Protein AF-A0A973GYT8-F1 (afdb_monomer)

Radius of gyration: 45.82 Å; Cα contacts (8 Å, |Δi|>4): 1167; chains: 1; bounding box: 141×42×119 Å

Structure (mmCIF, N/CA/C/O backbone):
data_AF-A0A973GYT8-F1
#
_entry.id   AF-A0A973GYT8-F1
#
loop_
_atom_site.group_PDB
_atom_site.id
_atom_site.type_symbol
_atom_site.label_atom_id
_atom_site.label_alt_id
_atom_site.label_comp_id
_atom_site.label_asym_id
_atom_site.label_entity_id
_atom_site.label_seq_id
_atom_site.pdbx_PDB_ins_code
_atom_site.Cartn_x
_atom_site.Cartn_y
_atom_site.Cartn_z
_atom_site.occupancy
_atom_site.B_iso_or_equiv
_atom_site.auth_seq_id
_atom_site.auth_comp_id
_atom_site.auth_asym_id
_atom_site.auth_atom_id
_atom_site.pdbx_PDB_model_num
ATOM 1 N N . MET A 1 1 ? -109.212 -1.388 44.748 1.00 45.41 1 MET A N 1
ATOM 2 C CA . MET A 1 1 ? -108.686 -0.292 43.903 1.00 45.41 1 MET A CA 1
ATOM 3 C C . MET A 1 1 ? -109.000 1.016 44.634 1.00 45.41 1 MET A C 1
ATOM 5 O O . MET A 1 1 ? -110.163 1.348 44.727 1.00 45.41 1 MET A O 1
ATOM 9 N N . ARG A 1 2 ? -108.081 1.725 45.298 1.00 40.34 2 ARG A N 1
ATOM 10 C CA . ARG A 1 2 ? -106.611 1.678 45.308 1.00 40.34 2 ARG A CA 1
ATOM 11 C C . ARG A 1 2 ? -106.083 1.929 46.736 1.00 40.34 2 ARG A C 1
ATOM 13 O O . ARG A 1 2 ? -106.397 2.940 47.352 1.00 40.34 2 ARG A O 1
ATOM 20 N N . LEU A 1 3 ? -105.313 0.951 47.218 1.00 37.22 3 LEU A N 1
ATOM 21 C CA . LEU A 1 3 ? -104.392 0.993 48.357 1.00 37.22 3 LEU A CA 1
ATOM 22 C C . LEU A 1 3 ? -103.229 1.972 48.059 1.00 37.22 3 LEU A C 1
ATOM 24 O O . LEU A 1 3 ? -103.038 2.343 46.905 1.00 37.22 3 LEU A O 1
ATOM 28 N N . PHE A 1 4 ? -102.404 2.261 49.074 1.00 39.38 4 PHE A N 1
ATOM 29 C CA . PHE A 1 4 ? -101.058 2.872 48.981 1.00 39.38 4 PHE A CA 1
ATOM 30 C C . PHE A 1 4 ? -100.911 4.406 48.948 1.00 39.38 4 PHE A C 1
ATOM 32 O O . PHE A 1 4 ? -100.115 4.929 48.177 1.00 39.38 4 PHE A O 1
ATOM 39 N N . ALA A 1 5 ? -101.563 5.152 49.851 1.00 40.09 5 ALA A N 1
ATOM 40 C CA . ALA A 1 5 ? -101.160 6.559 50.064 1.00 40.09 5 ALA A CA 1
ATOM 41 C C . ALA A 1 5 ? -101.343 7.145 51.482 1.00 40.09 5 ALA A C 1
ATOM 43 O O . ALA A 1 5 ? -101.298 8.362 51.632 1.00 40.09 5 ALA A O 1
ATOM 44 N N . ARG A 1 6 ? -101.557 6.338 52.539 1.00 43.09 6 ARG A N 1
ATOM 45 C CA . ARG A 1 6 ? -101.794 6.879 53.904 1.00 43.09 6 ARG A CA 1
ATOM 46 C C . ARG A 1 6 ? -101.071 6.195 55.078 1.00 43.09 6 ARG A C 1
ATOM 48 O O . ARG A 1 6 ? -101.375 6.524 56.215 1.00 43.09 6 ARG A O 1
ATOM 55 N N . TYR A 1 7 ? -100.094 5.310 54.850 1.00 39.75 7 TYR A N 1
ATOM 56 C CA . TYR A 1 7 ? -99.495 4.515 55.945 1.00 39.75 7 TYR A CA 1
ATOM 57 C C . TYR A 1 7 ? -98.005 4.728 56.259 1.00 39.75 7 TYR A C 1
ATOM 59 O O . TYR A 1 7 ? -97.511 4.078 57.173 1.00 39.75 7 TYR A O 1
ATOM 67 N N . PHE A 1 8 ? -97.281 5.645 55.606 1.00 40.41 8 PHE A N 1
ATOM 68 C CA . PHE A 1 8 ? -95.837 5.794 55.881 1.00 40.41 8 PHE A CA 1
ATOM 69 C C . PHE A 1 8 ? -95.429 6.990 56.752 1.00 40.41 8 PHE A C 1
ATOM 71 O O . PHE A 1 8 ? -94.311 7.021 57.255 1.00 40.41 8 PHE A O 1
ATOM 78 N N . THR A 1 9 ? -96.334 7.927 57.042 1.00 45.84 9 THR A N 1
ATOM 79 C CA . THR A 1 9 ? -96.045 9.068 57.934 1.00 45.84 9 THR A CA 1
ATOM 80 C C . THR A 1 9 ? -96.264 8.771 59.422 1.00 45.84 9 THR A C 1
ATOM 82 O O . THR A 1 9 ? -95.910 9.592 60.259 1.00 45.84 9 THR A O 1
ATOM 85 N N . ALA A 1 10 ? -96.782 7.588 59.774 1.00 42.25 10 ALA A N 1
ATOM 86 C CA . ALA A 1 10 ? -96.976 7.159 61.166 1.00 42.25 10 ALA A CA 1
ATOM 87 C C . ALA A 1 10 ? -95.855 6.238 61.699 1.00 42.25 10 ALA A C 1
ATOM 89 O O . ALA A 1 10 ? -95.728 6.065 62.908 1.00 42.25 10 ALA A O 1
ATOM 90 N N . ALA A 1 11 ? -95.001 5.685 60.827 1.00 42.72 11 ALA A N 1
ATOM 91 C CA . ALA A 1 11 ? -93.917 4.779 61.227 1.00 42.72 11 ALA A CA 1
ATOM 92 C C . ALA A 1 11 ? -92.628 5.505 61.663 1.00 42.72 11 ALA A C 1
ATOM 94 O O . ALA A 1 11 ? -91.794 4.913 62.342 1.00 42.72 11 ALA A O 1
ATOM 95 N N . LEU A 1 12 ? -92.465 6.790 61.322 1.00 41.81 12 LEU A N 1
ATOM 96 C CA . LEU A 1 12 ? -91.234 7.538 61.609 1.00 41.81 12 LEU A CA 1
ATOM 97 C C . LEU A 1 12 ? -91.261 8.302 62.948 1.00 41.81 12 LEU A C 1
ATOM 99 O O . LEU A 1 12 ? -90.208 8.678 63.450 1.00 41.81 12 LEU A O 1
ATOM 103 N N . LEU A 1 13 ? -92.438 8.488 63.562 1.00 41.47 13 LEU A N 1
ATOM 104 C CA . LEU A 1 13 ? -92.574 9.194 64.847 1.00 41.47 13 LEU A CA 1
ATOM 105 C C . LEU A 1 13 ? -92.692 8.250 66.061 1.00 41.47 13 LEU A C 1
ATOM 107 O O . LEU A 1 13 ? -92.345 8.640 67.171 1.00 41.47 13 LEU A O 1
ATOM 111 N N . ALA A 1 14 ? -93.096 6.990 65.860 1.00 43.12 14 ALA A N 1
ATOM 112 C CA . ALA A 1 14 ? -93.186 5.991 66.933 1.00 43.12 14 ALA A CA 1
ATOM 113 C C . ALA A 1 14 ? -91.834 5.327 67.275 1.00 43.12 14 ALA A C 1
ATOM 115 O O . ALA A 1 14 ? -91.641 4.871 68.398 1.00 43.12 14 ALA A O 1
ATOM 116 N N . VAL A 1 15 ? -90.866 5.328 66.350 1.00 43.72 15 VAL A N 1
ATOM 117 C CA . VAL A 1 15 ? -89.502 4.817 66.608 1.00 43.72 15 VAL A CA 1
ATOM 118 C C . VAL A 1 15 ? -88.635 5.857 67.335 1.00 43.72 15 VAL A C 1
ATOM 120 O O . VAL A 1 15 ? -87.706 5.495 68.051 1.00 43.72 15 VAL A O 1
ATOM 123 N N . ALA A 1 16 ? -88.976 7.147 67.239 1.00 41.22 16 ALA A N 1
ATOM 124 C CA . ALA A 1 16 ? -88.242 8.223 67.908 1.00 41.22 16 ALA A CA 1
ATOM 125 C C . ALA A 1 16 ? -88.652 8.444 69.382 1.00 41.22 16 ALA A C 1
ATOM 127 O O . ALA A 1 16 ? -87.879 9.026 70.138 1.00 41.22 16 ALA A O 1
ATOM 128 N N . MET A 1 17 ? -89.828 7.967 69.819 1.00 43.91 17 MET A N 1
ATOM 129 C CA . MET A 1 17 ? -90.352 8.208 71.179 1.00 43.91 17 MET A CA 1
ATOM 130 C C . MET A 1 17 ? -90.323 6.992 72.125 1.00 43.91 17 MET A C 1
ATOM 132 O O . MET A 1 17 ? -90.521 7.169 73.323 1.00 43.91 17 MET A O 1
ATOM 136 N N . LEU A 1 18 ? -89.992 5.784 71.644 1.00 38.25 18 LEU A N 1
ATOM 137 C CA . LEU A 1 18 ? -89.769 4.590 72.488 1.00 38.25 18 LEU A CA 1
ATOM 138 C C . LEU A 1 18 ? -88.279 4.341 72.814 1.00 38.25 18 LEU A C 1
ATOM 140 O O . LEU A 1 18 ? -87.918 3.294 73.341 1.00 38.25 18 LEU A O 1
ATOM 144 N N . ALA A 1 19 ? -87.399 5.296 72.503 1.00 38.59 19 ALA A N 1
ATOM 145 C CA . ALA A 1 19 ? -85.981 5.253 72.875 1.00 38.59 19 ALA A CA 1
ATOM 146 C C . ALA A 1 19 ? -85.658 6.097 74.126 1.00 38.59 19 ALA A C 1
ATOM 148 O O . ALA A 1 19 ? -84.515 6.107 74.573 1.00 38.59 19 ALA A O 1
ATOM 149 N N . LEU A 1 20 ? -86.646 6.795 74.708 1.00 39.22 20 LEU A N 1
ATOM 150 C CA . LEU A 1 20 ? -86.431 7.738 75.815 1.00 39.22 20 LEU A CA 1
ATOM 151 C C . LEU A 1 20 ? -86.913 7.245 77.195 1.00 39.22 20 LEU A C 1
ATOM 153 O O . LEU A 1 20 ? -86.884 8.019 78.146 1.00 39.22 20 LEU A O 1
ATOM 157 N N . SER A 1 21 ? -87.339 5.980 77.346 1.00 44.69 21 SER A N 1
ATOM 158 C CA . SER A 1 21 ? -87.848 5.469 78.638 1.00 44.69 21 SER A CA 1
ATOM 159 C C . SER A 1 21 ? -87.366 4.074 79.059 1.00 44.69 21 SER A C 1
ATOM 161 O O . SER A 1 21 ? -87.948 3.487 79.969 1.00 44.69 21 SER A O 1
ATOM 163 N N . LEU A 1 22 ? -86.304 3.533 78.457 1.00 38.09 22 LEU A N 1
ATOM 164 C CA . LEU A 1 22 ? -85.609 2.370 79.014 1.00 38.09 22 LEU A CA 1
ATOM 165 C C . LEU A 1 22 ? -84.179 2.772 79.354 1.00 38.09 22 LEU A C 1
ATOM 167 O O . LEU A 1 22 ? -83.416 3.154 78.472 1.00 38.09 22 LEU A O 1
ATOM 171 N N . GLY A 1 23 ? -83.840 2.698 80.643 1.00 48.09 23 GLY A N 1
ATOM 172 C CA . GLY A 1 23 ? -82.514 2.959 81.199 1.00 48.09 23 GLY A CA 1
ATOM 173 C C . GLY A 1 23 ? -81.463 1.974 80.694 1.00 48.09 23 GLY A C 1
ATOM 174 O O . GLY A 1 23 ? -80.995 1.109 81.428 1.00 48.09 23 GLY A O 1
ATOM 175 N N . ILE A 1 24 ? -81.082 2.117 79.431 1.00 43.38 24 ILE A N 1
ATOM 176 C CA . ILE A 1 24 ? -79.908 1.491 78.851 1.00 43.38 24 ILE A CA 1
ATOM 177 C C . ILE A 1 24 ? -78.776 2.453 79.177 1.00 43.38 24 ILE A C 1
ATOM 179 O O . ILE A 1 24 ? -78.674 3.526 78.583 1.00 43.38 24 ILE A O 1
ATOM 183 N N . GLY A 1 25 ? -77.960 2.098 80.173 1.00 37.78 25 GLY A N 1
ATOM 184 C CA . GLY A 1 25 ? -76.717 2.811 80.432 1.00 37.78 25 GLY A CA 1
ATOM 185 C C . GLY A 1 25 ? -75.995 3.020 79.105 1.00 37.78 25 GLY A C 1
ATOM 186 O O . GLY A 1 25 ? -75.894 2.088 78.303 1.00 37.78 25 GLY A O 1
ATOM 187 N N . THR A 1 26 ? -75.563 4.252 78.846 1.00 37.25 26 THR A N 1
ATOM 188 C CA . THR A 1 26 ? -74.740 4.596 77.693 1.00 37.25 26 THR A CA 1
ATOM 189 C C . THR A 1 26 ? -73.487 3.738 77.757 1.00 37.25 26 THR A C 1
ATOM 191 O O . THR A 1 26 ? -72.498 4.077 78.401 1.00 37.25 26 THR A O 1
ATOM 194 N N . ARG A 1 27 ? -73.533 2.569 77.114 1.00 38.91 27 ARG A N 1
ATOM 195 C CA . ARG A 1 27 ? -72.342 1.783 76.847 1.00 38.91 27 ARG A CA 1
ATOM 196 C C . ARG A 1 27 ? -71.446 2.750 76.080 1.00 38.91 27 ARG A C 1
ATOM 198 O O . ARG A 1 27 ? -71.885 3.210 75.021 1.00 38.91 27 ARG A O 1
ATOM 205 N N . PRO A 1 28 ? -70.286 3.154 76.631 1.00 37.62 28 PRO A N 1
ATOM 206 C CA . PRO A 1 28 ? -69.452 4.141 75.973 1.00 37.62 28 PRO A CA 1
ATOM 207 C C . PRO A 1 28 ? -69.244 3.633 74.556 1.00 37.62 28 PRO A C 1
ATOM 209 O O . PRO A 1 28 ? -68.967 2.440 74.376 1.00 37.62 28 PRO A O 1
ATOM 212 N N . ALA A 1 29 ? -69.492 4.497 73.567 1.00 38.62 29 ALA A N 1
ATOM 213 C CA . ALA A 1 29 ? -69.173 4.195 72.184 1.00 38.62 29 ALA A CA 1
ATOM 214 C C . ALA A 1 29 ? -67.779 3.578 72.211 1.00 38.62 29 ALA A C 1
ATOM 216 O O . ALA A 1 29 ? -66.849 4.218 72.707 1.00 38.62 29 ALA A O 1
ATOM 217 N N . ALA A 1 30 ? -67.662 2.303 71.822 1.00 39.44 30 ALA A N 1
ATOM 218 C CA . ALA A 1 30 ? -66.359 1.675 71.730 1.00 39.44 30 ALA A CA 1
ATOM 219 C C . ALA A 1 30 ? -65.560 2.609 70.830 1.00 39.44 30 ALA A C 1
ATOM 221 O O . ALA A 1 30 ? -65.951 2.813 69.678 1.00 39.44 30 ALA A O 1
ATOM 222 N N . ALA A 1 31 ? -64.559 3.280 71.408 1.00 37.56 31 ALA A N 1
ATOM 223 C CA . ALA A 1 31 ? -63.730 4.214 70.677 1.00 37.56 31 ALA A CA 1
ATOM 224 C C . ALA A 1 31 ? -63.334 3.501 69.387 1.00 37.56 31 ALA A C 1
ATOM 226 O O . ALA A 1 31 ? -62.890 2.349 69.454 1.00 37.56 31 ALA A O 1
ATOM 227 N N . ALA A 1 32 ? -63.577 4.136 68.232 1.00 39.81 32 ALA A N 1
ATOM 228 C CA . ALA A 1 32 ? -63.085 3.626 66.958 1.00 39.81 32 ALA A CA 1
ATOM 229 C C . ALA A 1 32 ? -61.650 3.145 67.207 1.00 39.81 32 ALA A C 1
ATOM 231 O O . ALA A 1 32 ? -60.895 3.918 67.811 1.00 39.81 32 ALA A O 1
ATOM 232 N N . PRO A 1 33 ? -61.305 1.878 66.894 1.00 46.94 33 PRO A N 1
ATOM 233 C CA . PRO A 1 33 ? -60.039 1.310 67.328 1.00 46.94 33 PRO A CA 1
ATOM 234 C C . PRO A 1 33 ? -58.946 2.287 66.922 1.00 46.94 33 PRO A C 1
ATOM 236 O O . PRO A 1 33 ? -58.841 2.629 65.741 1.00 46.94 33 PRO A O 1
ATOM 239 N N . ALA A 1 34 ? -58.223 2.822 67.911 1.00 52.16 34 ALA A N 1
ATOM 240 C CA . ALA A 1 34 ? -57.168 3.787 67.659 1.00 52.16 34 ALA A CA 1
ATOM 241 C C . ALA A 1 34 ? -56.262 3.164 66.598 1.00 52.16 34 ALA A C 1
ATOM 243 O O . ALA A 1 34 ? -55.730 2.074 66.819 1.00 52.16 34 ALA A O 1
ATOM 244 N N . LEU A 1 35 ? -56.182 3.792 65.417 1.00 56.59 35 LEU A N 1
ATOM 245 C CA . LEU A 1 35 ? -55.405 3.258 64.301 1.00 56.59 35 LEU A CA 1
ATOM 246 C C . LEU A 1 35 ? -54.011 2.954 64.835 1.00 56.59 35 LEU A C 1
ATOM 248 O O . LEU A 1 35 ? -53.316 3.868 65.248 1.00 56.59 35 LEU A O 1
ATOM 252 N N . LEU A 1 36 ? -53.611 1.690 64.913 1.00 63.31 36 LEU A N 1
ATOM 253 C CA . LEU A 1 36 ? -52.321 1.366 65.513 1.00 63.31 36 LEU A CA 1
ATOM 254 C C . LEU A 1 36 ? -51.209 2.067 64.708 1.00 63.31 36 LEU A C 1
ATOM 256 O O . LEU A 1 36 ? -51.304 2.113 63.478 1.00 63.31 36 LEU A O 1
ATOM 260 N N . PRO A 1 37 ? -50.159 2.613 65.352 1.00 69.69 37 PRO A N 1
ATOM 261 C CA . PRO A 1 37 ? -49.058 3.235 64.625 1.00 69.69 37 PRO A CA 1
ATOM 262 C C . PRO A 1 37 ? -48.453 2.205 63.670 1.00 69.69 37 PRO A C 1
ATOM 264 O O . PRO A 1 37 ? -48.113 1.105 64.100 1.00 69.69 37 PRO A O 1
ATOM 267 N N . ARG A 1 38 ? -48.357 2.521 62.375 1.00 75.69 38 ARG A N 1
ATOM 268 C CA . ARG A 1 38 ? -47.911 1.586 61.325 1.00 75.69 38 ARG A CA 1
ATOM 269 C C . ARG A 1 38 ? -46.862 2.228 60.423 1.00 75.69 38 ARG A C 1
ATOM 271 O O . ARG A 1 38 ? -46.902 3.432 60.160 1.00 75.69 38 ARG A O 1
ATOM 278 N N . VAL A 1 39 ? -45.948 1.406 59.911 1.00 76.62 39 VAL A N 1
ATOM 279 C CA . VAL A 1 39 ? -45.044 1.810 58.828 1.00 76.62 39 VAL A CA 1
ATOM 280 C C . VAL A 1 39 ? -45.869 1.957 57.544 1.00 76.62 39 VAL A C 1
ATOM 282 O O . VAL A 1 39 ? -46.648 1.068 57.200 1.00 76.62 39 VAL A O 1
ATOM 285 N N . GLY A 1 40 ? -45.747 3.099 56.868 1.00 80.62 40 GLY A N 1
ATOM 286 C CA . GLY A 1 40 ? -46.479 3.424 55.642 1.00 80.62 40 GLY A CA 1
ATOM 287 C C . GLY A 1 40 ? -45.785 2.866 54.408 1.00 80.62 40 GLY A C 1
ATOM 288 O O . GLY A 1 40 ? -46.315 1.960 53.765 1.00 80.62 40 GLY A O 1
ATOM 289 N N . SER A 1 41 ? -44.584 3.366 54.125 1.00 82.19 41 SER A N 1
ATOM 290 C CA . SER A 1 41 ? -43.763 2.963 52.982 1.00 82.19 41 SER A CA 1
ATOM 291 C C . SER A 1 41 ? -42.277 2.949 53.337 1.00 82.19 41 SER A C 1
ATOM 293 O O . SER A 1 41 ? -41.834 3.631 54.265 1.00 82.19 41 SER A O 1
ATOM 295 N N . VAL A 1 42 ? -41.519 2.158 52.580 1.00 83.12 42 VAL A N 1
ATOM 296 C CA . VAL A 1 42 ? -40.055 2.149 52.577 1.00 83.12 42 VAL A CA 1
ATOM 297 C C . VAL A 1 42 ? -39.619 2.359 51.137 1.00 83.12 42 VAL A C 1
ATOM 299 O O . VAL A 1 42 ? -39.996 1.590 50.257 1.00 83.12 42 VAL A O 1
ATOM 302 N N . SER A 1 43 ? -38.829 3.395 50.894 1.00 82.81 43 SER A N 1
ATOM 303 C CA . SER A 1 43 ? -38.197 3.641 49.601 1.00 82.81 43 SER A CA 1
ATOM 304 C C . SER A 1 43 ? -36.697 3.771 49.797 1.00 82.81 43 SER A C 1
ATOM 306 O O . SER A 1 43 ? -36.250 4.477 50.701 1.00 82.81 43 SER A O 1
ATOM 308 N N . VAL A 1 44 ? -35.926 3.113 48.943 1.00 78.44 44 VAL A N 1
ATOM 309 C CA . VAL A 1 44 ? -34.467 3.201 48.937 1.00 78.44 44 VAL A CA 1
ATOM 310 C C . VAL A 1 44 ? -34.070 4.066 47.748 1.00 78.44 44 VAL A C 1
ATOM 312 O O . VAL A 1 44 ? -34.508 3.811 46.628 1.00 78.44 44 VAL A O 1
ATOM 315 N N . ALA A 1 45 ? -33.302 5.124 47.998 1.00 77.56 45 ALA A N 1
ATOM 316 C CA . ALA A 1 45 ? -32.786 5.985 46.944 1.00 77.56 45 ALA A CA 1
ATOM 317 C C . ALA A 1 45 ? -31.787 5.226 46.057 1.00 77.56 45 ALA A C 1
ATOM 319 O O . ALA A 1 45 ? -31.204 4.220 46.470 1.00 77.56 45 ALA A O 1
ATOM 320 N N . ALA A 1 46 ? -31.588 5.732 44.837 1.00 64.06 46 ALA A N 1
ATOM 321 C CA . ALA A 1 46 ? -30.595 5.193 43.920 1.00 64.06 46 ALA A CA 1
ATOM 322 C C . ALA A 1 46 ? -29.194 5.191 44.552 1.00 64.06 46 ALA A C 1
ATOM 324 O O . ALA A 1 46 ? -28.867 6.014 45.409 1.00 64.06 46 ALA A O 1
ATOM 325 N N . GLN A 1 47 ? -28.380 4.242 44.108 1.00 67.19 47 GLN A N 1
ATOM 326 C CA . GLN A 1 47 ? -27.004 4.078 44.545 1.00 67.19 47 GLN A CA 1
ATOM 327 C C . GLN A 1 47 ? -26.171 5.351 44.351 1.00 67.19 47 GLN A C 1
ATOM 329 O O . GLN A 1 47 ? -26.207 5.955 43.279 1.00 67.19 47 GLN A O 1
ATOM 334 N N . VAL A 1 48 ? -25.345 5.695 45.344 1.00 57.19 48 VAL A N 1
ATOM 335 C CA . VAL A 1 48 ? -24.278 6.696 45.203 1.00 57.19 48 VAL A CA 1
ATOM 336 C C . VAL A 1 48 ? -22.927 5.978 45.283 1.00 57.19 48 VAL A C 1
ATOM 338 O O . VAL A 1 48 ? -22.498 5.566 46.357 1.00 57.19 48 VAL A O 1
ATOM 341 N N . GLY A 1 49 ? -22.268 5.791 44.135 1.00 55.91 49 GLY A N 1
ATOM 342 C CA . GLY A 1 49 ? -21.000 5.053 44.006 1.00 55.91 49 GLY A CA 1
ATOM 343 C C . GLY A 1 49 ? -21.148 3.720 43.264 1.00 55.91 49 GLY A C 1
ATOM 344 O O . GLY A 1 49 ? -22.214 3.414 42.745 1.00 55.91 49 GLY A O 1
ATOM 345 N N . SER A 1 50 ? -20.087 2.912 43.200 1.00 55.31 50 SER A N 1
ATOM 346 C CA . SER A 1 50 ? -20.106 1.569 42.588 1.00 55.31 50 SER A CA 1
ATOM 347 C C . SER A 1 50 ? -19.691 0.520 43.619 1.00 55.31 50 SER A C 1
ATOM 349 O O . SER A 1 50 ? -18.846 0.800 44.468 1.00 55.31 50 SER A O 1
ATOM 351 N N . LEU A 1 51 ? -20.319 -0.659 43.589 1.00 57.22 51 LEU A N 1
ATOM 352 C CA . LEU A 1 51 ? -19.963 -1.767 44.475 1.00 57.22 51 LEU A CA 1
ATOM 353 C C . LEU A 1 51 ? -19.207 -2.810 43.653 1.00 57.22 51 LEU A C 1
ATOM 355 O O . LEU A 1 51 ? -19.798 -3.489 42.814 1.00 57.22 51 LEU A O 1
ATOM 359 N N . THR A 1 52 ? -17.907 -2.936 43.898 1.00 57.12 52 THR A N 1
ATOM 360 C CA . THR A 1 52 ? -17.065 -3.948 43.254 1.00 57.12 52 THR A CA 1
ATOM 361 C C . THR A 1 52 ? -16.840 -5.095 44.232 1.00 57.12 52 THR A C 1
ATOM 363 O O . THR A 1 52 ? -16.111 -4.966 45.214 1.00 57.12 52 THR A O 1
ATOM 366 N N . PHE A 1 53 ? -17.491 -6.231 43.981 1.00 56.47 53 PHE A N 1
ATOM 367 C CA . PHE A 1 53 ? -17.262 -7.450 44.755 1.00 56.47 53 PHE A CA 1
ATOM 368 C C . PHE A 1 53 ? -15.841 -7.975 44.503 1.00 56.47 53 PHE A C 1
ATOM 370 O O . PHE A 1 53 ? -15.412 -8.060 43.354 1.00 56.47 53 PHE A O 1
ATOM 377 N N . GLY A 1 54 ? -15.121 -8.329 45.571 1.00 55.03 54 GLY A N 1
ATOM 378 C CA . GLY A 1 54 ? -13.717 -8.761 45.507 1.00 55.03 54 GLY A CA 1
ATOM 379 C C . GLY A 1 54 ? -12.691 -7.671 45.842 1.00 55.03 54 GLY A C 1
ATOM 380 O O . GLY A 1 54 ? -11.504 -7.966 45.932 1.00 55.03 54 GLY A O 1
ATOM 381 N N . THR A 1 55 ? -13.125 -6.432 46.095 1.00 57.28 55 THR A N 1
ATOM 382 C CA . THR A 1 55 ? -12.280 -5.359 46.643 1.00 57.28 55 THR A CA 1
ATOM 383 C C . THR A 1 55 ? -12.916 -4.753 47.892 1.00 57.28 55 THR A C 1
ATOM 385 O O . THR A 1 55 ? -14.142 -4.735 48.029 1.00 57.28 55 THR A O 1
ATOM 388 N N . SER A 1 56 ? -12.094 -4.234 48.809 1.00 65.38 56 SER A N 1
ATOM 389 C CA . SER A 1 56 ? -12.586 -3.466 49.958 1.00 65.38 56 SER A CA 1
ATOM 390 C C . SER A 1 56 ? -13.239 -2.181 49.458 1.00 65.38 56 SER A C 1
ATOM 392 O O . SER A 1 56 ? -12.567 -1.273 48.972 1.00 65.38 56 SER A O 1
ATOM 394 N N . SER A 1 57 ? -14.564 -2.121 49.505 1.00 70.12 57 SER A N 1
ATOM 395 C CA . SER A 1 57 ? -15.346 -0.998 48.987 1.00 70.12 57 SER A CA 1
ATOM 396 C C . SER A 1 57 ? -16.587 -0.792 49.845 1.00 70.12 57 SER A C 1
ATOM 398 O O . SER A 1 57 ? -17.096 -1.731 50.459 1.00 70.12 57 SER A O 1
ATOM 400 N N . SER A 1 58 ? -17.052 0.453 49.911 1.00 76.38 58 SER A N 1
ATOM 401 C CA . SER A 1 58 ? -18.222 0.840 50.693 1.00 76.38 58 SER A CA 1
ATOM 402 C C . SER A 1 58 ? -19.123 1.739 49.858 1.00 76.38 58 SER A C 1
ATOM 404 O O . SER A 1 58 ? -18.639 2.642 49.176 1.00 76.38 58 SER A O 1
ATOM 406 N N . VAL A 1 59 ? -20.426 1.471 49.889 1.00 77.31 59 VAL A N 1
ATOM 407 C CA . VAL A 1 59 ? -21.442 2.229 49.152 1.00 77.31 59 VAL A CA 1
ATOM 408 C C . VAL A 1 59 ? -22.567 2.602 50.101 1.00 77.31 59 VAL A C 1
ATOM 410 O O . VAL A 1 59 ? -22.974 1.792 50.939 1.00 77.31 59 VAL A O 1
ATOM 413 N N . THR A 1 60 ? -23.078 3.822 49.956 1.00 83.94 60 THR A N 1
ATOM 414 C CA . THR A 1 60 ? -24.153 4.353 50.791 1.00 83.94 60 THR A CA 1
ATOM 415 C C . THR A 1 60 ? -25.450 4.533 50.006 1.00 83.94 60 THR A C 1
ATOM 417 O O . THR A 1 60 ? -25.459 4.852 48.816 1.00 83.94 60 THR A O 1
ATOM 420 N N . TYR A 1 61 ? -26.563 4.319 50.702 1.00 85.38 61 TYR A N 1
ATOM 421 C CA . TYR A 1 61 ? -27.922 4.474 50.196 1.00 85.38 61 TYR A CA 1
ATOM 422 C C . TYR A 1 61 ? -28.748 5.254 51.211 1.00 85.38 61 TYR A C 1
ATOM 424 O O . TYR A 1 61 ? -28.658 5.014 52.417 1.00 85.38 61 TYR A O 1
ATOM 432 N N . THR A 1 62 ? -29.601 6.157 50.736 1.00 88.88 62 THR A N 1
ATOM 433 C CA . THR A 1 62 ? -30.588 6.814 51.596 1.00 88.88 62 THR A CA 1
ATOM 434 C C . THR A 1 62 ? -31.850 5.965 51.653 1.00 88.88 62 THR A C 1
ATOM 436 O O . THR A 1 62 ? -32.535 5.777 50.650 1.00 88.88 62 THR A O 1
ATOM 439 N N . VAL A 1 63 ? -32.173 5.454 52.835 1.00 90.25 63 VAL A N 1
ATOM 440 C CA . VAL A 1 63 ? -33.415 4.732 53.108 1.00 90.25 63 VAL A CA 1
ATOM 441 C C . VAL A 1 63 ? -34.411 5.706 53.704 1.00 90.25 63 VAL A C 1
ATOM 443 O O . VAL A 1 63 ? -34.207 6.220 54.800 1.00 90.25 63 VAL A O 1
ATOM 446 N N . THR A 1 64 ? -35.502 5.937 52.991 1.00 90.19 64 THR A N 1
ATOM 447 C CA . THR A 1 64 ? -36.579 6.837 53.391 1.00 90.19 64 THR A CA 1
ATOM 448 C C . THR A 1 64 ? -37.772 6.010 53.845 1.00 90.19 64 THR A C 1
ATOM 450 O O . THR A 1 64 ? -38.287 5.179 53.097 1.00 90.19 64 THR A O 1
ATOM 453 N N . VAL A 1 65 ? -38.217 6.233 55.079 1.00 89.38 65 VAL A N 1
ATOM 454 C CA . VAL A 1 65 ? -39.375 5.553 55.665 1.00 89.38 65 VAL A CA 1
ATOM 455 C C . VAL A 1 65 ? -40.443 6.582 55.987 1.00 89.38 65 VAL A C 1
ATOM 457 O O . VAL A 1 65 ? -40.172 7.598 56.634 1.00 89.38 65 VAL A O 1
ATOM 460 N N . THR A 1 66 ? -41.670 6.308 55.559 1.00 88.06 66 THR A N 1
ATOM 461 C CA . THR A 1 66 ? -42.834 7.149 55.844 1.00 88.06 66 THR A CA 1
ATOM 462 C C . THR A 1 66 ? -43.750 6.417 56.814 1.00 88.06 66 THR A C 1
ATOM 464 O O . THR A 1 66 ? -44.017 5.227 56.644 1.00 88.06 66 THR A O 1
ATOM 467 N N . ARG A 1 67 ? -44.251 7.102 57.846 1.00 83.44 67 ARG A N 1
ATOM 468 C CA . ARG A 1 67 ? -45.265 6.536 58.753 1.00 83.44 67 ARG A CA 1
ATOM 469 C C . ARG A 1 67 ? -46.664 6.658 58.147 1.00 83.44 67 ARG A C 1
ATOM 471 O O . ARG A 1 67 ? -46.973 7.662 57.515 1.00 83.44 67 ARG A O 1
ATOM 478 N N . ALA A 1 68 ? -47.511 5.651 58.358 1.00 80.25 68 ALA A N 1
ATOM 479 C CA . ALA A 1 68 ? -48.872 5.610 57.808 1.00 80.25 68 ALA A CA 1
ATOM 480 C C . ALA A 1 68 ? -49.849 6.538 58.550 1.00 80.25 68 ALA A C 1
ATOM 482 O O . ALA A 1 68 ? -50.846 6.983 57.994 1.00 80.25 68 ALA A O 1
ATOM 483 N N . THR A 1 69 ? -49.572 6.806 59.825 1.00 74.44 69 THR A N 1
ATOM 484 C CA . THR A 1 69 ? -50.441 7.557 60.735 1.00 74.44 69 THR A CA 1
ATOM 485 C C . THR A 1 69 ? -49.606 8.546 61.540 1.00 74.44 69 THR A C 1
ATOM 487 O O . THR A 1 69 ? -48.456 8.259 61.876 1.00 74.44 69 THR A O 1
ATOM 490 N N . ASN A 1 70 ? -50.171 9.701 61.900 1.00 74.00 70 ASN A N 1
ATOM 491 C CA . ASN A 1 70 ? -49.492 10.729 62.700 1.00 74.00 70 ASN A CA 1
ATOM 492 C C . ASN A 1 70 ? -49.449 10.358 64.199 1.00 74.00 70 ASN A C 1
ATOM 494 O O . ASN A 1 70 ? -49.984 11.070 65.041 1.00 74.00 70 ASN A O 1
ATOM 498 N N . GLN A 1 71 ? -48.846 9.213 64.521 1.00 75.00 71 GLN A N 1
ATOM 499 C CA . GLN A 1 71 ? -48.665 8.703 65.883 1.00 75.00 71 GLN A CA 1
ATOM 500 C C . GLN A 1 71 ? -47.193 8.426 66.178 1.00 75.00 71 GLN A C 1
ATOM 502 O O . GLN A 1 71 ? -46.374 8.350 65.252 1.00 75.00 71 GLN A O 1
ATOM 507 N N . THR A 1 72 ? -46.867 8.293 67.464 1.00 79.75 72 THR A N 1
ATOM 508 C CA . THR A 1 72 ? -45.531 7.905 67.915 1.00 79.75 72 THR A CA 1
ATOM 509 C C . THR A 1 72 ? -45.189 6.523 67.368 1.00 79.75 72 THR A C 1
ATOM 511 O O . THR A 1 72 ? -45.974 5.583 67.494 1.00 79.75 72 THR A O 1
ATOM 514 N N . LEU A 1 73 ? -44.036 6.406 66.717 1.00 82.19 73 LEU A N 1
ATOM 515 C CA . LEU A 1 73 ? -43.584 5.177 66.070 1.00 82.19 73 LEU A CA 1
ATOM 516 C C . LEU A 1 73 ? -42.072 5.060 66.239 1.00 82.19 73 LEU A C 1
ATOM 518 O O . LEU A 1 73 ? -41.357 6.044 66.065 1.00 82.19 73 LEU A O 1
ATOM 522 N N . THR A 1 74 ? -41.596 3.850 66.501 1.00 85.81 74 THR A N 1
ATOM 523 C CA . THR A 1 74 ? -40.194 3.477 66.310 1.00 85.81 74 THR A CA 1
ATOM 524 C C . THR A 1 74 ? -40.148 2.372 65.264 1.00 85.81 74 THR A C 1
ATOM 526 O O . THR A 1 74 ? -40.920 1.418 65.351 1.00 85.81 74 THR A O 1
ATOM 529 N N . ALA A 1 75 ? -39.279 2.492 64.264 1.00 86.81 75 ALA A N 1
ATOM 530 C CA . ALA A 1 75 ? -39.061 1.464 63.251 1.00 86.81 75 ALA A CA 1
ATOM 531 C C . ALA A 1 75 ? -37.593 1.030 63.251 1.00 86.81 75 ALA A C 1
ATOM 533 O O . ALA A 1 75 ? -36.704 1.865 63.086 1.00 86.81 75 ALA A O 1
ATOM 534 N N . ASN A 1 76 ? -37.354 -0.269 63.413 1.00 89.88 76 ASN A N 1
ATOM 535 C CA . ASN A 1 76 ? -36.033 -0.874 63.270 1.00 89.88 76 ASN A CA 1
ATOM 536 C C . ASN A 1 76 ? -35.820 -1.271 61.809 1.00 89.88 76 ASN A C 1
ATOM 538 O O . ASN A 1 76 ? -36.735 -1.801 61.169 1.00 89.88 76 ASN A O 1
ATOM 542 N N . LEU A 1 77 ? -34.620 -1.009 61.296 1.00 90.69 77 LEU A N 1
ATOM 543 C CA . LEU A 1 77 ? -34.252 -1.308 59.917 1.00 90.69 77 LEU A CA 1
ATOM 544 C C . LEU A 1 77 ? -33.432 -2.593 59.849 1.00 90.69 77 LEU A C 1
ATOM 546 O O . LEU A 1 77 ? -32.515 -2.806 60.640 1.00 90.69 77 LEU A O 1
ATOM 550 N N . SER A 1 78 ? -33.746 -3.438 58.878 1.00 89.19 78 SER A N 1
ATOM 551 C CA . SER A 1 78 ? -32.944 -4.603 58.524 1.00 89.19 78 SER A CA 1
ATOM 552 C C . SER A 1 78 ? -32.862 -4.750 57.008 1.00 89.19 78 SER A C 1
ATOM 554 O O . SER A 1 78 ? -33.647 -4.163 56.261 1.00 89.19 78 SER A O 1
ATOM 556 N N . ILE A 1 79 ? -31.889 -5.524 56.541 1.00 88.19 79 ILE A N 1
ATOM 557 C CA . ILE A 1 79 ? -31.743 -5.888 55.133 1.00 88.19 79 ILE A CA 1
ATOM 558 C C . ILE A 1 79 ? -31.468 -7.384 55.032 1.00 88.19 79 ILE A C 1
ATOM 560 O O . ILE A 1 79 ? -30.752 -7.943 55.863 1.00 88.19 79 ILE A O 1
ATOM 564 N N . SER A 1 80 ? -32.051 -8.030 54.028 1.00 85.00 80 SER A N 1
ATOM 565 C CA . SER A 1 80 ? -31.862 -9.452 53.748 1.00 85.00 80 SER A CA 1
ATOM 566 C C . SER A 1 80 ? -31.493 -9.695 52.283 1.00 85.00 80 SER A C 1
ATOM 568 O 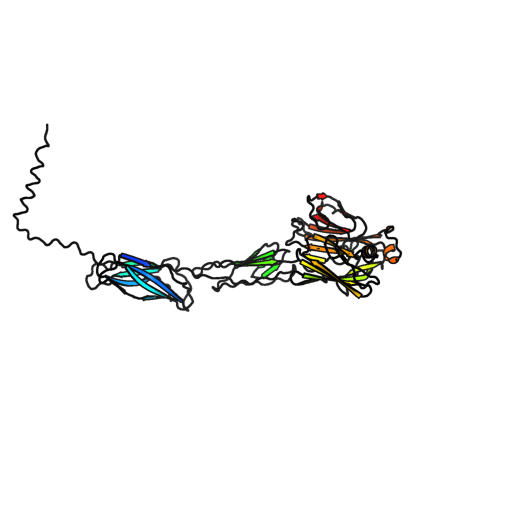O . SER A 1 80 ? -31.702 -8.845 51.413 1.00 85.00 80 SER A O 1
ATOM 570 N N . GLY A 1 81 ? -30.913 -10.871 52.025 1.00 76.44 81 GLY A N 1
ATOM 571 C CA . GLY A 1 81 ? -30.501 -11.305 50.688 1.00 76.44 81 GLY A CA 1
ATOM 572 C C . GLY A 1 81 ? -29.123 -10.811 50.246 1.00 76.44 81 GLY A C 1
ATOM 573 O O . GLY A 1 81 ? -28.752 -11.049 49.103 1.00 76.44 81 GLY A O 1
ATOM 574 N N . LEU A 1 82 ? -28.367 -10.128 51.117 1.00 76.06 82 LEU A N 1
ATOM 575 C CA . LEU A 1 82 ? -26.996 -9.716 50.807 1.00 76.06 82 LEU A CA 1
ATOM 576 C C . LEU A 1 82 ? -26.091 -10.942 50.580 1.00 76.06 82 LEU A C 1
ATOM 578 O O . LEU A 1 82 ? -26.249 -11.948 51.277 1.00 76.06 82 LEU A O 1
ATOM 582 N N . PRO A 1 83 ? -25.141 -10.870 49.630 1.00 67.94 83 PRO A N 1
ATOM 583 C CA . PRO A 1 83 ? -24.198 -11.954 49.388 1.00 67.94 83 PRO A CA 1
ATOM 584 C C . PRO A 1 83 ? -23.260 -12.159 50.586 1.00 67.94 83 PRO A C 1
ATOM 586 O O . PRO A 1 83 ? -23.017 -11.243 51.378 1.00 67.94 83 PRO A O 1
ATOM 589 N N . ALA A 1 84 ? -22.705 -13.368 50.699 1.00 64.94 84 ALA A N 1
ATOM 590 C CA . ALA A 1 84 ? -21.718 -13.693 51.725 1.00 64.94 84 ALA A CA 1
ATOM 591 C C . ALA A 1 84 ? -20.516 -12.730 51.650 1.00 64.94 84 ALA A C 1
ATOM 593 O O . ALA A 1 84 ? -19.990 -12.474 50.569 1.00 64.94 84 ALA A O 1
ATOM 594 N N . GLY A 1 85 ? -20.101 -12.182 52.797 1.00 67.69 85 GLY A N 1
ATOM 595 C CA . GLY A 1 85 ? -18.987 -11.227 52.886 1.00 67.69 85 GLY A CA 1
ATOM 596 C C . GLY A 1 85 ? -19.369 -9.743 52.762 1.00 67.69 85 GLY A C 1
ATOM 597 O O . GLY A 1 85 ? -18.494 -8.889 52.913 1.00 67.69 85 GLY A O 1
ATOM 598 N N . ALA A 1 86 ? -20.648 -9.415 52.539 1.00 76.94 86 ALA A N 1
ATOM 599 C CA . ALA A 1 86 ? -21.159 -8.046 52.636 1.00 76.94 86 ALA A CA 1
ATOM 600 C C . ALA A 1 86 ? -21.726 -7.762 54.038 1.00 76.94 86 ALA A C 1
ATOM 602 O O . ALA A 1 86 ? -22.559 -8.514 54.544 1.00 76.94 86 ALA A O 1
ATOM 603 N N . THR A 1 87 ? -21.314 -6.653 54.656 1.00 84.00 87 THR A N 1
ATOM 604 C CA . THR A 1 87 ? -21.817 -6.209 55.962 1.00 84.00 87 THR A CA 1
ATOM 605 C C . THR A 1 87 ? -22.635 -4.920 55.819 1.00 84.00 87 THR A C 1
ATOM 607 O O . THR A 1 87 ? -22.126 -3.914 55.314 1.00 84.00 87 THR A O 1
ATOM 610 N N . PRO A 1 88 ? -23.917 -4.920 56.230 1.00 89.12 88 PRO A N 1
ATOM 611 C CA . PRO A 1 88 ? -24.729 -3.712 56.261 1.00 89.12 88 PRO A CA 1
ATOM 612 C C . PRO A 1 88 ? -24.590 -2.977 57.599 1.00 89.12 88 PRO A C 1
ATOM 614 O O . PRO A 1 88 ? -24.541 -3.593 58.662 1.00 89.12 88 PRO A O 1
ATOM 617 N N . SER A 1 89 ? -24.624 -1.649 57.564 1.00 91.88 89 SER A N 1
ATOM 618 C CA . SER A 1 89 ? -24.860 -0.814 58.743 1.00 91.88 89 SER A CA 1
ATOM 619 C C . SER A 1 89 ? -25.866 0.287 58.422 1.00 91.88 89 SER A C 1
ATOM 621 O O . SER A 1 89 ? -25.875 0.832 57.323 1.00 91.88 89 SER A O 1
ATOM 623 N N . PHE A 1 90 ? -26.738 0.592 59.379 1.00 91.69 90 PHE A N 1
ATOM 624 C CA . PHE A 1 90 ? -27.722 1.666 59.271 1.00 91.69 90 PHE A CA 1
ATOM 625 C C . PHE A 1 90 ? -27.374 2.766 60.271 1.00 91.69 90 PHE A C 1
ATOM 627 O O . PHE A 1 90 ? -27.164 2.481 61.451 1.00 91.69 90 PHE A O 1
ATOM 634 N N . SER A 1 91 ? -27.357 4.016 59.816 1.00 92.38 91 SER A N 1
ATOM 635 C CA . SER A 1 91 ? -27.121 5.187 60.659 1.00 92.38 91 SER A CA 1
ATOM 636 C C . SER A 1 91 ? -28.179 6.264 60.386 1.00 92.38 91 SER A C 1
ATOM 638 O O . SER A 1 91 ? -28.148 6.893 59.325 1.00 92.38 91 SER A O 1
ATOM 640 N N . PRO A 1 92 ? -29.140 6.485 61.305 1.00 91.44 92 PRO A N 1
ATOM 641 C CA . PRO A 1 92 ? -29.407 5.703 62.522 1.00 91.44 92 PRO A CA 1
ATOM 642 C C . PRO A 1 92 ? -30.023 4.319 62.223 1.00 91.44 92 PRO A C 1
ATOM 644 O O . PRO A 1 92 ? -30.713 4.142 61.217 1.00 91.44 92 PRO A O 1
ATOM 647 N N . SER A 1 93 ? -29.813 3.338 63.110 1.00 84.75 93 SER A N 1
ATOM 648 C CA . SER A 1 93 ? -30.345 1.964 62.980 1.00 84.75 93 SER A CA 1
ATOM 649 C C . SER A 1 93 ? -31.825 1.818 63.355 1.00 8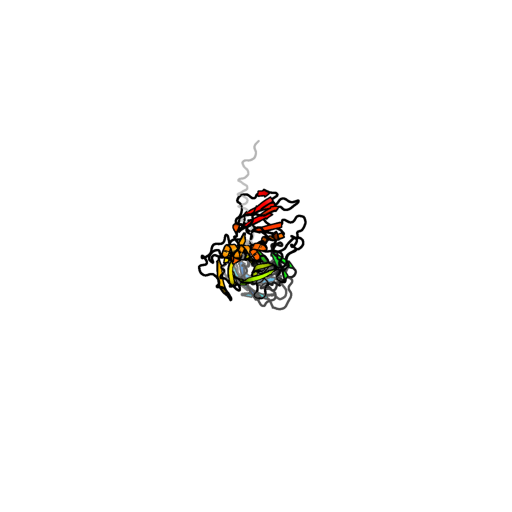4.75 93 SER A C 1
ATOM 651 O O . SER A 1 93 ? -32.489 0.867 62.935 1.00 84.75 93 SER A O 1
ATOM 653 N N . SER A 1 94 ? -32.358 2.786 64.103 1.00 88.12 94 SER A N 1
ATOM 654 C CA . SER A 1 94 ? -33.781 2.926 64.402 1.00 88.12 94 SER A CA 1
ATOM 655 C C . SER A 1 94 ? -34.265 4.336 64.067 1.00 88.12 94 SER A C 1
ATOM 657 O O . SER A 1 94 ? -33.575 5.333 64.287 1.00 88.12 94 SER A O 1
ATOM 659 N N . LEU A 1 95 ? -35.467 4.419 63.502 1.00 88.94 95 LEU A N 1
ATOM 660 C CA . LEU A 1 95 ? -36.126 5.673 63.152 1.00 88.94 95 LEU A CA 1
ATOM 661 C C . LEU A 1 95 ? -37.246 5.948 64.150 1.00 88.94 95 LEU A C 1
ATOM 663 O O . LEU A 1 95 ? -38.102 5.093 64.362 1.00 88.94 95 LEU A O 1
ATOM 667 N N . ASN A 1 96 ? -37.243 7.142 64.746 1.00 87.81 96 ASN A N 1
ATOM 668 C CA . ASN A 1 96 ? -38.179 7.537 65.797 1.00 87.81 96 ASN A CA 1
ATOM 669 C C . ASN A 1 96 ? -39.051 8.723 65.357 1.00 87.81 96 ASN A C 1
ATOM 671 O O . ASN A 1 96 ? -38.569 9.712 64.796 1.00 87.81 96 ASN A O 1
ATOM 675 N N . TRP A 1 97 ? -40.345 8.643 65.657 1.00 86.56 97 TRP A N 1
ATOM 676 C CA . TRP A 1 97 ? -41.327 9.706 65.467 1.00 86.56 97 TRP A CA 1
ATOM 677 C C . TRP A 1 97 ? -41.998 9.987 66.810 1.00 86.56 97 TRP A C 1
ATOM 679 O O . TRP A 1 97 ? -42.637 9.090 67.345 1.00 86.56 97 TRP A O 1
ATOM 689 N N . SER A 1 98 ? -41.859 11.203 67.346 1.00 73.56 98 SER A N 1
ATOM 690 C CA . SER A 1 98 ? -42.439 11.626 68.635 1.00 73.56 98 SER A CA 1
ATOM 691 C C . SER A 1 98 ? -43.665 12.537 68.468 1.00 73.56 98 SER A C 1
ATOM 693 O O . SER A 1 98 ? -44.685 12.283 69.094 1.00 73.56 98 SER A O 1
ATOM 695 N N . ALA A 1 99 ? -43.608 13.541 67.582 1.00 64.19 99 ALA A N 1
ATOM 696 C CA . ALA A 1 99 ? -44.743 14.313 67.052 1.00 64.19 99 ALA A CA 1
ATOM 697 C C . ALA A 1 99 ? -44.266 15.182 65.866 1.00 64.19 99 ALA A C 1
ATOM 699 O O . ALA A 1 99 ? -43.157 15.709 65.906 1.00 64.19 99 ALA A O 1
ATOM 700 N N . GLY A 1 100 ? -45.084 15.332 64.813 1.00 66.56 100 GLY A N 1
ATOM 701 C CA 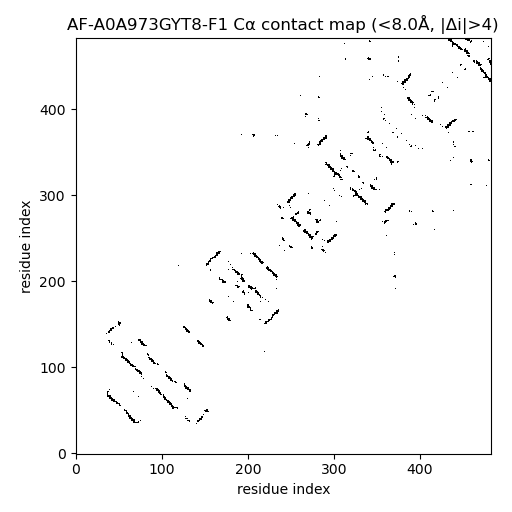. GLY A 1 100 ? -44.726 16.094 63.600 1.00 66.56 100 GLY A CA 1
ATOM 702 C C . GLY A 1 100 ? -43.791 15.362 62.612 1.00 66.56 100 GLY A C 1
ATOM 703 O O . GLY A 1 100 ? -42.973 14.530 62.997 1.00 66.56 100 GLY A O 1
ATOM 704 N N . GLY A 1 101 ? -43.956 15.635 61.308 1.00 72.88 101 GLY A N 1
ATOM 705 C CA . GLY A 1 101 ? -43.178 15.046 60.200 1.00 72.88 101 GLY A CA 1
ATOM 706 C C . GLY A 1 101 ? -43.623 13.635 59.777 1.00 72.88 101 GLY A C 1
ATOM 707 O O . GLY A 1 101 ? -43.831 12.756 60.609 1.00 72.88 101 GLY A O 1
ATOM 708 N N . THR A 1 102 ? -43.805 13.383 58.482 1.00 82.38 102 THR A N 1
ATOM 709 C CA . THR A 1 102 ? -44.267 12.082 57.946 1.00 82.38 102 THR A CA 1
ATOM 710 C C . THR A 1 102 ? -43.129 11.146 57.553 1.00 82.38 102 THR A C 1
ATOM 712 O O . THR A 1 102 ? -43.314 9.931 57.571 1.00 82.38 102 THR A O 1
ATOM 715 N N . THR A 1 103 ? -41.942 11.689 57.294 1.00 87.38 103 THR A N 1
ATOM 716 C CA . THR A 1 103 ? -40.816 10.971 56.690 1.00 87.38 103 THR A CA 1
ATOM 717 C C . THR A 1 103 ? -39.561 11.075 57.553 1.00 87.38 103 THR A C 1
ATOM 719 O O . THR A 1 103 ? -39.282 12.126 58.129 1.00 87.38 103 THR A O 1
ATOM 722 N N . ARG A 1 104 ? -38.795 9.985 57.642 1.00 90.25 104 ARG A N 1
ATOM 723 C CA . ARG A 1 104 ? -37.445 9.954 58.223 1.00 90.25 104 ARG A CA 1
ATOM 724 C C . ARG A 1 104 ? -36.504 9.203 57.293 1.00 90.25 104 ARG A C 1
ATOM 726 O O . ARG A 1 104 ? -36.948 8.355 56.522 1.00 90.25 104 ARG A O 1
ATOM 733 N N . THR A 1 105 ? -35.218 9.504 57.395 1.00 91.50 105 THR A N 1
ATOM 734 C CA . THR A 1 105 ? -34.171 8.900 56.570 1.00 91.50 105 THR A CA 1
ATOM 735 C C . THR A 1 105 ? -33.122 8.207 57.432 1.00 91.50 105 THR A C 1
ATOM 737 O O . THR A 1 105 ? -32.796 8.686 58.517 1.00 91.50 105 THR A O 1
ATOM 740 N N . SER A 1 106 ? -32.576 7.102 56.934 1.00 91.56 106 SER A N 1
ATOM 741 C CA . SER A 1 106 ? -31.383 6.433 57.456 1.00 91.56 106 SER A CA 1
ATOM 742 C C . SER A 1 106 ? -30.379 6.246 56.328 1.00 91.56 106 SER A C 1
ATOM 744 O O . SER A 1 106 ? -30.770 6.005 55.185 1.00 91.56 106 SER A O 1
ATOM 746 N N . THR A 1 107 ? -29.094 6.350 56.638 1.00 91.06 107 THR A N 1
ATOM 747 C CA . THR A 1 107 ? -28.029 5.979 55.710 1.00 91.06 107 THR A CA 1
ATOM 748 C C . THR A 1 107 ? -27.726 4.498 55.887 1.00 91.06 107 THR A C 1
ATOM 750 O O . THR A 1 107 ? -27.254 4.085 56.945 1.00 91.06 107 THR A O 1
ATOM 753 N N . LEU A 1 108 ? -27.994 3.704 54.853 1.00 89.31 108 LEU A N 1
ATOM 754 C CA . LEU A 1 108 ? -27.540 2.322 54.742 1.00 89.31 108 LEU A CA 1
ATOM 755 C C . LEU A 1 108 ? -26.158 2.313 54.090 1.00 89.31 108 LEU A C 1
ATOM 757 O O . LEU A 1 108 ? -26.026 2.699 52.933 1.00 89.31 108 LEU A O 1
ATOM 761 N N . THR A 1 109 ? -25.153 1.832 54.809 1.00 87.44 109 THR A N 1
ATOM 762 C CA . THR A 1 109 ? -23.800 1.604 54.300 1.00 87.44 109 THR A CA 1
ATOM 763 C C . THR A 1 109 ? -23.581 0.108 54.128 1.00 87.44 109 THR A C 1
ATOM 765 O O . THR A 1 109 ? -23.709 -0.647 55.092 1.00 87.44 109 THR A O 1
ATOM 768 N N . ILE A 1 110 ? -23.234 -0.327 52.919 1.00 83.19 110 ILE A N 1
ATOM 769 C CA . ILE A 1 110 ? -22.855 -1.714 52.627 1.00 83.19 110 ILE A CA 1
ATOM 770 C C . ILE A 1 110 ? -21.352 -1.744 52.379 1.00 83.19 110 ILE A C 1
ATOM 772 O O . ILE A 1 110 ? -20.866 -1.028 51.505 1.00 83.19 110 ILE A O 1
ATOM 776 N N . THR A 1 111 ? -20.635 -2.580 53.127 1.00 80.69 111 THR A N 1
ATOM 777 C CA . THR A 1 111 ? -19.187 -2.770 52.977 1.00 80.69 111 THR A CA 1
ATOM 778 C C . THR A 1 111 ? -18.887 -4.204 52.552 1.00 80.69 111 THR A C 1
ATOM 780 O O . THR A 1 111 ? -19.461 -5.141 53.103 1.00 80.69 111 THR A O 1
ATOM 783 N N . THR A 1 112 ? -17.994 -4.387 51.581 1.00 72.25 112 THR A N 1
ATOM 784 C CA . THR A 1 112 ? -17.532 -5.707 51.117 1.00 72.25 112 THR A CA 1
ATOM 785 C C . THR A 1 112 ? -16.085 -5.957 51.531 1.00 72.25 112 THR A C 1
ATOM 787 O O . THR A 1 112 ? -15.261 -5.044 51.487 1.00 72.25 112 THR A O 1
ATOM 790 N N . ALA A 1 113 ? -15.762 -7.193 51.924 1.00 64.81 113 ALA A N 1
ATOM 791 C CA . ALA A 1 113 ? -14.387 -7.622 52.195 1.00 64.81 113 ALA A CA 1
ATOM 792 C C . ALA A 1 113 ? -13.678 -8.144 50.927 1.00 64.81 113 ALA A C 1
ATOM 794 O O . ALA A 1 113 ? -14.321 -8.615 49.991 1.00 64.81 113 ALA A O 1
ATOM 795 N N . ALA A 1 114 ? -12.341 -8.099 50.918 1.00 56.41 114 ALA A N 1
ATOM 796 C CA . ALA A 1 114 ? -11.500 -8.506 49.784 1.00 56.41 114 ALA A CA 1
ATOM 797 C C . ALA A 1 114 ? -11.476 -10.025 49.501 1.00 56.41 114 ALA A C 1
ATOM 799 O O . ALA A 1 114 ? -11.064 -10.437 48.421 1.00 56.41 114 ALA A O 1
ATOM 800 N N . ALA A 1 115 ? -11.896 -10.871 50.447 1.00 51.41 115 ALA A N 1
ATOM 801 C CA . ALA A 1 115 ? -11.744 -12.323 50.352 1.00 51.41 115 ALA A CA 1
ATOM 802 C C . ALA A 1 115 ? -13.051 -13.056 50.694 1.00 51.41 115 ALA A C 1
ATOM 804 O O . ALA A 1 115 ? -13.284 -13.334 51.866 1.00 51.41 115 ALA A O 1
ATOM 805 N N . THR A 1 116 ? -13.917 -13.325 49.703 1.00 46.41 116 THR A N 1
ATOM 806 C CA . THR A 1 116 ? -14.891 -14.456 49.594 1.00 46.41 116 THR A CA 1
ATOM 807 C C . THR A 1 116 ? -15.798 -14.290 48.337 1.00 46.41 116 THR A C 1
ATOM 809 O O . THR A 1 116 ? -15.808 -13.205 47.763 1.00 46.41 116 THR A O 1
ATOM 812 N N . PRO A 1 117 ? -16.449 -15.361 47.810 1.00 47.81 117 PRO A N 1
ATOM 813 C CA . PRO A 1 117 ? -16.452 -15.709 46.376 1.00 47.81 117 PRO A CA 1
ATOM 814 C C . PRO A 1 117 ? -17.493 -15.041 45.452 1.00 47.81 117 PRO A C 1
ATOM 816 O O . PRO A 1 117 ? -18.478 -14.437 45.862 1.00 47.81 117 PRO A O 1
ATOM 819 N N . SER A 1 118 ? -17.221 -15.220 44.154 1.00 48.00 118 SER A N 1
ATOM 820 C CA . SER A 1 118 ? -17.638 -14.491 42.949 1.00 48.00 118 SER A CA 1
ATOM 821 C C . SER A 1 118 ? -18.941 -14.937 42.264 1.00 48.00 118 SER A C 1
ATOM 823 O O . SER A 1 118 ? -19.168 -14.584 41.106 1.00 48.00 118 SER A O 1
ATOM 825 N N . THR A 1 119 ? -19.831 -15.678 42.921 1.00 45.59 119 THR A N 1
ATOM 826 C CA . THR A 1 119 ? -21.141 -16.006 42.332 1.00 45.59 119 THR A CA 1
ATOM 827 C C . THR A 1 119 ? -22.173 -14.981 42.775 1.00 45.59 119 THR A C 1
ATOM 829 O O . THR A 1 119 ? -22.649 -15.013 43.910 1.00 45.59 119 THR A O 1
ATOM 832 N N . ALA A 1 120 ? -22.484 -14.047 41.876 1.00 46.16 120 ALA A N 1
ATOM 833 C CA . ALA A 1 120 ? -23.514 -13.035 42.078 1.00 46.16 120 ALA A CA 1
ATOM 834 C C . ALA A 1 120 ? -24.866 -13.676 42.453 1.00 46.16 120 ALA A C 1
ATOM 836 O O . ALA A 1 120 ? -25.186 -14.750 41.933 1.00 46.16 120 ALA A O 1
ATOM 837 N N . PRO A 1 121 ? -25.702 -13.015 43.276 1.00 49.19 121 PRO A N 1
ATOM 838 C CA . PRO A 1 121 ? -27.105 -13.381 43.355 1.00 49.19 121 PRO A CA 1
ATOM 839 C C . PRO A 1 121 ? -27.708 -13.179 41.964 1.00 49.19 121 PRO A C 1
ATOM 841 O O . PRO A 1 121 ? -27.701 -12.072 41.419 1.00 49.19 121 PRO A O 1
ATOM 844 N N . THR A 1 122 ? -28.210 -14.253 41.368 1.00 42.56 122 THR A N 1
ATOM 845 C CA . THR A 1 122 ? -28.965 -14.204 40.121 1.00 42.56 122 THR A CA 1
ATOM 846 C C . THR A 1 122 ? -30.267 -13.440 40.378 1.00 42.56 122 THR A C 1
ATOM 848 O O . THR A 1 122 ? -31.231 -13.984 40.901 1.00 42.56 122 THR A O 1
ATOM 851 N N . GLY A 1 123 ? -30.280 -12.148 40.045 1.00 48.22 123 GLY A N 1
ATOM 852 C CA . GLY A 1 123 ? -31.489 -11.383 39.732 1.00 48.22 123 GLY A CA 1
ATOM 853 C C . GLY A 1 123 ? -32.576 -11.285 40.808 1.00 48.22 123 GLY A C 1
ATOM 854 O O . GLY A 1 123 ? -33.721 -11.631 40.537 1.00 48.22 123 GLY A O 1
ATOM 855 N N . SER A 1 124 ? -32.298 -10.749 41.997 1.00 52.84 124 SER A N 1
ATOM 856 C CA . SER A 1 124 ? -33.372 -10.364 42.931 1.00 52.84 124 SER A CA 1
ATOM 857 C C . SER A 1 124 ? -33.000 -9.095 43.697 1.00 52.84 124 SER A C 1
ATOM 859 O O . SER A 1 124 ? -31.889 -9.031 44.224 1.00 52.84 124 SER A O 1
ATOM 861 N N . PRO A 1 125 ? -33.869 -8.068 43.756 1.00 70.69 125 PRO A N 1
ATOM 862 C CA . PRO A 1 125 ? -33.578 -6.882 44.550 1.00 70.69 125 PRO A CA 1
ATOM 863 C C . PRO A 1 125 ? -33.389 -7.271 46.021 1.00 70.69 125 PRO A C 1
ATOM 865 O O . PRO A 1 125 ? -34.158 -8.062 46.572 1.00 70.69 125 PRO A O 1
ATOM 868 N N . PHE A 1 126 ? -32.376 -6.698 46.672 1.00 78.75 126 PHE A N 1
ATOM 869 C CA . PHE A 1 126 ? -32.176 -6.868 48.109 1.00 78.75 126 PHE A CA 1
ATOM 870 C C . PHE A 1 126 ? -33.349 -6.226 48.849 1.00 78.75 126 PHE A C 1
ATOM 872 O O . PHE A 1 126 ? -33.840 -5.168 48.449 1.00 78.75 126 PHE A O 1
ATOM 879 N N . THR A 1 127 ? -33.826 -6.853 49.920 1.00 85.00 127 THR A N 1
ATOM 880 C CA . THR A 1 127 ? -35.043 -6.388 50.595 1.00 85.00 127 THR A CA 1
ATOM 881 C C . THR A 1 127 ? -34.681 -5.609 51.851 1.00 85.00 127 THR A C 1
ATOM 883 O O . THR A 1 127 ? -34.182 -6.179 52.820 1.00 85.00 127 THR A O 1
ATOM 886 N N . VAL A 1 128 ? -34.949 -4.302 51.848 1.00 88.88 128 VAL A N 1
ATOM 887 C CA . VAL A 1 128 ? -34.841 -3.444 53.034 1.00 88.88 128 VAL A CA 1
ATOM 888 C C . VAL A 1 128 ? -36.172 -3.473 53.766 1.00 88.88 128 VAL A C 1
ATOM 890 O O . VAL A 1 128 ? -37.208 -3.163 53.188 1.00 88.88 128 VAL A O 1
ATOM 893 N N . THR A 1 129 ? -36.153 -3.839 55.040 1.00 88.50 129 THR A N 1
ATOM 894 C CA . THR A 1 129 ? -37.351 -4.023 55.856 1.00 88.50 129 THR A CA 1
ATOM 895 C C . THR A 1 129 ? -37.360 -3.009 56.993 1.00 88.50 129 THR A C 1
ATOM 897 O O . THR A 1 129 ? -36.425 -2.957 57.789 1.00 88.50 129 THR A O 1
ATOM 900 N N . ALA A 1 130 ? -38.427 -2.218 57.095 1.00 88.06 130 ALA A N 1
ATOM 901 C CA . ALA A 1 130 ? -38.700 -1.392 58.264 1.00 88.06 130 ALA A CA 1
ATOM 902 C C . ALA A 1 130 ? -39.791 -2.068 59.090 1.00 88.06 130 ALA A C 1
ATOM 904 O O . ALA A 1 130 ? -40.945 -2.170 58.666 1.00 88.06 130 ALA A O 1
ATOM 905 N N . THR A 1 131 ? -39.417 -2.530 60.278 1.00 87.81 131 THR A N 1
ATOM 906 C CA . THR A 1 131 ? -40.331 -3.217 61.189 1.00 87.81 131 THR A CA 1
ATOM 907 C C . THR A 1 131 ? -40.629 -2.308 62.362 1.00 87.81 131 THR A C 1
ATOM 909 O O . THR A 1 131 ? -39.714 -1.809 63.017 1.00 87.81 131 THR A O 1
ATOM 912 N N . ARG A 1 132 ? -41.915 -2.089 62.644 1.00 84.25 132 ARG A N 1
ATOM 913 C CA . ARG A 1 132 ? -42.331 -1.391 63.859 1.00 84.25 132 ARG A CA 1
ATOM 914 C C . ARG A 1 132 ? -41.739 -2.079 65.094 1.00 84.25 132 ARG A C 1
ATOM 916 O O . ARG A 1 132 ? -41.965 -3.266 65.297 1.00 84.25 132 ARG A O 1
ATOM 923 N N . SER A 1 133 ? -41.039 -1.316 65.925 1.00 75.38 133 SER A N 1
ATOM 924 C CA . SER A 1 133 ? -40.654 -1.723 67.274 1.00 75.38 133 SER A CA 1
ATOM 925 C C . SER A 1 133 ? -41.847 -1.505 68.205 1.00 75.38 133 SER A C 1
ATOM 927 O O . SER A 1 133 ? -42.476 -0.445 68.162 1.00 75.38 133 SER A O 1
ATOM 929 N N . GLY A 1 134 ? -42.208 -2.510 69.001 1.00 64.44 134 GLY A N 1
ATOM 930 C CA . GLY A 1 134 ? -43.375 -2.465 69.876 1.00 64.44 134 GLY A CA 1
ATOM 931 C C . GLY A 1 134 ? -43.030 -2.828 71.312 1.00 64.44 134 GLY A C 1
ATOM 932 O O . GLY A 1 134 ? -42.446 -3.877 71.567 1.00 64.44 134 GLY A O 1
ATOM 933 N N . ASN A 1 135 ? -43.480 -1.990 72.244 1.00 56.81 135 ASN A N 1
ATOM 934 C CA . ASN A 1 135 ? -43.586 -2.333 73.654 1.00 56.81 135 ASN A CA 1
ATOM 935 C C . ASN A 1 135 ? -44.967 -2.989 73.872 1.00 56.81 135 ASN A C 1
ATOM 937 O O . ASN A 1 135 ? -45.995 -2.323 73.787 1.00 56.81 135 ASN A O 1
ATOM 941 N N . GLY A 1 136 ? -45.002 -4.299 74.117 1.00 49.66 136 GLY A N 1
ATOM 942 C CA . GLY A 1 136 ? -45.973 -4.921 75.028 1.00 49.66 136 GLY A CA 1
ATOM 943 C C . GLY A 1 136 ? -47.447 -5.150 74.645 1.00 49.66 136 GLY A C 1
ATOM 944 O O . GLY A 1 136 ? -48.102 -5.814 75.433 1.00 49.66 136 GLY A O 1
ATOM 945 N N . ASN A 1 137 ? -47.999 -4.718 73.501 1.00 49.88 137 ASN A N 1
ATOM 946 C CA . ASN A 1 137 ? -49.376 -5.110 73.115 1.00 49.88 137 ASN A CA 1
ATOM 947 C C . ASN A 1 137 ? -49.397 -5.890 71.788 1.00 49.88 137 ASN A C 1
ATOM 949 O O . ASN A 1 137 ? -49.241 -5.321 70.704 1.00 49.88 137 ASN A O 1
ATOM 953 N N . GLY A 1 138 ? -49.559 -7.214 71.900 1.00 49.12 138 GLY A N 1
ATOM 954 C CA . GLY A 1 138 ? -49.381 -8.236 70.859 1.00 49.12 138 GLY A CA 1
ATOM 955 C C . GLY A 1 138 ? -50.412 -8.254 69.726 1.00 49.12 138 GLY A C 1
ATOM 956 O O . GLY A 1 138 ? -51.070 -9.266 69.525 1.00 49.12 138 GLY A O 1
ATOM 957 N N . GLY A 1 139 ? -50.540 -7.160 68.974 1.00 52.06 139 GLY A N 1
ATOM 958 C CA . GLY A 1 139 ? -51.529 -7.057 67.894 1.00 52.06 139 GLY A CA 1
ATOM 959 C C . GLY A 1 139 ? -50.995 -6.979 66.465 1.00 52.06 139 GLY A C 1
ATOM 960 O O . GLY A 1 139 ? -51.566 -7.609 65.595 1.00 52.06 139 GLY A O 1
ATOM 961 N N . ASP A 1 140 ? -49.927 -6.228 66.178 1.00 55.03 140 ASP A N 1
ATOM 962 C CA . ASP A 1 140 ? -49.530 -5.971 64.779 1.00 55.03 140 ASP A CA 1
ATOM 963 C C . ASP A 1 140 ? -48.030 -5.641 64.655 1.00 55.03 140 ASP A C 1
ATOM 965 O O . ASP A 1 140 ? -47.627 -4.484 64.796 1.00 55.03 140 ASP A O 1
ATOM 969 N N . ASN A 1 141 ? -47.164 -6.606 64.339 1.00 58.88 141 ASN A N 1
ATOM 970 C CA . ASN A 1 141 ? -45.830 -6.287 63.805 1.00 58.88 141 ASN A CA 1
ATOM 971 C C . ASN A 1 141 ? -45.982 -5.821 62.346 1.00 58.88 141 ASN A C 1
ATOM 973 O O . ASN A 1 141 ? -45.705 -6.556 61.403 1.00 58.88 141 ASN A O 1
ATOM 977 N N . ALA A 1 142 ? -46.482 -4.599 62.146 1.00 75.50 142 ALA A N 1
ATOM 978 C CA . ALA A 1 142 ? -46.643 -4.027 60.816 1.00 75.50 142 ALA A CA 1
ATOM 979 C C . ALA A 1 142 ? -45.264 -3.702 60.222 1.00 75.50 142 ALA A C 1
ATOM 981 O O . ALA A 1 142 ? -44.633 -2.707 60.586 1.00 75.50 142 ALA A O 1
ATOM 982 N N . SER A 1 143 ? -44.805 -4.572 59.325 1.00 82.25 143 SER A N 1
ATOM 983 C CA . SER A 1 143 ? -43.566 -4.424 58.569 1.00 82.25 143 SER A CA 1
ATOM 984 C C . SER A 1 143 ? -43.847 -3.946 57.141 1.00 82.25 143 SER A C 1
ATOM 986 O O . SER A 1 143 ? -44.895 -4.247 56.555 1.00 82.25 143 SER A O 1
ATOM 988 N N . ARG A 1 144 ? -42.920 -3.166 56.581 1.00 87.88 144 ARG A N 1
ATOM 989 C CA . ARG A 1 144 ? -42.921 -2.744 55.176 1.00 87.88 144 ARG A CA 1
ATOM 990 C C . ARG A 1 144 ? -41.556 -2.999 54.565 1.00 87.88 144 ARG A C 1
ATOM 992 O O . ARG A 1 144 ? -40.535 -2.814 55.224 1.00 87.88 144 ARG A O 1
ATOM 999 N N . THR A 1 145 ? -41.564 -3.385 53.299 1.00 87.50 145 THR A N 1
ATOM 1000 C CA . THR A 1 145 ? -40.361 -3.668 52.527 1.00 87.50 145 THR A CA 1
ATOM 1001 C C . THR A 1 145 ? -40.163 -2.626 51.432 1.00 87.50 145 THR A C 1
ATOM 1003 O O . THR A 1 145 ? -41.123 -2.067 50.902 1.00 87.50 145 THR A O 1
ATOM 1006 N N . GLY A 1 146 ? -38.901 -2.360 51.116 1.00 84.06 146 GLY A N 1
ATOM 1007 C CA . GLY A 1 146 ? -38.450 -1.628 49.942 1.00 84.06 146 GLY A CA 1
ATOM 1008 C C . GLY A 1 146 ? -37.390 -2.446 49.208 1.00 84.06 146 GLY A C 1
ATOM 1009 O O . GLY A 1 146 ? -36.677 -3.246 49.815 1.00 84.06 146 GLY A O 1
ATOM 1010 N N . THR A 1 147 ? -37.295 -2.259 47.896 1.00 80.69 147 THR A N 1
ATOM 1011 C CA . THR A 1 147 ? -36.314 -2.941 47.044 1.00 80.69 147 THR A CA 1
ATOM 1012 C C . THR A 1 147 ? -35.049 -2.105 46.897 1.00 80.69 147 THR A C 1
ATOM 1014 O O . THR A 1 147 ? -35.126 -0.923 46.567 1.00 80.69 147 THR A O 1
ATOM 1017 N N . LEU A 1 148 ? -33.892 -2.733 47.083 1.00 76.88 148 LEU A N 1
ATOM 1018 C CA . LEU A 1 148 ? -32.576 -2.181 46.787 1.00 76.88 148 LEU A CA 1
ATOM 1019 C C . LEU A 1 148 ? -32.002 -2.862 45.535 1.00 76.88 148 LEU A C 1
ATOM 1021 O O . LEU A 1 148 ? -31.847 -4.084 45.498 1.00 76.88 148 LEU A O 1
ATOM 1025 N N . THR A 1 149 ? -31.630 -2.053 44.544 1.00 70.19 149 THR A N 1
ATOM 1026 C CA . THR A 1 149 ? -30.929 -2.488 43.328 1.00 70.19 149 THR A CA 1
ATOM 1027 C C . THR A 1 149 ? -29.511 -1.932 43.341 1.00 70.19 149 THR A C 1
ATOM 1029 O O . THR A 1 149 ? -29.323 -0.738 43.567 1.00 70.19 149 THR A O 1
ATOM 1032 N N . ILE A 1 150 ? -28.523 -2.788 43.076 1.00 70.94 150 ILE A N 1
ATOM 1033 C CA . ILE A 1 150 ? -27.113 -2.401 42.959 1.00 70.94 150 ILE A CA 1
ATOM 1034 C C . ILE A 1 150 ? -26.742 -2.377 41.473 1.00 70.94 150 ILE A C 1
ATOM 1036 O O . ILE A 1 150 ? -26.970 -3.353 40.757 1.00 70.94 150 ILE A O 1
ATOM 1040 N N . ALA A 1 151 ? -26.199 -1.257 41.004 1.00 70.25 151 ALA A N 1
ATOM 1041 C CA . ALA A 1 151 ? -25.703 -1.088 39.646 1.00 70.25 151 ALA A CA 1
ATOM 1042 C C . ALA A 1 151 ? -24.353 -1.798 39.455 1.00 70.25 151 ALA A C 1
ATOM 1044 O O . ALA A 1 151 ? -23.536 -1.879 40.375 1.00 70.25 151 ALA A O 1
ATOM 1045 N N . LYS A 1 152 ? -24.105 -2.286 38.235 1.00 71.88 152 LYS A N 1
ATOM 1046 C CA . LYS A 1 152 ? -22.821 -2.895 37.859 1.00 71.88 152 LYS A CA 1
ATOM 1047 C C . LYS A 1 152 ? -21.693 -1.859 37.885 1.00 71.88 152 LYS A C 1
ATOM 1049 O O . LYS A 1 152 ? -21.911 -0.700 37.535 1.00 71.88 152 LYS A O 1
ATOM 1054 N N . ALA A 1 153 ? -20.484 -2.293 38.230 1.00 73.94 153 ALA A N 1
ATOM 1055 C CA . ALA A 1 153 ? -19.280 -1.477 38.116 1.00 73.94 153 ALA A CA 1
ATOM 1056 C C . ALA A 1 153 ? -18.983 -1.156 36.641 1.00 73.94 153 ALA A C 1
ATOM 1058 O O . ALA A 1 153 ? -19.119 -2.022 35.775 1.00 73.94 153 ALA A O 1
ATOM 1059 N N . SER A 1 154 ? -18.574 0.078 36.346 1.00 80.81 154 SER A N 1
ATOM 1060 C CA . SER A 1 154 ? -18.091 0.446 35.015 1.00 80.81 154 SER A CA 1
ATOM 1061 C C . SER A 1 154 ? -16.647 -0.014 34.813 1.00 80.81 154 SER A C 1
ATOM 1063 O O . SER A 1 154 ? -15.916 -0.284 35.766 1.00 80.81 154 SER A O 1
ATOM 1065 N N . GLN A 1 155 ? -16.226 -0.119 33.556 1.00 89.38 155 GLN A N 1
ATOM 1066 C CA . GLN A 1 155 ? -14.857 -0.477 33.200 1.00 89.38 155 GLN A CA 1
ATOM 1067 C C . GLN A 1 155 ? -14.442 0.159 31.876 1.00 89.38 155 GLN A C 1
ATOM 1069 O O . GLN A 1 155 ? -15.285 0.545 31.064 1.00 89.38 155 GLN A O 1
ATOM 1074 N N . THR A 1 156 ? -13.134 0.228 31.657 1.00 93.75 156 THR A N 1
ATOM 1075 C CA . THR A 1 156 ? -12.518 0.758 30.439 1.00 93.75 156 THR A CA 1
ATOM 1076 C C . THR A 1 156 ? -11.568 -0.266 29.821 1.00 93.75 156 THR A C 1
ATOM 1078 O O . THR A 1 156 ? -11.110 -1.191 30.495 1.00 93.75 156 THR A O 1
ATOM 1081 N N . ILE A 1 157 ? -11.282 -0.105 28.526 1.00 98.31 157 ILE A N 1
ATOM 1082 C CA . ILE A 1 157 ? -10.259 -0.868 27.803 1.00 98.31 157 ILE A CA 1
ATOM 1083 C C . ILE A 1 157 ? -9.071 0.056 27.527 1.00 98.31 157 ILE A C 1
ATOM 1085 O O . ILE A 1 157 ? -9.247 1.165 27.026 1.00 98.31 157 ILE A O 1
ATOM 1089 N N . SER A 1 158 ? -7.863 -0.422 27.815 1.00 97.31 158 SER A N 1
ATOM 1090 C CA . SER A 1 158 ? -6.612 0.170 27.350 1.00 97.31 158 SER A CA 1
ATOM 1091 C C . SER A 1 158 ? -6.094 -0.627 26.156 1.00 97.31 158 SER A C 1
ATOM 1093 O O . SER A 1 158 ? -5.870 -1.834 26.253 1.00 97.31 158 SER A O 1
ATOM 1095 N N . PHE A 1 159 ? -5.923 0.045 25.018 1.00 97.50 159 PHE A N 1
ATOM 1096 C CA . PHE A 1 159 ? -5.379 -0.545 23.797 1.00 97.50 159 PHE A CA 1
ATOM 1097 C C . PHE A 1 159 ? -4.483 0.484 23.104 1.00 97.50 159 PHE A C 1
ATOM 1099 O O . PHE A 1 159 ? -4.955 1.562 22.730 1.00 97.50 159 PHE A O 1
ATOM 1106 N N . ALA A 1 160 ? -3.186 0.194 22.992 1.00 90.06 160 ALA A N 1
ATOM 1107 C CA . ALA A 1 160 ? -2.198 1.118 22.436 1.00 90.06 160 ALA A CA 1
ATOM 1108 C C . ALA A 1 160 ? -2.400 1.342 20.927 1.00 90.06 160 ALA A C 1
ATOM 1110 O O . ALA A 1 160 ? -2.986 0.508 20.241 1.00 90.06 160 ALA A O 1
ATOM 1111 N N . ALA A 1 161 ? -1.926 2.480 20.412 1.00 86.06 161 ALA A N 1
ATOM 1112 C CA . ALA A 1 161 ? -1.903 2.716 18.972 1.00 86.06 161 ALA A CA 1
ATOM 1113 C C . ALA A 1 161 ? -0.974 1.710 18.277 1.00 86.06 161 ALA A C 1
ATOM 1115 O O . ALA A 1 161 ? 0.078 1.358 18.812 1.00 86.06 161 ALA A O 1
ATOM 1116 N N . LEU A 1 162 ? -1.375 1.254 17.092 1.00 87.38 162 LEU A N 1
ATOM 1117 C CA . LEU A 1 162 ? -0.606 0.312 16.286 1.00 87.38 162 LEU A CA 1
ATOM 1118 C C . LEU A 1 162 ? 0.133 1.092 15.191 1.00 87.38 162 LEU A C 1
ATOM 1120 O O . LEU A 1 162 ? -0.503 1.899 14.515 1.00 87.38 162 LEU A O 1
ATOM 1124 N N . PRO A 1 163 ? 1.451 0.898 15.014 1.00 82.38 163 PRO A N 1
ATOM 1125 C CA . PRO A 1 163 ? 2.172 1.522 13.914 1.00 82.38 163 PRO A CA 1
ATOM 1126 C C . PRO A 1 163 ? 1.865 0.807 12.595 1.00 82.38 163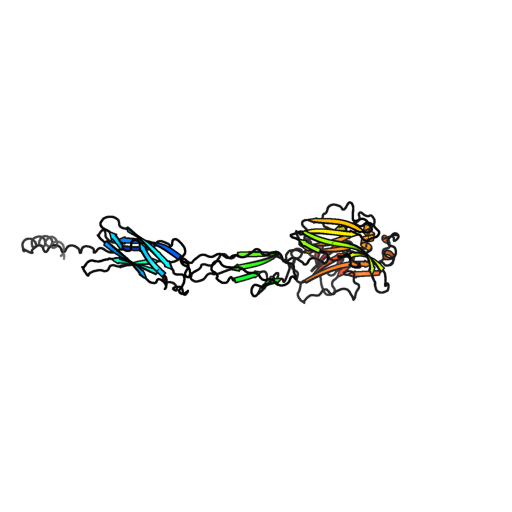 PRO A C 1
ATOM 1128 O O . PRO A 1 163 ? 1.628 -0.406 12.590 1.00 82.38 163 PRO A O 1
ATOM 1131 N N . ASN A 1 164 ? 1.957 1.547 11.489 1.00 83.00 164 ASN A N 1
ATOM 1132 C CA . ASN A 1 164 ? 1.872 0.995 10.137 1.00 83.00 164 ASN A CA 1
ATOM 1133 C C . ASN A 1 164 ? 2.887 -0.137 9.937 1.00 83.00 164 ASN A C 1
ATOM 1135 O O . ASN A 1 164 ? 3.952 -0.176 10.566 1.00 83.00 164 ASN A O 1
ATOM 1139 N N . LYS A 1 165 ? 2.529 -1.085 9.075 1.00 82.88 165 LYS A N 1
ATOM 1140 C CA . LYS A 1 165 ? 3.308 -2.287 8.787 1.00 82.88 165 LYS A CA 1
ATOM 1141 C C . LYS A 1 165 ? 3.538 -2.424 7.295 1.00 82.88 165 LYS A C 1
ATOM 1143 O O . LYS A 1 165 ? 2.847 -1.818 6.490 1.00 82.88 165 LYS A O 1
ATOM 1148 N N . THR A 1 166 ? 4.504 -3.252 6.941 1.00 77.88 166 THR A N 1
ATOM 1149 C CA . THR A 1 166 ? 4.838 -3.560 5.554 1.00 77.88 166 THR A CA 1
ATOM 1150 C C . THR A 1 166 ? 4.330 -4.953 5.206 1.00 77.88 166 THR A C 1
ATOM 1152 O O . THR A 1 166 ? 4.495 -5.877 6.004 1.00 77.88 166 THR A O 1
ATOM 1155 N N . LEU A 1 167 ? 3.713 -5.117 4.036 1.00 79.69 167 LEU A N 1
ATOM 1156 C CA . LEU A 1 167 ? 3.273 -6.424 3.555 1.00 79.69 167 LEU A CA 1
ATOM 1157 C C . LEU A 1 167 ? 4.473 -7.377 3.439 1.00 79.69 167 LEU A C 1
ATOM 1159 O O . LEU A 1 167 ? 5.544 -6.985 2.980 1.00 79.69 167 LEU A O 1
ATOM 1163 N N . GLY A 1 168 ? 4.307 -8.614 3.913 1.00 78.19 168 GLY A N 1
ATOM 1164 C CA . GLY A 1 168 ? 5.394 -9.594 4.031 1.00 78.19 168 GLY A CA 1
ATOM 1165 C C . GLY A 1 168 ? 6.197 -9.514 5.338 1.00 78.19 168 GLY A C 1
ATOM 1166 O O . GLY A 1 168 ? 7.019 -10.391 5.595 1.00 78.19 168 GLY A O 1
ATOM 1167 N N . ALA A 1 169 ? 5.950 -8.518 6.202 1.00 75.94 169 ALA A N 1
ATOM 1168 C CA . ALA A 1 169 ? 6.510 -8.518 7.552 1.00 75.94 169 ALA A CA 1
ATOM 1169 C C . ALA A 1 169 ? 6.023 -9.737 8.356 1.00 75.94 169 ALA A C 1
ATOM 1171 O O . ALA A 1 169 ? 4.883 -10.185 8.210 1.00 75.94 169 ALA A O 1
ATOM 1172 N N . ALA A 1 170 ? 6.882 -10.245 9.244 1.00 83.00 170 ALA A N 1
ATOM 1173 C CA . ALA A 1 170 ? 6.540 -11.369 10.111 1.00 83.00 170 ALA A CA 1
ATOM 1174 C C . ALA A 1 170 ? 5.291 -11.065 10.975 1.00 83.00 170 ALA A C 1
ATOM 1176 O O . ALA A 1 170 ? 5.108 -9.913 11.393 1.00 83.00 170 ALA A O 1
ATOM 1177 N N . PRO A 1 171 ? 4.451 -12.077 11.285 1.00 91.81 171 PRO A N 1
ATOM 1178 C CA . PRO A 1 171 ? 3.301 -11.906 12.170 1.00 91.81 171 PRO A CA 1
ATOM 1179 C C . PRO A 1 171 ? 3.693 -11.295 13.520 1.00 91.81 171 PRO A C 1
ATOM 1181 O O . PRO A 1 171 ? 4.755 -11.597 14.065 1.00 91.81 171 PRO A O 1
ATOM 1184 N N . PHE A 1 172 ? 2.827 -10.451 14.082 1.00 92.88 172 PHE A N 1
ATOM 1185 C CA . PHE A 1 172 ? 3.103 -9.733 15.330 1.00 92.88 172 PHE A CA 1
ATOM 1186 C C . PHE A 1 172 ? 1.922 -9.799 16.297 1.00 92.88 172 PHE A C 1
ATOM 1188 O O . PHE A 1 172 ? 0.765 -9.892 15.886 1.00 92.88 172 PHE A O 1
ATOM 1195 N N . SER A 1 173 ? 2.209 -9.751 17.596 1.00 94.62 173 SER A N 1
ATOM 1196 C CA . SER A 1 173 ? 1.184 -9.808 18.635 1.00 94.62 173 SER A CA 1
ATOM 1197 C C . SER A 1 173 ? 0.601 -8.431 18.945 1.00 94.62 173 SER A C 1
ATOM 1199 O O . SER A 1 173 ? 1.283 -7.404 18.911 1.00 94.62 173 SER A O 1
ATOM 1201 N N . VAL A 1 174 ? -0.684 -8.422 19.281 1.00 96.44 174 VAL A N 1
ATOM 1202 C CA . VAL A 1 174 ? -1.403 -7.269 19.819 1.00 96.44 174 VAL A CA 1
ATOM 1203 C C . VAL A 1 174 ? -2.071 -7.659 21.130 1.00 96.44 174 VAL A C 1
ATOM 1205 O O . VAL A 1 174 ? -2.502 -8.795 21.318 1.00 96.44 174 VAL A O 1
ATOM 1208 N N . SER A 1 175 ? -2.161 -6.711 22.057 1.00 94.44 175 SER A N 1
ATOM 1209 C CA . SER A 1 175 ? -2.800 -6.931 23.351 1.00 94.44 175 SER A CA 1
ATOM 1210 C C . SER A 1 175 ? -3.582 -5.699 23.792 1.00 94.44 175 SER A C 1
ATOM 1212 O O . SER A 1 175 ? -3.227 -4.557 23.495 1.00 94.44 175 SER A O 1
ATOM 1214 N N . ALA A 1 176 ? -4.678 -5.952 24.498 1.00 96.75 176 ALA A N 1
ATOM 1215 C CA . ALA A 1 176 ? -5.516 -4.947 25.130 1.00 96.75 176 ALA A CA 1
ATOM 1216 C C . ALA A 1 176 ? -5.892 -5.440 26.529 1.00 96.75 176 ALA A C 1
ATOM 1218 O O . ALA A 1 176 ? -6.021 -6.646 26.752 1.00 96.75 176 ALA A O 1
ATOM 1219 N N . THR A 1 177 ? -6.067 -4.521 27.474 1.00 96.94 177 THR A N 1
ATOM 1220 C CA . THR A 1 177 ? -6.386 -4.848 28.869 1.00 96.94 177 THR A CA 1
ATOM 1221 C C . THR A 1 177 ? -7.658 -4.140 29.313 1.00 96.94 177 THR A C 1
ATOM 1223 O O . THR A 1 177 ? -7.880 -2.975 28.986 1.00 96.94 177 THR A O 1
ATOM 1226 N N . ALA A 1 178 ? -8.514 -4.840 30.057 1.00 96.44 178 ALA A N 1
ATOM 1227 C CA . ALA A 1 178 ? -9.683 -4.246 30.698 1.00 96.44 178 ALA A CA 1
ATOM 1228 C C . ALA A 1 178 ? -9.354 -3.871 32.147 1.00 96.44 178 ALA A C 1
ATOM 1230 O O . ALA A 1 178 ? -8.714 -4.647 32.857 1.00 96.44 178 ALA A O 1
ATOM 1231 N N . SER A 1 179 ? -9.845 -2.724 32.625 1.00 90.38 179 SER A N 1
ATOM 1232 C CA . SER A 1 179 ? -9.641 -2.283 34.016 1.00 90.38 179 SER A CA 1
ATOM 1233 C C . SER A 1 179 ? -10.247 -3.238 35.057 1.00 90.38 179 SER A C 1
ATOM 1235 O O . SER A 1 179 ? -9.890 -3.178 36.228 1.00 90.38 179 SER A O 1
ATOM 1237 N N . SER A 1 180 ? -11.161 -4.118 34.636 1.00 85.38 180 SER A N 1
ATOM 1238 C CA . SER A 1 180 ? -11.770 -5.173 35.456 1.00 85.38 180 SER A CA 1
ATOM 1239 C C . SER A 1 180 ? -10.917 -6.442 35.586 1.00 85.38 180 SER A C 1
ATOM 1241 O O . SER A 1 180 ? -11.263 -7.319 36.373 1.00 85.38 180 SER A O 1
ATOM 1243 N N . GLY A 1 181 ? -9.855 -6.585 34.782 1.00 88.62 181 GLY A N 1
ATOM 1244 C CA . GLY A 1 181 ? -9.083 -7.825 34.653 1.00 88.62 181 GLY A CA 1
ATOM 1245 C C . GLY A 1 181 ? -9.767 -8.926 33.828 1.00 88.62 181 GLY A C 1
ATOM 1246 O O . GLY A 1 181 ? -9.196 -10.002 33.666 1.00 88.62 181 GLY A O 1
ATOM 1247 N N . LEU A 1 182 ? -10.971 -8.683 33.294 1.00 89.62 182 LEU A N 1
ATOM 1248 C CA . LEU A 1 182 ? -11.654 -9.626 32.405 1.00 89.62 182 LEU A CA 1
ATOM 1249 C C . LEU A 1 182 ? -10.937 -9.729 31.052 1.00 89.62 182 LEU A C 1
ATOM 1251 O O . LEU A 1 182 ? -10.358 -8.758 30.559 1.00 89.62 182 LEU A O 1
ATOM 1255 N N . ALA A 1 183 ? -10.998 -10.916 30.443 1.00 94.06 183 ALA A N 1
ATOM 1256 C CA . ALA A 1 183 ? -10.395 -11.166 29.140 1.00 94.06 183 ALA A CA 1
ATOM 1257 C C . ALA A 1 183 ? -11.021 -10.268 28.059 1.00 94.06 183 ALA A C 1
ATOM 1259 O O . ALA A 1 183 ? -12.245 -10.150 27.959 1.00 94.06 183 ALA A O 1
ATOM 1260 N N . VAL A 1 184 ? -10.169 -9.647 27.243 1.00 97.38 184 VAL A N 1
ATOM 1261 C CA . VAL A 1 184 ? -10.581 -8.797 26.121 1.00 97.38 184 VAL A CA 1
ATOM 1262 C C . VAL A 1 184 ? -10.661 -9.642 24.854 1.00 97.38 184 VAL A C 1
ATOM 1264 O O . VAL A 1 184 ? -9.726 -10.371 24.529 1.00 97.38 184 VAL A O 1
ATOM 1267 N N . SER A 1 185 ? -11.769 -9.522 24.127 1.00 97.19 185 SER A N 1
ATOM 1268 C CA . SER A 1 185 ? -11.931 -10.119 22.805 1.00 97.19 185 SER A CA 1
ATOM 1269 C C . SER A 1 185 ? -11.414 -9.157 21.742 1.00 97.19 185 SER A C 1
ATOM 1271 O O . SER A 1 185 ? -11.812 -7.989 21.706 1.00 97.19 185 SER A O 1
ATOM 1273 N N . LEU A 1 186 ? -10.551 -9.657 20.864 1.00 97.75 186 LEU A N 1
ATOM 1274 C CA . LEU A 1 186 ? -9.973 -8.909 19.753 1.00 97.75 186 LEU A CA 1
ATOM 1275 C C . LEU A 1 186 ? -10.542 -9.431 18.431 1.00 97.75 186 LEU A C 1
ATOM 1277 O O . LEU A 1 186 ? -10.673 -10.638 18.243 1.00 97.75 186 LEU A O 1
ATOM 1281 N N . GLY A 1 187 ? -10.855 -8.520 17.514 1.00 97.19 187 GLY A N 1
ATOM 1282 C CA . GLY A 1 187 ? -11.196 -8.831 16.125 1.00 97.19 187 GLY A CA 1
ATOM 1283 C C . GLY A 1 187 ? -10.408 -7.938 15.174 1.00 97.19 187 GLY A C 1
ATOM 1284 O O . GLY A 1 187 ? -10.102 -6.803 15.533 1.00 97.19 187 GLY A O 1
ATOM 1285 N N . ALA A 1 188 ? -10.083 -8.438 13.982 1.00 97.31 188 ALA A N 1
ATOM 1286 C CA . ALA A 1 188 ? -9.411 -7.673 12.933 1.00 97.31 188 ALA A CA 1
ATOM 1287 C C . ALA A 1 188 ? -10.188 -7.758 11.616 1.00 97.31 188 ALA A C 1
ATOM 1289 O O . ALA A 1 188 ? -10.763 -8.802 11.301 1.00 97.31 188 ALA A O 1
ATOM 1290 N N . ALA A 1 189 ? -10.218 -6.656 10.873 1.00 93.38 189 ALA A N 1
ATOM 1291 C CA . ALA A 1 189 ? -10.883 -6.560 9.582 1.00 93.38 189 ALA A CA 1
ATOM 1292 C C . ALA A 1 189 ? -10.232 -5.478 8.696 1.00 93.38 189 ALA A C 1
ATOM 1294 O O . ALA A 1 189 ? -9.648 -4.536 9.235 1.00 93.38 189 ALA A O 1
ATOM 1295 N N . PRO A 1 190 ? -10.391 -5.563 7.363 1.00 92.88 190 PRO A N 1
ATOM 1296 C CA . PRO A 1 190 ? -10.969 -6.691 6.625 1.00 92.88 190 PRO A CA 1
ATOM 1297 C C . PRO A 1 190 ? -9.973 -7.858 6.480 1.00 92.88 190 PRO A C 1
ATOM 1299 O O . PRO A 1 190 ? -8.760 -7.657 6.473 1.00 92.88 190 PRO A O 1
ATOM 1302 N N . ALA A 1 191 ? -10.488 -9.083 6.319 1.00 89.19 191 ALA A N 1
ATOM 1303 C CA . ALA A 1 191 ? -9.666 -10.294 6.178 1.00 89.19 191 ALA A CA 1
ATOM 1304 C C . ALA A 1 191 ? -8.781 -10.302 4.916 1.00 89.19 191 ALA A C 1
ATOM 1306 O O . ALA A 1 191 ? -7.774 -11.003 4.883 1.00 89.19 191 ALA A O 1
ATOM 1307 N N . SER A 1 192 ? -9.136 -9.500 3.905 1.00 80.69 192 SER A N 1
ATOM 1308 C CA . SER A 1 192 ? -8.318 -9.260 2.710 1.00 80.69 192 SER A CA 1
ATOM 1309 C C . SER A 1 192 ? -7.037 -8.468 2.997 1.00 80.69 192 SER A C 1
ATOM 1311 O O . SER A 1 192 ? -6.116 -8.506 2.193 1.00 80.69 192 SER A O 1
ATOM 1313 N N . VAL A 1 193 ? -6.960 -7.765 4.133 1.00 80.94 193 VAL A N 1
ATOM 1314 C CA . VAL A 1 193 ? -5.800 -6.951 4.535 1.00 80.94 193 VAL A CA 1
ATOM 1315 C C . VAL A 1 193 ? -5.048 -7.616 5.683 1.00 80.94 193 VAL A C 1
ATOM 1317 O O . VAL A 1 193 ? -3.823 -7.722 5.655 1.00 80.94 193 VAL A O 1
ATOM 1320 N N . CYS A 1 194 ? -5.766 -8.091 6.701 1.00 91.69 194 CYS A N 1
ATOM 1321 C CA . CYS A 1 194 ? -5.165 -8.705 7.876 1.00 91.69 194 CYS A CA 1
ATOM 1322 C C . CYS A 1 194 ? -6.083 -9.751 8.514 1.00 91.69 194 CYS A C 1
ATOM 1324 O O . CYS A 1 194 ? -7.304 -9.609 8.551 1.00 91.69 194 CYS A O 1
ATOM 1326 N N . THR A 1 195 ? -5.484 -10.790 9.085 1.00 95.81 195 THR A N 1
ATOM 1327 C CA . THR A 1 195 ? -6.181 -11.807 9.881 1.00 95.81 195 THR A CA 1
ATOM 1328 C C . THR A 1 195 ? -5.648 -11.814 11.306 1.00 95.81 195 THR A C 1
ATOM 1330 O O . THR A 1 195 ? -4.511 -11.416 11.558 1.00 95.81 195 THR A O 1
ATOM 1333 N N . LEU A 1 196 ? -6.478 -12.247 12.255 1.00 97.00 196 LEU A N 1
ATOM 1334 C CA . LEU A 1 196 ? -6.134 -12.313 13.672 1.00 97.00 196 LEU A CA 1
ATOM 1335 C C . LEU A 1 196 ? -6.439 -13.709 14.215 1.00 97.00 196 LEU A C 1
ATOM 1337 O O . LEU A 1 196 ? -7.570 -14.178 14.116 1.00 97.00 196 LEU A O 1
ATOM 1341 N N . SER A 1 197 ? -5.447 -14.341 14.843 1.00 95.50 197 SER A N 1
ATOM 1342 C CA . SER A 1 197 ? -5.604 -15.618 15.548 1.00 95.50 197 SER A CA 1
ATOM 1343 C C . SER A 1 197 ? -4.782 -15.616 16.834 1.00 95.50 197 SER A C 1
ATOM 1345 O O . SER A 1 197 ? -3.601 -15.280 16.818 1.00 95.50 197 SER A O 1
ATOM 1347 N N . GLY A 1 198 ? -5.406 -15.933 17.973 1.00 88.50 198 GLY A N 1
ATOM 1348 C CA . GLY A 1 198 ? -4.719 -16.001 19.273 1.00 88.50 198 GLY A CA 1
ATOM 1349 C C . GLY A 1 198 ? -4.053 -14.694 19.736 1.00 88.50 198 GLY A C 1
ATOM 1350 O O . GLY A 1 198 ? -3.115 -14.744 20.523 1.00 88.50 198 GLY A O 1
ATOM 1351 N N . GLY A 1 199 ? -4.501 -13.533 19.239 1.00 91.56 199 GLY A N 1
ATOM 1352 C CA . GLY A 1 199 ? -3.861 -12.234 19.496 1.00 91.56 199 GLY A CA 1
ATOM 1353 C C . GLY A 1 199 ? -2.708 -11.894 18.543 1.00 91.56 199 GLY A C 1
ATOM 1354 O O . GLY A 1 199 ? -2.109 -10.830 18.671 1.00 91.56 199 GLY A O 1
ATOM 1355 N N . THR A 1 200 ? -2.413 -12.760 17.572 1.00 95.69 200 THR A N 1
ATOM 1356 C CA . THR A 1 200 ? -1.392 -12.542 16.542 1.00 95.69 200 THR A CA 1
ATOM 1357 C C . THR A 1 200 ? -2.036 -12.092 15.240 1.00 95.69 200 THR A C 1
ATOM 1359 O O . THR A 1 200 ? -2.930 -12.764 14.721 1.00 95.69 200 THR A O 1
ATOM 1362 N N . ILE A 1 201 ? -1.569 -10.963 14.711 1.00 96.81 201 ILE A N 1
ATOM 1363 C CA . ILE A 1 201 ? -1.968 -10.432 13.410 1.00 96.81 201 ILE A CA 1
ATOM 1364 C C . ILE A 1 201 ? -1.044 -10.986 12.326 1.00 96.81 201 ILE A C 1
ATOM 1366 O O . ILE A 1 201 ? 0.179 -10.918 12.456 1.00 96.81 201 ILE A O 1
ATOM 1370 N N . THR A 1 202 ? -1.641 -11.481 11.242 1.00 93.12 202 THR A N 1
ATOM 1371 C CA . THR A 1 202 ? -0.955 -11.833 9.990 1.00 93.12 202 THR A CA 1
ATOM 1372 C C . THR A 1 202 ? -1.443 -10.909 8.880 1.00 93.12 202 THR A C 1
ATOM 1374 O O . THR A 1 202 ? -2.648 -10.708 8.726 1.00 93.12 202 THR A O 1
ATOM 1377 N N . LEU A 1 203 ? -0.512 -10.326 8.130 1.00 87.75 203 LEU A N 1
ATOM 1378 C CA . LEU A 1 203 ? -0.807 -9.405 7.032 1.00 87.75 203 LEU A CA 1
ATOM 1379 C C . LEU A 1 203 ? -1.035 -10.200 5.746 1.00 87.75 203 LEU A C 1
ATOM 1381 O O . LEU A 1 203 ? -0.266 -11.112 5.455 1.00 87.75 203 LEU A O 1
ATOM 1385 N N . VAL A 1 204 ? -2.092 -9.864 5.011 1.00 85.12 204 VAL A N 1
ATOM 1386 C CA . VAL A 1 204 ? -2.556 -10.610 3.829 1.00 85.12 204 VAL A CA 1
ATOM 1387 C C . VAL A 1 204 ? -2.543 -9.739 2.575 1.00 85.12 204 VAL A C 1
ATOM 1389 O O . VAL A 1 204 ? -2.205 -10.231 1.506 1.00 85.12 204 VAL A O 1
ATOM 1392 N N . GLY A 1 205 ? -2.842 -8.447 2.706 1.00 72.25 205 GLY A N 1
ATOM 1393 C CA . GLY A 1 205 ? -2.891 -7.512 1.584 1.00 72.25 205 GLY A CA 1
ATOM 1394 C C . GLY A 1 205 ? -2.615 -6.078 2.018 1.00 72.25 205 GLY A C 1
ATOM 1395 O O . GLY A 1 205 ? -2.515 -5.788 3.212 1.00 72.25 205 GLY A O 1
ATOM 1396 N N . LEU A 1 206 ? -2.466 -5.187 1.040 1.00 75.88 206 LEU A N 1
ATOM 1397 C CA . LEU A 1 206 ? -2.271 -3.754 1.269 1.00 75.88 206 LEU A CA 1
ATOM 1398 C C . LEU A 1 206 ? -3.554 -3.092 1.778 1.00 75.88 206 LEU A C 1
ATOM 1400 O O . LEU A 1 206 ? -4.646 -3.585 1.519 1.00 75.88 206 LEU A O 1
ATOM 1404 N N . GLY A 1 207 ? -3.430 -1.949 2.454 1.00 77.81 207 GLY A N 1
ATOM 1405 C CA . GLY A 1 207 ? -4.561 -1.136 2.920 1.00 77.81 207 GLY A CA 1
ATOM 1406 C C . GLY A 1 207 ? -4.702 -1.066 4.439 1.00 77.81 207 GLY A C 1
ATOM 1407 O O . GLY A 1 207 ? -3.814 -1.472 5.184 1.00 77.81 207 GLY A O 1
ATOM 1408 N N . THR A 1 208 ? -5.813 -0.514 4.925 1.00 85.00 208 THR A N 1
ATOM 1409 C CA . THR A 1 208 ? -6.005 -0.27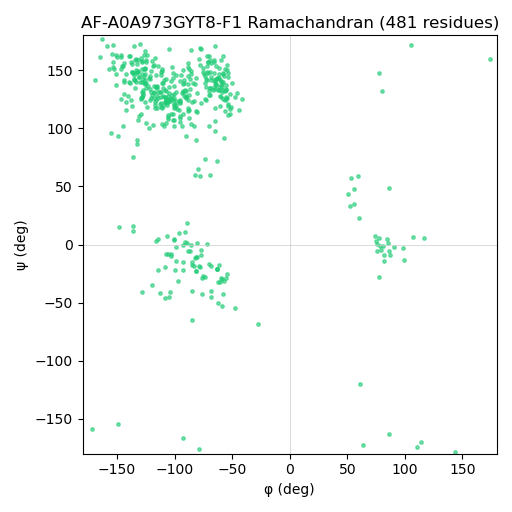1 6.362 1.00 85.00 208 THR A CA 1
ATOM 1410 C C . THR A 1 208 ? -6.532 -1.513 7.082 1.00 85.00 208 THR A C 1
ATOM 1412 O O . THR A 1 208 ? -7.610 -2.019 6.773 1.00 85.00 208 THR A O 1
ATOM 1415 N N . CYS A 1 209 ? -5.793 -1.972 8.092 1.00 91.50 209 CYS A N 1
ATOM 1416 C CA . CYS A 1 209 ? -6.228 -3.000 9.030 1.00 91.50 209 CYS A CA 1
ATOM 1417 C C . CYS A 1 209 ? -6.815 -2.341 10.283 1.00 91.50 209 CYS A C 1
ATOM 1419 O O . CYS A 1 209 ? -6.143 -1.564 10.965 1.00 91.50 209 CYS A O 1
ATOM 1421 N N . THR A 1 210 ? -8.056 -2.681 10.621 1.00 96.50 210 THR A N 1
ATOM 1422 C CA . THR A 1 210 ? -8.748 -2.208 11.820 1.00 96.50 210 THR A CA 1
ATOM 1423 C C . THR A 1 210 ? -8.881 -3.329 12.839 1.00 96.50 210 THR A C 1
ATOM 1425 O O . THR A 1 210 ? -9.495 -4.362 12.579 1.00 96.50 210 THR A O 1
ATOM 1428 N N . VAL A 1 211 ? -8.353 -3.096 14.038 1.00 97.81 211 VAL A N 1
ATOM 1429 C CA . VAL A 1 211 ? -8.416 -4.006 15.181 1.00 97.81 211 VAL A CA 1
ATOM 1430 C C . VAL A 1 211 ? -9.366 -3.434 16.227 1.00 97.81 211 VAL A C 1
ATOM 1432 O O . VAL A 1 211 ? -9.180 -2.318 16.716 1.00 97.81 211 VAL A O 1
ATOM 1435 N N . THR A 1 212 ? -10.388 -4.206 16.586 1.00 97.94 212 THR A N 1
ATOM 1436 C CA . THR A 1 212 ? -11.388 -3.835 17.593 1.00 97.94 212 THR A CA 1
ATOM 1437 C C . THR A 1 212 ? -11.179 -4.651 18.859 1.00 97.94 212 THR A C 1
ATOM 1439 O O . THR A 1 212 ? -11.240 -5.879 18.830 1.00 97.94 212 THR A O 1
ATOM 1442 N N . ALA A 1 213 ? -10.967 -3.962 19.978 1.00 97.81 213 ALA A N 1
ATOM 1443 C CA . ALA A 1 213 ? -10.926 -4.544 21.310 1.00 97.81 213 ALA A CA 1
ATOM 1444 C C . ALA A 1 213 ? -12.275 -4.349 22.007 1.00 97.81 213 ALA A C 1
ATOM 1446 O O . ALA A 1 213 ? -12.742 -3.219 22.167 1.00 97.81 213 ALA A O 1
ATOM 1447 N N . SER A 1 214 ? -12.890 -5.449 22.435 1.00 97.69 214 SER A N 1
ATOM 1448 C CA . SER A 1 214 ? -14.217 -5.465 23.050 1.00 97.69 214 SER A CA 1
ATOM 1449 C C . SER A 1 214 ? -14.236 -6.313 24.315 1.00 97.69 214 SER A C 1
ATOM 1451 O O . SER A 1 214 ? -13.523 -7.307 24.453 1.00 97.69 214 SER A O 1
ATOM 1453 N N . GLN A 1 215 ? -15.069 -5.909 25.266 1.00 97.69 215 GLN A N 1
ATOM 1454 C CA . GLN A 1 215 ? -15.273 -6.642 26.502 1.00 97.69 215 GLN A CA 1
ATOM 1455 C C . GLN A 1 215 ? -16.740 -6.436 26.907 1.00 97.69 215 GLN A C 1
ATOM 1457 O O . GLN A 1 215 ? -17.190 -5.295 27.053 1.00 97.69 215 GLN A O 1
ATOM 1462 N N . ALA A 1 216 ? -17.475 -7.532 27.112 1.00 92.25 216 ALA A N 1
ATOM 1463 C CA . ALA A 1 216 ? -18.923 -7.517 27.351 1.00 92.25 216 ALA A CA 1
ATOM 1464 C C . ALA A 1 216 ? -19.338 -7.293 28.820 1.00 92.25 216 ALA A C 1
ATOM 1466 O O . ALA A 1 216 ? -20.488 -6.957 29.099 1.00 92.25 216 ALA A O 1
ATOM 1467 N N . GLY A 1 217 ? -18.413 -7.443 29.764 1.00 88.25 217 GLY A N 1
ATOM 1468 C CA . GLY A 1 217 ? -18.683 -7.406 31.194 1.00 88.25 217 GLY A CA 1
ATOM 1469 C C . GLY A 1 217 ? -19.101 -8.772 31.715 1.00 88.25 217 GLY A C 1
ATOM 1470 O O . GLY A 1 217 ? -18.896 -9.803 31.079 1.00 88.25 217 GLY A O 1
ATOM 1471 N N . ASN A 1 218 ? -19.693 -8.777 32.903 1.00 80.75 218 ASN A N 1
ATOM 1472 C CA . ASN A 1 218 ? -20.256 -9.972 33.518 1.00 80.75 218 ASN A CA 1
ATOM 1473 C C . ASN A 1 218 ? -21.456 -9.596 34.413 1.00 80.75 218 ASN A C 1
ATOM 1475 O O . ASN A 1 218 ? -22.136 -8.586 34.189 1.00 80.75 218 ASN A O 1
ATOM 1479 N N . ALA A 1 219 ? -21.763 -10.419 35.419 1.00 76.12 219 ALA A N 1
ATOM 1480 C CA . ALA A 1 219 ? -22.837 -10.139 36.371 1.00 76.12 219 ALA A CA 1
ATOM 1481 C C . ALA A 1 219 ? -22.604 -8.851 37.187 1.00 76.12 219 ALA A C 1
ATOM 1483 O O . ALA A 1 219 ? -23.566 -8.155 37.494 1.00 76.12 219 ALA A O 1
ATOM 1484 N N . ASN A 1 220 ? -21.345 -8.507 37.474 1.00 71.62 220 ASN A N 1
ATOM 1485 C CA . ASN A 1 220 ? -20.966 -7.421 38.382 1.00 71.62 220 ASN A CA 1
ATOM 1486 C C . ASN A 1 220 ? -20.375 -6.203 37.665 1.00 71.62 220 ASN A C 1
ATOM 1488 O O . ASN A 1 220 ? -20.362 -5.118 38.235 1.00 71.62 220 ASN A O 1
ATOM 1492 N N . VAL A 1 221 ? -19.898 -6.364 36.429 1.00 74.75 221 VAL A N 1
ATOM 1493 C CA . VAL A 1 221 ? -19.260 -5.297 35.649 1.00 74.75 221 VAL A CA 1
ATOM 1494 C C . VAL A 1 221 ? -20.023 -5.084 34.344 1.00 74.75 221 VAL A C 1
ATOM 1496 O O . VAL A 1 221 ? -20.381 -6.052 33.672 1.00 74.75 221 VAL A O 1
ATOM 1499 N N . SER A 1 222 ? -20.307 -3.836 33.978 1.00 82.44 222 SER A N 1
ATOM 1500 C CA . SER A 1 222 ? -20.932 -3.507 32.694 1.00 82.44 222 SER A CA 1
ATOM 1501 C C . SER A 1 222 ? -19.959 -3.735 31.537 1.00 82.44 222 SER A C 1
ATOM 1503 O O . SER A 1 222 ? -18.750 -3.800 31.746 1.00 82.44 222 SER A O 1
ATOM 1505 N N . GLY A 1 223 ? -20.457 -3.839 30.304 1.00 88.44 223 GLY A N 1
ATOM 1506 C CA . GLY A 1 223 ? -19.591 -3.840 29.123 1.00 88.44 223 GLY A CA 1
ATOM 1507 C C . GLY A 1 223 ? -18.746 -2.567 29.044 1.00 88.44 223 GLY A C 1
ATOM 1508 O O . GLY A 1 223 ? -19.173 -1.504 29.502 1.00 88.44 223 GLY A O 1
ATOM 1509 N N . ALA A 1 224 ? -17.541 -2.695 28.494 1.00 94.75 224 ALA A N 1
ATOM 1510 C CA . ALA A 1 224 ? -16.686 -1.552 28.203 1.00 94.75 224 ALA A CA 1
ATOM 1511 C C . ALA A 1 224 ? -17.044 -0.982 26.827 1.00 94.75 224 ALA A C 1
ATOM 1513 O O . ALA A 1 224 ? -17.395 -1.736 25.915 1.00 94.75 224 ALA A O 1
ATOM 1514 N N . THR A 1 225 ? -16.878 0.326 26.637 1.00 96.62 225 THR A N 1
ATOM 1515 C CA . THR A 1 225 ? -16.852 0.899 25.286 1.00 96.62 225 THR A CA 1
ATOM 1516 C C . THR A 1 225 ? -15.702 0.262 24.506 1.00 96.62 225 THR A C 1
ATOM 1518 O O . THR A 1 225 ? -14.568 0.241 24.988 1.00 96.62 225 THR A O 1
ATOM 1521 N N . SER A 1 226 ? -15.995 -0.281 23.322 1.00 97.38 226 SER A N 1
ATOM 1522 C CA . SER A 1 226 ? -14.969 -0.914 22.488 1.00 97.38 226 SER A CA 1
ATOM 1523 C C . SER A 1 226 ? -13.953 0.122 22.011 1.00 97.38 226 SER A C 1
ATOM 1525 O O . SER A 1 226 ? -14.319 1.250 21.683 1.00 97.38 226 SER A O 1
ATOM 1527 N N . VAL A 1 227 ? -12.679 -0.264 21.969 1.00 98.44 227 VAL A N 1
ATOM 1528 C CA . VAL A 1 227 ? -11.588 0.596 21.493 1.00 98.44 227 VAL A CA 1
ATOM 1529 C C . VAL A 1 227 ? -11.110 0.075 20.148 1.00 98.44 227 VAL A C 1
ATOM 1531 O O . VAL A 1 227 ? -10.773 -1.101 20.017 1.00 98.44 227 VAL A O 1
ATOM 1534 N N . VAL A 1 228 ? -11.077 0.960 19.155 1.00 97.12 228 VAL A N 1
ATOM 1535 C CA . VAL A 1 228 ? -10.690 0.642 17.778 1.00 97.12 228 VAL A CA 1
ATOM 1536 C C . VAL A 1 228 ? -9.325 1.251 17.480 1.00 97.12 228 VAL A C 1
ATOM 1538 O O . VAL A 1 228 ? -9.080 2.420 17.788 1.00 97.12 228 VAL A O 1
ATOM 1541 N N . ARG A 1 229 ? -8.432 0.461 16.882 1.00 96.25 229 ARG A N 1
ATOM 1542 C CA . ARG A 1 229 ? -7.117 0.897 16.402 1.00 96.25 229 ARG A CA 1
ATOM 1543 C C . ARG A 1 229 ? -6.952 0.501 14.947 1.00 96.25 229 ARG A C 1
ATOM 1545 O O . ARG A 1 229 ? -7.171 -0.656 14.609 1.00 96.25 229 ARG A O 1
ATOM 1552 N N . SER A 1 230 ? -6.538 1.452 14.123 1.00 91.25 230 SER A N 1
ATOM 1553 C CA . SER A 1 230 ? -6.241 1.219 12.713 1.00 91.25 230 SER A CA 1
ATOM 1554 C C . SER A 1 230 ? -4.769 1.482 12.438 1.00 91.25 230 SER A C 1
ATOM 1556 O O . SER A 1 230 ? -4.178 2.359 13.069 1.00 91.25 230 SER A O 1
ATOM 1558 N N . PHE A 1 231 ? -4.203 0.718 11.512 1.00 85.31 231 PHE A N 1
ATOM 1559 C CA . PHE A 1 231 ? -2.877 0.937 10.945 1.00 85.31 231 PHE A CA 1
ATOM 1560 C C . PHE A 1 231 ? -2.889 0.515 9.475 1.00 85.31 231 PHE A C 1
ATOM 1562 O O . PHE A 1 231 ? -3.671 -0.355 9.086 1.00 85.31 231 PHE A O 1
ATOM 1569 N N . ASP A 1 232 ? -2.014 1.105 8.673 1.00 79.88 232 ASP A N 1
ATOM 1570 C CA . ASP A 1 232 ? -1.909 0.775 7.255 1.00 79.88 232 ASP A CA 1
ATOM 1571 C C . ASP A 1 232 ? -0.876 -0.323 7.016 1.00 79.88 232 ASP A C 1
ATOM 1573 O O . ASP A 1 232 ? 0.202 -0.343 7.620 1.00 79.88 232 ASP A O 1
ATOM 1577 N N . VAL A 1 233 ? -1.226 -1.238 6.118 1.00 83.12 233 VAL A N 1
ATOM 1578 C CA . VAL A 1 233 ? -0.341 -2.224 5.513 1.00 83.12 233 VAL A CA 1
ATOM 1579 C C . VAL A 1 233 ? 0.130 -1.657 4.184 1.00 83.12 233 VAL A C 1
ATOM 1581 O O . VAL A 1 233 ? -0.643 -1.496 3.242 1.00 83.12 233 VAL A O 1
ATOM 1584 N N . LEU A 1 234 ? 1.409 -1.322 4.143 1.00 78.25 234 LEU A N 1
ATOM 1585 C CA . LEU A 1 234 ? 2.066 -0.633 3.046 1.00 78.25 234 LEU A CA 1
ATOM 1586 C C . LEU A 1 234 ? 2.866 -1.617 2.199 1.00 78.25 234 LEU A C 1
ATOM 1588 O O . LEU A 1 234 ? 3.359 -2.628 2.710 1.00 78.25 234 LEU A O 1
ATOM 1592 N N . ALA A 1 235 ? 3.049 -1.300 0.919 1.00 70.25 235 ALA A N 1
ATOM 1593 C CA . ALA A 1 235 ? 3.889 -2.111 0.050 1.00 70.25 235 ALA A CA 1
ATOM 1594 C C . ALA A 1 235 ? 5.337 -2.139 0.559 1.00 70.25 235 ALA A C 1
ATOM 1596 O O . ALA A 1 235 ? 5.857 -1.140 1.084 1.00 70.25 235 ALA A O 1
ATOM 1597 N N . ALA A 1 236 ? 5.982 -3.299 0.406 1.00 66.06 236 ALA A N 1
ATOM 1598 C CA . ALA A 1 236 ? 7.406 -3.430 0.667 1.00 66.06 236 ALA A CA 1
ATOM 1599 C C . ALA A 1 236 ? 8.179 -2.416 -0.168 1.00 66.06 236 ALA A C 1
ATOM 1601 O O . ALA A 1 236 ? 7.903 -2.209 -1.348 1.00 66.06 236 ALA A O 1
ATOM 1602 N N . ALA A 1 237 ? 9.119 -1.732 0.480 1.00 62.00 237 ALA A N 1
ATOM 1603 C CA . ALA A 1 237 ? 10.045 -0.885 -0.240 1.00 62.00 237 ALA A CA 1
ATOM 1604 C C . ALA A 1 237 ? 10.856 -1.765 -1.196 1.00 62.00 237 ALA A C 1
ATOM 1606 O O . ALA A 1 237 ? 11.302 -2.846 -0.804 1.00 62.00 237 ALA A O 1
ATOM 1607 N N . ALA A 1 238 ? 11.028 -1.302 -2.435 1.00 67.25 238 ALA A N 1
ATOM 1608 C CA . ALA A 1 238 ? 11.969 -1.920 -3.356 1.00 67.25 238 ALA A CA 1
ATOM 1609 C C . ALA A 1 238 ? 13.362 -1.989 -2.705 1.00 67.25 238 ALA A C 1
ATOM 1611 O O . ALA A 1 238 ? 13.687 -1.192 -1.814 1.00 67.25 238 ALA A O 1
ATOM 1612 N N . SER A 1 239 ? 14.192 -2.935 -3.137 1.00 68.38 239 SER A N 1
ATOM 1613 C CA . SER A 1 239 ? 15.600 -2.966 -2.746 1.00 68.38 239 SER A CA 1
ATOM 1614 C C . SER A 1 239 ? 16.236 -1.587 -2.986 1.00 68.38 239 SER A C 1
ATOM 1616 O O . SER A 1 239 ? 15.889 -0.880 -3.930 1.00 68.38 239 SER A O 1
ATOM 1618 N N . GLY A 1 240 ? 17.075 -1.133 -2.049 1.00 79.19 240 GLY A N 1
ATOM 1619 C CA . GLY A 1 240 ? 17.646 0.222 -2.073 1.00 79.19 240 GLY A CA 1
ATOM 1620 C C . GLY A 1 240 ? 16.737 1.347 -1.550 1.00 79.19 240 GLY A C 1
ATOM 1621 O O . GLY A 1 240 ? 17.189 2.491 -1.476 1.00 79.19 240 GLY A O 1
ATOM 1622 N N . CYS A 1 241 ? 15.496 1.054 -1.139 1.00 89.44 241 CYS A N 1
ATOM 1623 C CA . CYS A 1 241 ? 14.568 2.025 -0.553 1.00 89.44 241 CYS A CA 1
ATOM 1624 C C . CYS A 1 241 ? 14.302 1.783 0.944 1.00 89.44 241 CYS A C 1
ATOM 1626 O O . CYS A 1 241 ? 14.311 0.659 1.439 1.00 89.44 241 CYS A O 1
ATOM 1628 N N . SER A 1 242 ? 14.004 2.857 1.677 1.00 89.88 242 SER A N 1
ATOM 1629 C CA . SER A 1 242 ? 13.600 2.831 3.089 1.00 89.88 242 SER A CA 1
ATOM 1630 C C . SER A 1 242 ? 12.432 3.784 3.338 1.00 89.88 242 SER A C 1
ATOM 1632 O O . SER A 1 242 ? 12.324 4.812 2.673 1.00 89.88 242 SER A O 1
ATOM 1634 N N . LEU A 1 243 ? 11.554 3.449 4.286 1.00 87.06 243 LEU A N 1
ATOM 1635 C CA . LEU A 1 243 ? 10.408 4.277 4.672 1.00 87.06 243 LEU A CA 1
ATOM 1636 C C . LEU A 1 243 ? 10.576 4.766 6.115 1.00 87.06 243 LEU A C 1
ATOM 1638 O O . LEU A 1 243 ? 10.751 3.959 7.028 1.00 87.06 243 LEU A O 1
ATOM 1642 N N . SER A 1 244 ? 10.484 6.080 6.323 1.00 87.88 244 SER A N 1
ATOM 1643 C CA . SER A 1 244 ? 10.466 6.714 7.643 1.00 87.88 244 SER A CA 1
ATOM 1644 C C . SER A 1 244 ? 9.307 7.706 7.723 1.00 87.88 244 SER A C 1
ATOM 1646 O O . SER A 1 244 ? 9.302 8.739 7.051 1.00 87.88 244 SER A O 1
ATOM 1648 N N . GLY A 1 245 ? 8.288 7.380 8.523 1.00 87.44 245 GLY A N 1
ATOM 1649 C CA . GLY A 1 245 ? 7.029 8.127 8.523 1.00 87.44 245 GLY A CA 1
ATOM 1650 C C . GLY A 1 245 ? 6.358 8.057 7.149 1.00 87.44 245 GLY A C 1
ATOM 1651 O O . GLY A 1 245 ? 6.054 6.968 6.674 1.00 87.44 245 GLY A O 1
ATOM 1652 N N . THR A 1 246 ? 6.154 9.212 6.513 1.00 88.81 246 THR A N 1
ATOM 1653 C CA . THR A 1 246 ? 5.621 9.333 5.143 1.00 88.81 246 THR A CA 1
ATOM 1654 C C . THR A 1 246 ? 6.705 9.584 4.093 1.00 88.81 246 THR A C 1
ATOM 1656 O O . THR A 1 246 ? 6.383 9.795 2.927 1.00 88.81 246 THR A O 1
ATOM 1659 N N . VAL A 1 247 ? 7.987 9.596 4.479 1.00 93.31 247 VAL A N 1
ATOM 1660 C CA . VAL A 1 247 ? 9.100 9.859 3.561 1.00 93.31 247 VAL A CA 1
ATOM 1661 C C . VAL A 1 247 ? 9.750 8.544 3.160 1.00 93.31 247 VAL A C 1
ATOM 1663 O O . VAL A 1 247 ? 10.313 7.832 3.996 1.00 93.31 247 VAL A O 1
ATOM 1666 N N . ARG A 1 248 ? 9.688 8.240 1.866 1.00 92.56 248 ARG A N 1
ATOM 1667 C CA . ARG A 1 248 ? 10.373 7.111 1.252 1.00 92.56 248 ARG A CA 1
ATOM 1668 C C . ARG A 1 248 ? 11.654 7.588 0.596 1.00 92.56 248 ARG A C 1
ATOM 1670 O O . ARG A 1 248 ? 11.603 8.404 -0.314 1.00 92.56 248 ARG A O 1
ATOM 1677 N N . THR A 1 249 ? 12.788 7.057 1.026 1.00 94.69 249 THR A N 1
ATOM 1678 C CA . THR A 1 249 ? 14.097 7.401 0.470 1.00 94.69 249 THR A CA 1
ATOM 1679 C C . THR A 1 249 ? 14.667 6.205 -0.268 1.00 94.69 249 THR A C 1
ATOM 1681 O O . THR A 1 249 ? 14.917 5.172 0.352 1.00 94.69 249 THR A O 1
ATOM 1684 N N . CYS A 1 250 ? 14.887 6.358 -1.569 1.00 95.25 250 CYS A N 1
ATOM 1685 C CA . CYS A 1 250 ? 15.490 5.373 -2.456 1.00 95.25 250 CYS A CA 1
ATOM 1686 C C . CYS A 1 250 ? 16.865 5.848 -2.916 1.00 95.25 250 CYS A C 1
ATOM 1688 O O . CYS A 1 250 ? 17.035 7.020 -3.251 1.00 95.25 250 CYS A O 1
ATOM 1690 N N . SER A 1 251 ? 17.834 4.944 -2.968 1.00 94.56 251 SER A N 1
ATOM 1691 C CA . SER A 1 251 ? 19.141 5.220 -3.557 1.00 94.56 251 SER A CA 1
ATOM 1692 C C . SER A 1 251 ? 19.243 4.546 -4.919 1.00 94.56 251 SER A C 1
ATOM 1694 O O . SER A 1 251 ? 18.944 3.361 -5.046 1.00 94.56 251 SER A O 1
ATOM 1696 N N . LEU A 1 252 ? 19.668 5.306 -5.925 1.00 95.94 252 LEU A N 1
ATOM 1697 C CA . LEU A 1 252 ? 19.938 4.807 -7.267 1.00 95.94 252 LEU A CA 1
ATOM 1698 C C . LEU A 1 252 ? 21.381 5.108 -7.661 1.00 95.94 252 LEU A C 1
ATOM 1700 O O . LEU A 1 252 ? 21.904 6.184 -7.372 1.00 95.94 252 LEU A O 1
ATOM 1704 N N . TRP A 1 253 ? 21.999 4.181 -8.382 1.00 96.06 253 TRP A N 1
ATOM 1705 C CA . TRP A 1 253 ? 23.315 4.359 -8.983 1.00 96.06 253 TRP A CA 1
ATOM 1706 C C . TRP A 1 253 ? 23.192 4.272 -10.500 1.00 96.06 253 TRP A C 1
ATOM 1708 O O . TRP A 1 253 ? 22.754 3.251 -11.016 1.00 96.06 253 TRP A O 1
ATOM 1718 N N . ALA A 1 254 ? 23.568 5.324 -11.227 1.00 96.44 254 ALA A N 1
ATOM 1719 C CA . ALA A 1 254 ? 23.704 5.260 -12.680 1.00 96.44 254 ALA A CA 1
ATOM 1720 C C . ALA A 1 254 ? 25.061 4.639 -13.018 1.00 96.44 254 ALA A C 1
ATOM 1722 O O . ALA A 1 254 ? 26.101 5.212 -12.688 1.00 96.44 254 ALA A O 1
ATOM 1723 N N . LYS A 1 255 ? 25.053 3.460 -13.644 1.00 96.12 255 LYS A N 1
ATOM 1724 C CA . LYS A 1 255 ? 26.259 2.662 -13.893 1.00 96.12 255 LYS A CA 1
ATOM 1725 C C . LYS A 1 255 ? 26.323 2.211 -15.342 1.00 96.12 255 LYS A C 1
ATOM 1727 O O . LYS A 1 255 ? 25.308 1.872 -15.951 1.00 96.12 255 LYS A O 1
ATOM 1732 N N . GLY A 1 256 ? 27.542 2.166 -15.867 1.00 95.75 256 GLY A N 1
ATOM 1733 C CA . GLY A 1 256 ? 27.844 1.508 -17.130 1.00 95.75 256 GLY A CA 1
ATOM 1734 C C . GLY A 1 256 ? 28.312 0.079 -16.893 1.00 95.75 256 GLY A C 1
ATOM 1735 O O . GLY A 1 256 ? 28.972 -0.210 -15.895 1.00 95.75 256 GLY A O 1
ATOM 1736 N N . GLY A 1 257 ? 27.977 -0.821 -17.807 1.00 94.56 257 GLY A N 1
ATOM 1737 C CA . GLY A 1 257 ? 28.428 -2.205 -17.762 1.00 94.56 257 GLY A CA 1
ATOM 1738 C C . GLY A 1 257 ? 28.050 -2.951 -19.027 1.00 94.56 257 GLY A C 1
ATOM 1739 O O . GLY A 1 257 ? 27.828 -2.341 -20.071 1.00 94.56 257 GLY A O 1
ATOM 1740 N N . THR A 1 258 ? 28.006 -4.274 -18.941 1.00 95.69 258 THR A N 1
ATOM 1741 C CA . THR A 1 258 ? 27.723 -5.139 -20.086 1.00 95.69 258 THR A CA 1
ATOM 1742 C C . THR A 1 258 ? 26.737 -6.225 -19.709 1.00 95.69 258 THR A C 1
ATOM 1744 O O . THR A 1 258 ? 26.852 -6.811 -18.633 1.00 95.69 258 THR A O 1
ATOM 1747 N N . ILE A 1 259 ? 25.842 -6.554 -20.632 1.00 92.12 259 ILE A N 1
ATOM 1748 C CA . ILE A 1 259 ? 24.967 -7.724 -20.538 1.00 92.12 259 ILE A CA 1
ATOM 1749 C C . ILE A 1 259 ? 25.258 -8.705 -21.675 1.00 92.12 259 ILE A C 1
ATOM 1751 O O . ILE A 1 259 ? 25.835 -8.338 -22.699 1.00 92.12 259 ILE A O 1
ATOM 1755 N N . SER A 1 260 ? 24.838 -9.953 -21.493 1.00 90.31 260 SER A N 1
ATOM 1756 C CA . SER A 1 260 ? 24.981 -11.019 -22.484 1.00 90.31 260 SER A CA 1
ATOM 1757 C C . SER A 1 260 ? 23.609 -11.412 -23.016 1.00 90.31 260 SER A C 1
ATOM 1759 O O . SER A 1 260 ? 22.713 -11.722 -22.231 1.00 90.31 260 SER A O 1
ATOM 1761 N N . LEU A 1 261 ? 23.450 -11.405 -24.340 1.00 90.75 261 LEU A N 1
ATOM 1762 C CA . LEU A 1 261 ? 22.237 -11.846 -25.030 1.00 90.75 261 LEU A CA 1
ATOM 1763 C C . LEU A 1 261 ? 22.596 -12.874 -26.123 1.00 90.75 261 LEU A C 1
ATOM 1765 O O . LEU A 1 261 ? 23.742 -12.927 -26.580 1.00 90.75 261 LEU A O 1
ATOM 1769 N N . PRO A 1 262 ? 21.650 -13.726 -26.559 1.00 90.62 262 PRO A N 1
ATOM 1770 C CA . PRO A 1 262 ? 21.903 -14.741 -27.578 1.00 90.62 262 PRO A CA 1
ATOM 1771 C C . PRO A 1 262 ? 22.507 -14.147 -28.854 1.00 90.62 262 PRO A C 1
ATOM 1773 O O . PRO A 1 262 ? 21.902 -13.301 -29.498 1.00 90.62 262 PRO A O 1
ATOM 1776 N N . GLY A 1 263 ? 23.698 -14.611 -29.235 1.00 91.19 263 GLY A N 1
ATOM 1777 C CA . GLY A 1 263 ? 24.417 -14.118 -30.415 1.00 91.19 263 GLY A CA 1
ATOM 1778 C C . GLY A 1 263 ? 25.314 -12.899 -30.167 1.00 91.19 263 GLY A C 1
ATOM 1779 O O . GLY A 1 263 ? 26.115 -12.569 -31.038 1.00 91.19 263 GLY A O 1
ATOM 1780 N N . ASN A 1 264 ? 25.256 -12.267 -28.989 1.00 91.19 264 ASN A N 1
ATOM 1781 C CA . ASN A 1 264 ? 26.193 -11.217 -28.593 1.00 91.19 264 ASN A CA 1
ATOM 1782 C C . ASN A 1 264 ? 26.497 -11.274 -27.077 1.00 91.19 264 ASN A C 1
ATOM 1784 O O . ASN A 1 264 ? 25.689 -10.819 -26.264 1.00 91.19 264 ASN A O 1
ATOM 1788 N N . PRO A 1 265 ? 27.665 -11.815 -26.681 1.00 88.94 265 PRO A N 1
ATOM 1789 C CA . PRO A 1 265 ? 27.972 -12.091 -25.280 1.00 88.94 265 PRO A CA 1
ATOM 1790 C C . PRO A 1 265 ? 28.356 -10.852 -24.457 1.00 88.94 265 PRO A C 1
ATOM 1792 O O . PRO A 1 265 ? 28.522 -10.972 -23.245 1.00 88.94 265 PRO A O 1
ATOM 1795 N N . SER A 1 266 ? 28.552 -9.689 -25.088 1.00 94.56 266 SER A N 1
ATOM 1796 C CA . SER A 1 266 ? 28.963 -8.465 -24.397 1.00 94.56 266 SER A CA 1
ATOM 1797 C C . SER A 1 266 ? 28.408 -7.235 -25.108 1.00 94.56 266 SER A C 1
ATOM 1799 O O . SER A 1 266 ? 28.998 -6.713 -26.055 1.00 94.56 266 SER A O 1
ATOM 1801 N N . ILE A 1 267 ? 27.247 -6.781 -24.646 1.00 96.38 267 ILE A N 1
ATOM 1802 C CA . ILE A 1 267 ? 26.584 -5.570 -25.125 1.00 96.38 267 ILE A CA 1
ATOM 1803 C C . ILE A 1 267 ? 26.726 -4.492 -24.048 1.00 96.38 267 ILE A C 1
ATOM 1805 O O . ILE A 1 267 ? 26.237 -4.710 -22.935 1.00 96.38 267 ILE A O 1
ATOM 1809 N N . PRO A 1 268 ? 27.355 -3.339 -24.340 1.00 97.38 268 PRO A N 1
ATOM 1810 C CA . PRO A 1 268 ? 27.433 -2.239 -23.388 1.00 97.38 268 PRO A CA 1
ATOM 1811 C C . PRO A 1 268 ? 26.048 -1.659 -23.085 1.00 97.38 268 PRO A C 1
ATOM 1813 O O . PRO A 1 268 ? 25.269 -1.388 -23.995 1.00 97.38 268 PRO A O 1
ATOM 1816 N N . VAL A 1 269 ? 25.746 -1.432 -21.813 1.00 96.44 269 VAL A N 1
ATOM 1817 C CA . VAL A 1 269 ? 24.489 -0.826 -21.345 1.00 96.44 269 VAL A CA 1
ATOM 1818 C C . VAL A 1 269 ? 24.765 0.191 -20.250 1.00 96.44 269 VAL A C 1
ATOM 1820 O O . VAL A 1 269 ? 25.770 0.093 -19.537 1.00 96.44 269 VAL A O 1
ATOM 1823 N N . TRP A 1 270 ? 23.856 1.151 -20.103 1.00 96.00 270 TRP A N 1
ATOM 1824 C CA . TRP A 1 270 ? 23.804 2.051 -18.956 1.00 96.00 270 TRP A CA 1
ATOM 1825 C C . TRP A 1 270 ? 22.462 1.865 -18.271 1.00 96.00 270 TRP A C 1
ATOM 1827 O O . TRP A 1 270 ? 21.428 1.942 -18.921 1.00 96.00 270 TRP A O 1
ATOM 1837 N N . SER A 1 271 ? 22.465 1.637 -16.966 1.00 94.81 271 SER A N 1
ATOM 1838 C CA . SER A 1 271 ? 21.228 1.427 -16.220 1.00 94.81 271 SER A CA 1
ATOM 1839 C C . SER A 1 271 ? 21.341 1.982 -14.807 1.00 94.81 271 SER A C 1
ATOM 1841 O O . SER A 1 271 ? 22.436 2.264 -14.308 1.00 94.81 271 SER A O 1
ATOM 1843 N N . TYR A 1 272 ? 20.185 2.163 -14.179 1.00 96.19 272 TYR A N 1
ATOM 1844 C CA . TYR A 1 272 ? 20.098 2.427 -12.756 1.00 96.19 272 TYR A CA 1
ATOM 1845 C C . TYR A 1 272 ? 20.175 1.112 -11.979 1.00 96.19 272 TYR A C 1
ATOM 1847 O O . TYR A 1 272 ? 19.533 0.131 -12.341 1.00 96.19 272 TYR A O 1
ATOM 1855 N N . THR A 1 273 ? 20.915 1.097 -10.877 1.00 93.94 273 THR A N 1
ATOM 1856 C CA . THR A 1 273 ? 20.914 0.001 -9.902 1.00 93.94 273 THR A CA 1
ATOM 1857 C C . THR A 1 273 ? 20.463 0.515 -8.542 1.00 93.94 273 THR A C 1
ATOM 1859 O O . THR A 1 273 ? 20.550 1.706 -8.252 1.00 93.94 273 THR A O 1
ATOM 1862 N N . ASP A 1 274 ? 19.982 -0.386 -7.697 1.00 90.19 274 ASP A N 1
ATOM 1863 C CA . ASP A 1 274 ? 19.479 -0.109 -6.345 1.00 90.19 274 ASP A CA 1
ATOM 1864 C C . ASP A 1 274 ? 20.556 -0.180 -5.246 1.00 90.19 274 ASP A C 1
ATOM 1866 O O . ASP A 1 274 ? 20.275 -0.036 -4.053 1.00 90.19 274 ASP A O 1
ATOM 1870 N N . SER A 1 275 ? 21.801 -0.446 -5.636 1.00 89.06 275 SER A N 1
ATOM 1871 C CA . SER A 1 275 ? 22.935 -0.602 -4.734 1.00 89.06 275 SER A CA 1
ATOM 1872 C C . SER A 1 275 ? 24.249 -0.258 -5.431 1.00 89.06 275 SER A C 1
ATOM 1874 O O . SER A 1 275 ? 24.401 -0.449 -6.641 1.00 89.06 275 SER A O 1
ATOM 1876 N N . ALA A 1 276 ? 25.234 0.189 -4.646 1.00 89.25 276 ALA A N 1
ATOM 1877 C CA . ALA A 1 276 ? 26.578 0.500 -5.138 1.00 89.25 276 ALA A CA 1
ATOM 1878 C C . ALA A 1 276 ? 27.281 -0.720 -5.766 1.00 89.25 276 ALA A C 1
ATOM 1880 O O . ALA A 1 276 ? 28.057 -0.577 -6.708 1.00 89.25 276 ALA A O 1
ATOM 1881 N N . SER A 1 277 ? 26.997 -1.926 -5.266 1.00 87.19 277 SER A N 1
ATOM 1882 C CA . SER A 1 277 ? 27.514 -3.191 -5.804 1.00 87.19 277 SER A CA 1
ATOM 1883 C C . SER A 1 277 ? 26.647 -3.793 -6.914 1.00 87.19 277 SER A C 1
ATOM 1885 O O . SER A 1 277 ? 27.024 -4.819 -7.475 1.00 87.19 277 SER A O 1
ATOM 1887 N N . GLY A 1 278 ? 25.484 -3.204 -7.206 1.00 85.94 278 GLY A N 1
ATOM 1888 C CA . GLY A 1 278 ? 24.569 -3.693 -8.230 1.00 85.94 278 GLY A CA 1
ATOM 1889 C C . GLY A 1 278 ? 25.203 -3.652 -9.619 1.00 85.94 278 GLY A C 1
ATOM 1890 O O . GLY A 1 278 ? 25.950 -2.729 -9.951 1.00 85.94 278 GLY A O 1
ATOM 1891 N N . LEU A 1 279 ? 24.897 -4.660 -10.434 1.00 87.12 279 LEU A N 1
ATOM 1892 C CA . LEU A 1 279 ? 25.311 -4.710 -11.834 1.00 87.12 279 LEU A CA 1
ATOM 1893 C C . LEU A 1 279 ? 24.212 -4.102 -12.719 1.00 87.12 279 LEU A C 1
ATOM 1895 O O . LEU A 1 279 ? 23.035 -4.369 -12.474 1.00 87.12 279 LEU A O 1
ATOM 1899 N N . PRO A 1 280 ? 24.562 -3.296 -13.735 1.00 90.56 280 PRO A N 1
ATOM 1900 C CA . PRO A 1 280 ? 23.571 -2.700 -14.622 1.00 90.56 280 PRO A CA 1
ATOM 1901 C C . PRO A 1 280 ? 22.917 -3.769 -15.508 1.00 90.56 280 PRO A C 1
ATOM 1903 O O . PRO A 1 280 ? 23.603 -4.554 -16.164 1.00 90.56 280 PRO A O 1
ATOM 1906 N N . GLY A 1 281 ? 21.584 -3.780 -15.520 1.00 90.62 281 GLY A N 1
ATOM 1907 C CA . GLY A 1 281 ? 20.770 -4.566 -16.448 1.00 90.62 281 GLY A CA 1
ATOM 1908 C C . GLY A 1 281 ? 20.383 -3.773 -17.699 1.00 90.62 281 GLY A C 1
ATOM 1909 O O . GLY A 1 281 ? 20.914 -2.696 -17.956 1.00 90.62 281 GLY A O 1
ATOM 1910 N N . ALA A 1 282 ? 19.421 -4.290 -18.464 1.00 91.94 282 ALA A N 1
ATOM 1911 C CA . ALA A 1 282 ? 18.862 -3.585 -19.624 1.00 91.94 282 ALA A CA 1
ATOM 1912 C C . ALA A 1 282 ? 17.827 -2.502 -19.257 1.00 91.94 282 ALA A C 1
ATOM 1914 O O . ALA A 1 282 ? 17.519 -1.644 -20.078 1.00 91.94 282 ALA A O 1
ATOM 1915 N N . VAL A 1 283 ? 17.274 -2.566 -18.043 1.00 94.81 283 VAL A N 1
ATOM 1916 C CA . VAL A 1 283 ? 16.384 -1.563 -17.438 1.00 94.81 283 VAL A CA 1
ATOM 1917 C C . VAL A 1 283 ? 16.756 -1.400 -15.965 1.00 94.81 283 VAL A C 1
ATOM 1919 O O . VAL A 1 283 ? 17.457 -2.251 -15.406 1.00 94.81 283 VAL A O 1
ATOM 1922 N N . GLY A 1 284 ? 16.332 -0.300 -15.351 1.00 94.44 284 GLY A N 1
ATOM 1923 C CA . GLY A 1 284 ? 16.496 -0.035 -13.925 1.00 94.44 284 GLY A CA 1
ATOM 1924 C C . GLY A 1 284 ? 15.490 -0.796 -13.050 1.00 94.44 284 GLY A C 1
ATOM 1925 O O . GLY A 1 284 ? 14.521 -1.364 -13.561 1.00 94.44 284 GLY A O 1
ATOM 1926 N N . PRO A 1 285 ? 15.686 -0.804 -11.718 1.00 94.12 285 PRO A N 1
ATOM 1927 C CA . PRO A 1 285 ? 14.797 -1.488 -10.782 1.00 94.12 285 PRO A CA 1
ATOM 1928 C C . PRO A 1 285 ? 13.388 -0.884 -10.773 1.00 94.12 285 PRO A C 1
ATOM 1930 O O . PRO A 1 285 ? 13.206 0.308 -11.012 1.00 94.12 285 PRO A O 1
ATOM 1933 N N . THR A 1 286 ? 12.377 -1.676 -10.420 1.00 93.81 286 THR A N 1
ATOM 1934 C CA . THR A 1 286 ? 11.050 -1.114 -10.132 1.00 93.81 286 THR A CA 1
ATOM 1935 C C . THR A 1 286 ? 11.062 -0.472 -8.750 1.00 93.81 286 THR A C 1
ATOM 1937 O O . THR A 1 286 ? 11.338 -1.138 -7.755 1.00 93.81 286 THR A O 1
ATOM 1940 N N . LEU A 1 287 ? 10.755 0.821 -8.679 1.00 94.75 287 LEU A N 1
ATOM 1941 C CA . LEU A 1 287 ? 10.544 1.536 -7.428 1.00 94.75 287 LEU A CA 1
ATOM 1942 C C . LEU A 1 287 ? 9.090 1.391 -6.989 1.00 94.75 287 LEU A C 1
ATOM 1944 O O . LEU A 1 287 ? 8.176 1.425 -7.812 1.00 94.75 287 LEU A O 1
ATOM 1948 N N . VAL A 1 288 ? 8.878 1.265 -5.681 1.00 93.00 288 VAL A N 1
ATOM 1949 C CA . VAL A 1 288 ? 7.547 1.084 -5.095 1.00 93.00 288 VAL A CA 1
ATOM 1950 C C . VAL A 1 288 ? 7.333 2.083 -3.967 1.00 93.00 288 VAL A C 1
ATOM 1952 O O . VAL A 1 288 ? 8.133 2.149 -3.024 1.00 93.00 288 VAL A O 1
ATOM 1955 N N . ALA A 1 289 ? 6.245 2.841 -4.059 1.00 92.69 289 ALA A N 1
ATOM 1956 C CA . ALA A 1 289 ? 5.790 3.810 -3.070 1.00 92.69 289 ALA A CA 1
ATOM 1957 C C . ALA A 1 289 ? 4.282 3.674 -2.829 1.00 92.69 289 ALA A C 1
ATOM 1959 O O . ALA A 1 289 ? 3.600 2.953 -3.548 1.00 92.69 289 ALA A O 1
ATOM 1960 N N . ASN A 1 290 ? 3.753 4.368 -1.823 1.00 91.81 290 ASN A N 1
ATOM 1961 C CA . ASN A 1 290 ? 2.307 4.457 -1.599 1.00 91.81 290 ASN A CA 1
ATOM 1962 C C . ASN A 1 290 ? 1.819 5.892 -1.811 1.00 91.81 290 ASN A C 1
ATOM 1964 O O . ASN A 1 290 ? 2.568 6.857 -1.634 1.00 91.81 290 ASN A O 1
ATOM 1968 N N . ALA A 1 291 ? 0.549 6.033 -2.176 1.00 92.81 291 ALA A N 1
ATOM 1969 C CA . ALA A 1 291 ? -0.073 7.329 -2.382 1.00 92.81 291 ALA A CA 1
ATOM 1970 C C . ALA A 1 291 ? 0.002 8.201 -1.117 1.00 92.81 291 ALA A C 1
ATOM 1972 O O . ALA A 1 291 ? -0.172 7.724 0.005 1.00 92.81 291 ALA A O 1
ATOM 1973 N N . GLY A 1 292 ? 0.266 9.494 -1.303 1.00 92.44 292 GLY A N 1
ATOM 1974 C CA . GLY A 1 292 ? 0.439 10.464 -0.218 1.00 92.44 292 GLY A CA 1
ATOM 1975 C C . GLY A 1 292 ? 1.831 10.474 0.427 1.00 92.44 292 GLY A C 1
ATOM 1976 O O . GLY A 1 292 ? 2.127 11.390 1.196 1.00 92.44 292 GLY A O 1
ATOM 1977 N N . GLU A 1 293 ? 2.714 9.522 0.106 1.00 93.69 293 GLU A N 1
ATOM 1978 C CA . GLU A 1 293 ? 4.113 9.572 0.538 1.00 93.69 293 GLU A CA 1
ATOM 1979 C C . GLU A 1 293 ? 4.886 10.702 -0.163 1.00 93.69 293 GLU A C 1
ATOM 1981 O O . GLU A 1 293 ? 4.519 11.179 -1.240 1.00 93.69 293 GLU A O 1
ATOM 1986 N N . THR A 1 294 ? 5.996 11.113 0.447 1.00 94.31 294 THR A N 1
ATOM 1987 C CA . THR A 1 294 ? 7.044 11.894 -0.214 1.00 94.31 294 THR A CA 1
ATOM 1988 C C . THR A 1 294 ? 8.153 10.947 -0.649 1.00 94.31 294 THR A C 1
ATOM 1990 O O . THR A 1 294 ? 8.820 10.355 0.200 1.00 94.31 294 THR A O 1
ATOM 1993 N N . LEU A 1 295 ? 8.390 10.828 -1.953 1.00 94.69 295 LEU A N 1
ATOM 1994 C CA . LEU A 1 295 ? 9.498 10.053 -2.504 1.00 94.69 295 LEU A CA 1
ATOM 1995 C C . LEU A 1 295 ? 10.736 10.931 -2.654 1.00 94.69 295 LEU A C 1
ATOM 1997 O O . LEU A 1 295 ? 10.692 11.975 -3.295 1.00 94.69 295 LEU A O 1
ATOM 2001 N N . THR A 1 296 ? 11.849 10.482 -2.090 1.00 94.25 296 THR A N 1
ATOM 2002 C CA . THR A 1 296 ? 13.175 11.076 -2.244 1.00 94.25 296 THR A CA 1
ATOM 2003 C C . THR A 1 296 ? 14.095 10.074 -2.931 1.00 94.25 296 THR A C 1
ATOM 2005 O O . THR A 1 296 ? 14.276 8.967 -2.432 1.00 94.25 296 THR A O 1
ATOM 2008 N N . ILE A 1 297 ? 14.684 10.446 -4.065 1.00 94.44 297 ILE A N 1
ATOM 2009 C CA . ILE A 1 297 ? 15.639 9.622 -4.811 1.00 94.44 297 ILE A CA 1
ATOM 2010 C C . ILE A 1 297 ? 17.019 10.258 -4.700 1.00 94.44 297 ILE A C 1
ATOM 2012 O O . ILE A 1 297 ? 17.229 11.365 -5.189 1.00 94.44 297 ILE A O 1
ATOM 2016 N N . ASN A 1 298 ? 17.962 9.540 -4.098 1.00 94.81 298 ASN A N 1
ATOM 2017 C CA . ASN A 1 298 ? 19.370 9.909 -4.051 1.00 94.81 298 ASN A CA 1
ATOM 2018 C C . ASN A 1 298 ? 20.104 9.200 -5.187 1.00 94.81 298 ASN A C 1
ATOM 2020 O O . ASN A 1 298 ? 20.338 7.994 -5.129 1.00 94.81 298 ASN A O 1
ATOM 2024 N N . LEU A 1 299 ? 20.449 9.953 -6.225 1.00 95.12 299 LEU A N 1
ATOM 2025 C CA . LEU A 1 299 ? 21.171 9.459 -7.385 1.00 95.12 299 LEU A CA 1
ATOM 2026 C C . LEU A 1 299 ? 22.677 9.636 -7.189 1.00 95.12 299 LEU A C 1
ATOM 2028 O O . LEU A 1 299 ? 23.139 10.745 -6.935 1.00 95.12 299 LEU A O 1
ATOM 2032 N N . THR A 1 300 ? 23.436 8.562 -7.378 1.00 96.94 300 THR A N 1
ATOM 2033 C CA . THR A 1 300 ? 24.896 8.581 -7.534 1.00 96.94 300 THR A CA 1
ATOM 2034 C C . THR A 1 300 ? 25.240 8.221 -8.974 1.00 96.94 300 THR A C 1
ATOM 2036 O O . THR A 1 300 ? 24.771 7.212 -9.490 1.00 96.94 300 THR A O 1
ATOM 2039 N N . ASN A 1 301 ? 26.036 9.037 -9.652 1.00 96.12 301 ASN A N 1
ATOM 2040 C CA . ASN A 1 301 ? 26.378 8.838 -11.053 1.00 96.12 301 ASN A CA 1
ATOM 2041 C C . ASN A 1 301 ? 27.807 8.322 -11.208 1.00 96.12 301 ASN A C 1
ATOM 2043 O O . ASN A 1 301 ? 28.751 9.069 -10.988 1.00 96.12 301 ASN A O 1
ATOM 2047 N N . GLU A 1 302 ? 27.974 7.075 -11.633 1.00 96.75 302 GLU A N 1
ATOM 2048 C CA . GLU A 1 302 ? 29.277 6.465 -11.927 1.00 96.75 302 GLU A CA 1
ATOM 2049 C C . GLU A 1 302 ? 29.596 6.439 -13.431 1.00 96.75 302 GLU A C 1
ATOM 2051 O O . GLU A 1 302 ? 30.614 5.882 -13.843 1.00 96.75 302 GLU A O 1
ATOM 2056 N N . LEU A 1 303 ? 28.748 7.037 -14.271 1.00 94.75 303 LEU A N 1
ATOM 2057 C CA . LEU A 1 303 ? 29.016 7.164 -15.699 1.00 94.75 303 LEU A CA 1
ATOM 2058 C C . LEU A 1 303 ? 30.138 8.172 -15.961 1.00 94.75 303 LEU A C 1
ATOM 2060 O O . LEU A 1 303 ? 30.376 9.102 -15.188 1.00 94.75 303 LEU A O 1
ATOM 2064 N N . GLY A 1 304 ? 30.779 8.028 -17.122 1.00 92.75 304 GLY A N 1
ATOM 2065 C CA . GLY A 1 304 ? 31.762 8.992 -17.627 1.00 92.75 304 GLY A CA 1
ATOM 2066 C C . GLY A 1 304 ? 31.155 10.320 -18.100 1.00 92.75 304 GLY A C 1
ATOM 2067 O O . GLY A 1 304 ? 31.891 11.200 -18.540 1.00 92.75 304 GLY A O 1
ATOM 2068 N N . GLU A 1 305 ? 29.834 10.483 -18.014 1.00 92.12 305 GLU A N 1
ATOM 2069 C CA . GLU A 1 305 ? 29.106 11.690 -18.403 1.00 92.12 305 GLU A CA 1
ATOM 2070 C C . GLU A 1 305 ? 28.068 12.085 -17.349 1.00 92.12 305 GLU A C 1
ATOM 2072 O O . GLU A 1 305 ? 27.666 11.273 -16.518 1.00 92.12 305 GLU A O 1
ATOM 2077 N N . ALA A 1 306 ? 27.654 13.354 -17.358 1.00 93.12 306 ALA A N 1
ATOM 2078 C CA . ALA A 1 306 ? 26.626 13.840 -16.447 1.00 93.12 306 ALA A CA 1
ATOM 2079 C C . ALA A 1 306 ? 25.258 13.228 -16.785 1.00 93.12 306 ALA A C 1
ATOM 2081 O O . ALA A 1 306 ? 24.903 13.056 -17.952 1.00 93.12 306 ALA A O 1
ATOM 2082 N N . THR A 1 307 ? 24.461 12.959 -15.757 1.00 93.25 307 THR A N 1
ATOM 2083 C CA . THR A 1 307 ? 23.093 12.454 -15.905 1.00 93.25 307 THR A CA 1
ATOM 2084 C C . THR A 1 307 ? 22.146 13.224 -15.000 1.00 93.25 307 THR A C 1
ATOM 2086 O O . THR A 1 307 ? 22.548 13.839 -14.017 1.00 93.25 307 THR A O 1
ATOM 2089 N N . SER A 1 308 ? 20.863 13.168 -15.320 1.00 92.75 308 SER A N 1
ATOM 2090 C CA . SER A 1 308 ? 19.784 13.635 -14.449 1.00 92.75 308 SER A CA 1
ATOM 2091 C C . SER A 1 308 ? 18.715 12.553 -14.345 1.00 92.75 308 SER A C 1
ATOM 2093 O O . SER A 1 308 ? 18.795 11.545 -15.049 1.00 92.75 308 SER A O 1
ATOM 2095 N N . LEU A 1 309 ? 17.725 12.739 -13.479 1.00 92.00 309 LEU A N 1
ATOM 2096 C CA . LEU A 1 309 ? 16.568 11.858 -13.370 1.00 92.00 309 LEU A CA 1
ATOM 2097 C C . LEU A 1 309 ? 15.284 12.673 -13.513 1.00 92.00 309 LEU A C 1
ATOM 2099 O O . LEU A 1 309 ? 15.158 13.769 -12.970 1.00 92.00 309 LEU A O 1
ATOM 2103 N N . GLN A 1 310 ? 14.330 12.122 -14.250 1.00 90.44 310 GLN A N 1
ATOM 2104 C CA . GLN A 1 310 ? 12.974 12.642 -14.355 1.00 90.44 310 GLN A CA 1
ATOM 2105 C C . GLN A 1 310 ? 11.974 11.506 -14.162 1.00 90.44 310 GLN A C 1
ATOM 2107 O O . GLN A 1 310 ? 12.246 10.366 -14.538 1.00 90.44 310 GLN A O 1
ATOM 2112 N N . ILE A 1 311 ? 10.808 11.828 -13.605 1.00 92.69 311 ILE A N 1
ATOM 2113 C CA . ILE A 1 311 ? 9.672 10.911 -13.531 1.00 92.69 311 ILE A CA 1
ATOM 2114 C C . ILE A 1 311 ? 8.552 11.498 -14.377 1.00 92.69 311 ILE A C 1
ATOM 2116 O O . ILE A 1 311 ? 8.082 12.605 -14.121 1.00 92.69 311 ILE A O 1
ATOM 2120 N N . MET A 1 312 ? 8.161 10.771 -15.417 1.00 90.06 312 MET A N 1
ATOM 2121 C CA . MET A 1 312 ? 7.103 11.182 -16.331 1.00 90.06 312 MET A CA 1
ATOM 2122 C C . MET A 1 312 ? 5.772 11.217 -15.580 1.00 90.06 312 MET A C 1
ATOM 2124 O O . MET A 1 312 ? 5.478 10.315 -14.803 1.00 90.06 312 MET A O 1
ATOM 2128 N N . GLY A 1 313 ? 4.977 12.268 -15.788 1.00 87.00 313 GLY A N 1
ATOM 2129 C CA . GLY A 1 313 ? 3.661 12.423 -15.156 1.00 87.00 313 GLY A CA 1
ATOM 2130 C C . GLY A 1 313 ? 3.676 12.965 -13.721 1.00 87.00 313 GLY A C 1
ATOM 2131 O O . GLY A 1 313 ? 2.641 13.437 -13.256 1.00 87.00 313 GLY A O 1
ATOM 2132 N N . LEU A 1 314 ? 4.828 12.993 -13.040 1.00 87.94 314 LEU A N 1
ATOM 2133 C CA . LEU A 1 314 ? 4.953 13.608 -11.717 1.00 87.94 314 LEU A CA 1
ATOM 2134 C C . LEU A 1 314 ? 5.529 15.023 -11.808 1.00 87.94 314 LEU A C 1
ATOM 2136 O O . LEU A 1 314 ? 6.547 15.275 -12.451 1.00 87.94 314 LEU A O 1
ATOM 2140 N N . GLY A 1 315 ? 4.870 15.965 -11.132 1.00 71.44 315 GLY A N 1
ATOM 2141 C CA . GLY A 1 315 ? 5.381 17.322 -10.972 1.00 71.44 315 GLY A CA 1
ATOM 2142 C C . GLY A 1 315 ? 6.617 17.350 -10.069 1.00 71.44 315 GLY A C 1
ATOM 2143 O O . GLY A 1 315 ? 6.682 16.651 -9.063 1.00 71.44 315 GLY A O 1
ATOM 2144 N N . GLY A 1 316 ? 7.588 18.192 -10.407 1.00 67.94 316 GLY A N 1
ATOM 2145 C CA . GLY A 1 316 ? 8.794 18.415 -9.615 1.00 67.94 316 GLY A CA 1
ATOM 2146 C C . GLY A 1 316 ? 9.505 19.685 -10.067 1.00 67.94 316 GLY A C 1
ATOM 2147 O O . GLY A 1 316 ? 9.249 20.194 -11.162 1.00 67.94 316 GLY A O 1
ATOM 2148 N N . ALA A 1 317 ? 10.388 20.223 -9.222 1.00 65.38 317 ALA A N 1
ATOM 2149 C CA . ALA A 1 317 ? 11.275 21.293 -9.662 1.00 65.38 317 ALA A CA 1
ATOM 2150 C C . ALA A 1 317 ? 12.112 20.773 -10.836 1.00 65.38 317 ALA A C 1
ATOM 2152 O O . ALA A 1 317 ? 12.639 19.662 -10.778 1.00 65.38 317 ALA A O 1
ATOM 2153 N N . ALA A 1 318 ? 12.210 21.561 -11.909 1.00 64.00 318 ALA A N 1
ATOM 2154 C CA . ALA A 1 318 ? 13.062 21.194 -13.027 1.00 64.00 318 ALA A CA 1
ATOM 2155 C C . ALA A 1 318 ? 14.483 20.957 -12.507 1.00 64.00 318 ALA A C 1
ATOM 2157 O O . ALA A 1 318 ? 15.045 21.832 -11.850 1.00 64.00 318 ALA A O 1
ATOM 2158 N N . ASP A 1 319 ? 15.060 19.798 -12.814 1.00 74.50 319 ASP A N 1
ATOM 2159 C CA . ASP A 1 319 ? 16.466 19.561 -12.520 1.00 74.50 319 ASP A CA 1
ATOM 2160 C C . ASP A 1 319 ? 17.313 20.524 -13.360 1.00 74.50 319 ASP A C 1
ATOM 2162 O O . ASP A 1 319 ? 17.235 20.516 -14.593 1.00 74.50 319 ASP A O 1
ATOM 2166 N N . LEU A 1 320 ? 18.059 21.401 -12.688 1.00 69.88 320 LEU A N 1
ATOM 2167 C CA . LEU A 1 320 ? 18.917 22.405 -13.318 1.00 69.88 320 LEU A CA 1
ATOM 2168 C C . LEU A 1 320 ? 20.402 22.026 -13.274 1.00 69.88 320 LEU A C 1
ATOM 2170 O O . LEU A 1 320 ? 21.202 22.718 -13.899 1.00 69.88 320 LEU A O 1
ATOM 2174 N N . ALA A 1 321 ? 20.773 20.965 -12.550 1.00 78.31 321 ALA A N 1
ATOM 2175 C CA . ALA A 1 321 ? 22.172 20.616 -12.299 1.00 78.31 321 ALA A CA 1
ATOM 2176 C C . ALA A 1 321 ? 22.505 19.154 -12.636 1.00 78.31 321 ALA A C 1
ATOM 2178 O O . ALA A 1 321 ? 23.558 18.897 -13.219 1.00 78.31 321 ALA A O 1
ATOM 2179 N N . GLY A 1 322 ? 21.619 18.208 -12.317 1.00 86.12 322 GLY A N 1
ATOM 2180 C CA . GLY A 1 322 ? 21.894 16.778 -12.416 1.00 86.12 322 GLY A CA 1
ATOM 2181 C C . GLY A 1 322 ? 23.005 16.307 -11.479 1.00 86.12 322 GLY A C 1
ATOM 2182 O O . GLY A 1 322 ? 23.517 17.045 -10.636 1.00 86.12 322 GLY A O 1
ATOM 2183 N N . ALA A 1 323 ? 23.390 15.046 -11.644 1.00 92.44 323 ALA A N 1
ATOM 2184 C CA . ALA A 1 323 ? 24.569 14.457 -11.033 1.00 92.44 323 ALA A CA 1
ATOM 2185 C C . ALA A 1 323 ? 25.742 14.524 -12.025 1.00 92.44 323 ALA A C 1
ATOM 2187 O O . ALA A 1 323 ? 25.672 13.985 -13.136 1.00 92.44 323 ALA A O 1
ATOM 2188 N N . SER A 1 324 ? 26.842 15.168 -11.624 1.00 93.12 324 SER A N 1
ATOM 2189 C CA . SER A 1 324 ? 28.069 15.217 -12.430 1.00 93.12 324 SER A CA 1
ATOM 2190 C C . SER A 1 324 ? 28.625 13.815 -12.708 1.00 93.12 324 SER A C 1
ATOM 2192 O O . SER A 1 324 ? 28.326 12.867 -11.985 1.00 93.12 324 SER A O 1
ATOM 2194 N N . ALA A 1 325 ? 29.442 13.678 -13.752 1.00 93.06 325 ALA A N 1
ATOM 2195 C CA . ALA A 1 325 ? 30.127 12.423 -14.073 1.00 93.06 325 ALA A CA 1
ATOM 2196 C C . ALA A 1 325 ? 31.017 11.921 -12.916 1.00 93.06 325 ALA A C 1
ATOM 2198 O O . ALA A 1 325 ? 31.422 12.704 -12.051 1.00 93.06 325 ALA A O 1
ATOM 2199 N N . SER A 1 326 ? 31.381 10.638 -12.960 1.00 93.50 326 SER A N 1
ATOM 2200 C CA . SER A 1 326 ? 32.459 10.038 -12.158 1.00 93.50 326 SER A CA 1
ATOM 2201 C C . SER A 1 326 ? 32.326 10.221 -10.637 1.00 93.50 326 SER A C 1
ATOM 2203 O O . SER A 1 326 ? 33.279 10.592 -9.954 1.00 93.50 326 SER A O 1
ATOM 2205 N N . GLY A 1 327 ? 31.141 9.940 -10.101 1.00 94.12 327 GLY A N 1
ATOM 2206 C CA . GLY A 1 327 ? 30.821 9.932 -8.670 1.00 94.12 327 GLY A CA 1
ATOM 2207 C C . GLY A 1 327 ? 29.961 11.107 -8.198 1.00 94.12 327 GLY A C 1
ATOM 2208 O O . GLY A 1 327 ? 29.754 11.257 -6.994 1.00 94.12 327 GLY A O 1
ATOM 2209 N N . GLY A 1 328 ? 29.462 11.950 -9.108 1.00 95.75 328 GLY A N 1
ATOM 2210 C CA . GLY A 1 328 ? 28.555 13.041 -8.753 1.00 95.75 328 GLY A CA 1
ATOM 2211 C C . GLY A 1 328 ? 27.256 12.536 -8.131 1.00 95.75 328 GLY A C 1
ATOM 2212 O O . GLY A 1 328 ? 26.802 11.432 -8.425 1.00 95.75 328 GLY A O 1
ATOM 2213 N N . THR A 1 329 ? 26.635 13.355 -7.283 1.00 95.38 329 THR A N 1
ATOM 2214 C CA . THR A 1 329 ? 25.362 13.011 -6.635 1.00 95.38 329 THR A CA 1
ATOM 2215 C C . THR A 1 329 ? 24.307 14.084 -6.866 1.00 95.38 329 THR A C 1
ATOM 2217 O O . THR A 1 329 ? 24.631 15.258 -7.032 1.00 95.38 329 THR A O 1
ATOM 2220 N N . ALA A 1 330 ? 23.042 13.668 -6.881 1.00 93.38 330 ALA A N 1
ATOM 2221 C CA . ALA A 1 330 ? 21.873 14.539 -6.941 1.00 93.38 330 ALA A CA 1
ATOM 2222 C C . ALA A 1 330 ? 20.732 13.941 -6.109 1.00 93.38 330 ALA A C 1
ATOM 2224 O O . ALA A 1 330 ? 20.667 12.726 -5.921 1.00 93.38 330 ALA A O 1
ATOM 2225 N N . SER A 1 331 ? 19.829 14.784 -5.608 1.00 92.81 331 SER A N 1
ATOM 2226 C CA . SER A 1 331 ? 18.656 14.340 -4.850 1.00 92.81 331 SER A CA 1
ATOM 2227 C C . SER A 1 331 ? 17.385 14.941 -5.437 1.00 92.81 331 SER A C 1
ATOM 2229 O O . SER A 1 331 ? 17.329 16.140 -5.713 1.00 92.81 331 SER A O 1
ATOM 2231 N N . TYR A 1 332 ? 16.373 14.100 -5.624 1.00 92.06 332 TYR A N 1
ATOM 2232 C CA . TYR A 1 332 ? 15.089 14.447 -6.227 1.00 92.06 332 TYR A CA 1
ATOM 2233 C C . TYR A 1 332 ? 13.979 14.164 -5.228 1.00 92.06 332 TYR A C 1
ATOM 2235 O O . TYR A 1 332 ? 13.949 13.074 -4.666 1.00 92.06 332 TYR A O 1
ATOM 2243 N N . SER A 1 333 ? 13.066 15.110 -5.009 1.00 92.50 333 SER A N 1
ATOM 2244 C CA . SER A 1 333 ? 11.972 14.946 -4.048 1.00 92.50 333 SER A CA 1
ATOM 2245 C C . SER A 1 333 ? 10.618 15.238 -4.689 1.00 92.50 333 SER A C 1
ATOM 2247 O O . SER A 1 333 ? 10.427 16.289 -5.301 1.00 92.50 333 SER A O 1
ATOM 2249 N N . PHE A 1 334 ? 9.687 14.302 -4.521 1.00 93.06 334 PHE A N 1
ATOM 2250 C CA . PHE A 1 334 ? 8.326 14.328 -5.047 1.00 93.06 334 PHE A CA 1
ATOM 2251 C C . PHE A 1 334 ? 7.367 14.139 -3.872 1.00 93.06 334 PHE A C 1
ATOM 2253 O O . PHE A 1 334 ? 7.260 13.045 -3.320 1.00 93.06 334 PHE A O 1
ATOM 2260 N N . ALA A 1 335 ? 6.715 15.216 -3.441 1.00 93.12 335 ALA A N 1
ATOM 2261 C CA . ALA A 1 335 ? 5.805 15.189 -2.300 1.00 93.12 335 ALA A CA 1
ATOM 2262 C C . ALA A 1 335 ? 4.381 14.809 -2.718 1.00 93.12 335 ALA A C 1
ATOM 2264 O O . ALA A 1 335 ? 3.949 15.159 -3.816 1.00 93.12 335 ALA A O 1
ATOM 2265 N N . ASN A 1 336 ? 3.641 14.178 -1.800 1.00 92.50 336 ASN A N 1
ATOM 2266 C CA . ASN A 1 336 ? 2.232 13.818 -1.974 1.00 92.50 336 ASN A CA 1
ATOM 2267 C C . ASN A 1 336 ? 1.988 13.024 -3.267 1.00 92.50 336 ASN A C 1
ATOM 2269 O O . ASN A 1 336 ? 1.227 13.450 -4.139 1.00 92.50 336 ASN A O 1
ATOM 2273 N N . LEU A 1 337 ? 2.680 11.890 -3.397 1.00 94.25 337 LEU A N 1
ATOM 2274 C CA . LEU A 1 337 ? 2.619 11.064 -4.595 1.00 94.25 337 LEU A CA 1
ATOM 2275 C C . LEU A 1 337 ? 1.171 10.664 -4.941 1.00 94.25 337 LEU A C 1
ATOM 2277 O O . LEU A 1 337 ? 0.489 10.076 -4.096 1.00 94.25 337 LEU A O 1
ATOM 2281 N N . PRO A 1 338 ? 0.695 10.936 -6.167 1.00 94.38 338 PRO A N 1
ATOM 2282 C CA . PRO A 1 338 ? -0.550 10.371 -6.666 1.00 94.38 338 PRO A CA 1
ATOM 2283 C C . PRO A 1 338 ? -0.367 8.888 -7.002 1.00 94.38 338 PRO A C 1
ATOM 2285 O O . PRO A 1 338 ? 0.650 8.501 -7.580 1.00 94.38 338 PRO A O 1
ATOM 2288 N N . ALA A 1 339 ? -1.362 8.064 -6.660 1.00 94.50 339 ALA A N 1
ATOM 2289 C CA . ALA A 1 339 ? -1.372 6.654 -7.040 1.00 94.50 339 ALA A CA 1
ATOM 2290 C C . ALA A 1 339 ? -1.268 6.483 -8.561 1.00 94.50 339 ALA A C 1
ATOM 2292 O O . ALA A 1 339 ? -1.814 7.288 -9.314 1.00 94.50 339 ALA A O 1
ATOM 2293 N N . GLY A 1 340 ? -0.584 5.430 -8.999 1.00 95.75 340 GLY A N 1
ATOM 2294 C CA . GLY A 1 340 ? -0.496 5.051 -10.402 1.00 95.75 340 GLY A CA 1
ATOM 2295 C C . GLY A 1 340 ? 0.853 4.484 -10.825 1.00 95.75 340 GLY A C 1
ATOM 2296 O O . GLY A 1 340 ? 1.772 4.333 -10.017 1.00 95.75 340 GLY A O 1
ATOM 2297 N N . THR A 1 341 ? 0.955 4.170 -12.114 1.00 97.56 341 THR A N 1
ATOM 2298 C CA . THR A 1 341 ? 2.174 3.658 -12.750 1.00 97.56 341 THR A CA 1
ATOM 2299 C C . THR A 1 341 ? 2.890 4.760 -13.518 1.00 97.56 341 THR A C 1
ATOM 2301 O O . THR A 1 341 ? 2.325 5.354 -14.437 1.00 97.56 341 THR A O 1
ATOM 2304 N N . TYR A 1 342 ? 4.163 4.984 -13.204 1.00 96.94 342 TYR A N 1
ATOM 2305 C CA . TYR A 1 342 ? 4.996 6.019 -13.812 1.00 96.94 342 TYR A CA 1
ATOM 2306 C C . TYR A 1 342 ? 6.291 5.437 -14.382 1.00 96.94 342 TYR A C 1
ATOM 2308 O O . TYR A 1 342 ? 6.829 4.448 -13.884 1.00 96.94 342 TYR A O 1
ATOM 2316 N N . LEU A 1 343 ? 6.824 6.096 -15.408 1.00 96.19 343 LEU A N 1
ATOM 2317 C CA . LEU A 1 343 ? 8.162 5.843 -15.933 1.00 96.19 343 LEU A CA 1
ATOM 2318 C C . LEU A 1 343 ? 9.138 6.839 -15.305 1.00 96.19 343 LEU A C 1
ATOM 2320 O O . LEU A 1 343 ? 8.960 8.051 -15.452 1.00 96.19 343 LEU A O 1
ATOM 2324 N N . TYR A 1 344 ? 10.191 6.349 -14.660 1.00 95.31 344 TYR A N 1
ATOM 2325 C CA . TYR A 1 344 ? 11.353 7.174 -14.345 1.00 95.31 344 TYR A CA 1
ATOM 2326 C C . TYR A 1 344 ? 12.472 6.883 -15.342 1.00 95.31 344 TYR A C 1
ATOM 2328 O O . TYR A 1 344 ? 12.649 5.751 -15.786 1.00 95.31 344 TYR A O 1
ATOM 2336 N N . GLN A 1 345 ? 13.226 7.909 -15.719 1.00 94.62 345 GLN A N 1
ATOM 2337 C CA . GLN A 1 345 ? 14.258 7.786 -16.743 1.00 94.62 345 GLN A CA 1
ATOM 2338 C C . GLN A 1 345 ? 15.311 8.885 -16.640 1.00 94.62 345 GLN A C 1
ATOM 2340 O O . GLN A 1 345 ? 15.136 9.865 -15.906 1.00 94.62 345 GLN A O 1
ATOM 2345 N N . ALA A 1 346 ? 16.388 8.741 -17.411 1.00 93.56 346 ALA A N 1
ATOM 2346 C CA . ALA A 1 346 ? 17.385 9.787 -17.562 1.00 93.56 346 ALA A CA 1
ATOM 2347 C C . ALA A 1 346 ? 16.738 11.102 -18.023 1.00 93.56 346 ALA A C 1
ATOM 2349 O O . ALA A 1 346 ? 15.906 11.144 -18.936 1.00 93.56 346 ALA A O 1
ATOM 2350 N N . GLY A 1 347 ? 17.102 12.194 -17.356 1.00 88.25 347 GLY A N 1
ATOM 2351 C CA . GLY A 1 347 ? 16.580 13.516 -17.674 1.00 88.25 347 GLY A CA 1
ATOM 2352 C C . GLY A 1 347 ? 17.183 14.080 -18.962 1.00 88.25 347 GLY A C 1
ATOM 2353 O O . GLY A 1 347 ? 18.350 13.878 -19.291 1.00 88.25 347 GLY A O 1
ATOM 2354 N N . ILE A 1 348 ? 16.381 14.845 -19.701 1.00 75.69 348 ILE A N 1
ATOM 2355 C CA . ILE A 1 348 ? 16.759 15.397 -21.016 1.00 75.69 348 ILE A CA 1
ATOM 2356 C C . ILE A 1 348 ? 17.698 16.615 -20.944 1.00 75.69 348 ILE A C 1
ATOM 2358 O O . ILE A 1 348 ? 18.140 17.119 -21.975 1.00 75.69 348 ILE A O 1
ATOM 2362 N N . ARG A 1 349 ? 18.005 17.113 -19.739 1.00 70.19 349 ARG A N 1
ATOM 2363 C CA . ARG A 1 349 ? 18.742 18.372 -19.523 1.00 70.19 349 ARG A CA 1
ATOM 2364 C C . ARG A 1 349 ? 20.236 18.282 -19.837 1.00 70.19 349 ARG A C 1
ATOM 2366 O O . ARG A 1 349 ? 20.816 19.290 -20.221 1.00 70.19 349 ARG A O 1
ATOM 2373 N N . THR A 1 350 ? 20.852 17.107 -19.717 1.00 64.69 350 THR A N 1
ATOM 2374 C CA . THR A 1 350 ? 22.301 16.913 -19.930 1.00 64.69 350 THR A CA 1
ATOM 2375 C C . THR A 1 350 ? 22.695 16.795 -21.408 1.00 64.69 350 THR A C 1
ATOM 2377 O O . THR A 1 350 ? 23.867 16.609 -21.719 1.00 64.69 350 THR A O 1
ATOM 2380 N N . GLY A 1 351 ? 21.741 16.904 -22.343 1.00 68.81 351 GLY A N 1
ATOM 2381 C CA . GLY A 1 351 ? 21.973 16.781 -23.790 1.00 68.81 351 GLY A CA 1
ATOM 2382 C C . GLY A 1 351 ? 22.133 15.335 -24.280 1.00 68.81 351 GLY A C 1
ATOM 2383 O O . GLY A 1 351 ? 21.743 15.036 -25.407 1.00 68.81 351 GLY A O 1
ATOM 2384 N N . SER A 1 352 ? 22.610 14.420 -23.429 1.00 81.31 352 SER A N 1
ATOM 2385 C CA . SER A 1 352 ? 22.703 12.979 -23.704 1.00 81.31 352 SER A CA 1
ATOM 2386 C C . SER A 1 352 ? 21.487 12.168 -23.232 1.00 81.31 352 SER A C 1
ATOM 2388 O O . SER A 1 352 ? 21.431 10.970 -23.488 1.00 81.31 352 SER A O 1
ATOM 2390 N N . GLY A 1 353 ? 20.474 12.791 -22.619 1.00 87.69 353 GLY A N 1
ATOM 2391 C CA . GLY A 1 353 ? 19.302 12.102 -22.052 1.00 87.69 353 GLY A CA 1
ATOM 2392 C C . GLY A 1 353 ? 18.639 11.063 -22.975 1.00 87.69 353 GLY A C 1
ATOM 2393 O O . GLY A 1 353 ? 18.560 9.900 -22.591 1.00 87.69 353 GLY A O 1
ATOM 2394 N N . PRO A 1 354 ? 18.237 11.396 -24.220 1.00 89.12 354 PRO A N 1
ATOM 2395 C CA . PRO A 1 354 ? 17.647 10.413 -25.143 1.00 89.12 354 PRO A CA 1
ATOM 2396 C C . PRO A 1 354 ? 18.541 9.197 -25.423 1.00 89.12 354 PRO A C 1
ATOM 2398 O O . PRO A 1 354 ? 18.051 8.092 -25.636 1.00 89.12 354 PRO A O 1
ATOM 2401 N N . ARG A 1 355 ? 19.862 9.396 -25.403 1.00 92.12 355 ARG A N 1
ATOM 2402 C CA . ARG A 1 355 ? 20.854 8.332 -25.560 1.00 92.12 355 ARG A CA 1
ATOM 2403 C C . ARG A 1 355 ? 20.987 7.506 -24.291 1.00 92.12 355 ARG A C 1
ATOM 2405 O O . ARG A 1 355 ? 21.017 6.290 -24.382 1.00 92.12 355 ARG A O 1
ATOM 2412 N N . GLN A 1 356 ? 21.009 8.147 -23.128 1.00 94.12 356 GLN A N 1
ATOM 2413 C CA . GLN A 1 356 ? 21.003 7.463 -21.838 1.00 94.12 356 GLN A CA 1
ATOM 2414 C C . GLN A 1 356 ? 19.768 6.566 -21.684 1.00 94.12 356 GLN A C 1
ATOM 2416 O O . GLN A 1 356 ? 19.904 5.410 -21.290 1.00 94.12 356 GLN A O 1
ATOM 2421 N N . ILE A 1 357 ? 18.589 7.052 -22.088 1.00 93.88 357 ILE A N 1
ATOM 2422 C CA . ILE A 1 357 ? 17.346 6.265 -22.117 1.00 93.88 357 ILE A CA 1
ATOM 2423 C C . ILE A 1 357 ? 17.517 5.033 -23.012 1.00 93.88 357 ILE A C 1
ATOM 2425 O O . ILE A 1 357 ? 17.334 3.913 -22.547 1.00 93.88 357 ILE A O 1
ATOM 2429 N N . ALA A 1 358 ? 17.953 5.223 -24.261 1.00 93.62 358 ALA A N 1
ATOM 2430 C CA . ALA A 1 358 ? 18.165 4.121 -25.201 1.00 93.62 358 ALA A CA 1
ATOM 2431 C C . ALA A 1 358 ? 19.260 3.128 -24.756 1.00 93.62 358 ALA A C 1
ATOM 2433 O O . ALA A 1 358 ? 19.282 1.992 -25.219 1.00 93.62 358 ALA A O 1
ATOM 2434 N N . MET A 1 359 ? 20.172 3.537 -23.865 1.00 95.44 359 MET A N 1
ATOM 2435 C CA . MET A 1 359 ? 21.186 2.662 -23.264 1.00 95.44 359 MET A CA 1
ATOM 2436 C C . MET A 1 359 ? 20.655 1.805 -22.105 1.00 95.44 359 MET A C 1
ATOM 2438 O O . MET A 1 359 ? 21.368 0.887 -21.693 1.00 95.44 359 MET A O 1
ATOM 2442 N N . GLY A 1 360 ? 19.441 2.084 -21.611 1.00 94.31 360 GLY A N 1
ATOM 2443 C CA . GLY A 1 360 ? 18.782 1.351 -20.524 1.00 94.31 360 GLY A CA 1
ATOM 2444 C C . GLY A 1 360 ? 18.509 2.168 -19.254 1.00 94.31 360 GLY A C 1
ATOM 2445 O O . GLY A 1 360 ? 18.052 1.608 -18.256 1.00 94.31 360 GLY A O 1
ATOM 2446 N N . MET A 1 361 ? 18.766 3.485 -19.243 1.00 95.44 361 MET A N 1
ATOM 2447 C CA . MET A 1 361 ? 18.556 4.335 -18.061 1.00 95.44 361 MET A CA 1
ATOM 2448 C C . MET A 1 361 ? 17.090 4.731 -17.872 1.00 95.44 361 MET A C 1
ATOM 2450 O O . MET A 1 361 ? 16.721 5.907 -17.950 1.00 95.44 361 MET A O 1
ATOM 2454 N N . ALA A 1 362 ? 16.252 3.735 -17.613 1.00 95.88 362 ALA A N 1
ATOM 2455 C CA . ALA A 1 362 ? 14.828 3.889 -17.375 1.00 95.88 362 ALA A CA 1
ATOM 2456 C C . ALA A 1 362 ? 14.272 2.709 -16.566 1.00 95.88 362 ALA A C 1
ATOM 2458 O O . ALA A 1 362 ? 14.787 1.598 -16.657 1.00 95.88 362 ALA A O 1
ATOM 2459 N N . GLY A 1 363 ? 13.222 2.939 -15.782 1.00 95.56 363 GLY A N 1
ATOM 2460 C CA . GLY A 1 363 ? 12.542 1.912 -14.995 1.00 95.56 363 GLY A CA 1
ATOM 2461 C C . GLY A 1 363 ? 11.156 2.360 -14.529 1.00 95.56 363 GLY A C 1
ATOM 2462 O O . GLY A 1 363 ? 10.727 3.487 -14.778 1.00 95.56 363 GLY A O 1
ATOM 2463 N N . ALA A 1 364 ? 10.432 1.470 -13.857 1.00 96.69 364 ALA A N 1
ATOM 2464 C CA . ALA A 1 364 ? 9.072 1.742 -13.397 1.00 96.69 364 ALA A CA 1
ATOM 2465 C C . ALA A 1 364 ? 9.043 2.305 -11.971 1.00 96.69 364 ALA A C 1
ATOM 2467 O O . ALA A 1 364 ? 9.770 1.843 -11.095 1.00 96.69 364 ALA A O 1
ATOM 2468 N N . LEU A 1 365 ? 8.154 3.260 -11.714 1.00 96.44 365 LEU A N 1
ATOM 2469 C CA . LEU A 1 365 ? 7.700 3.624 -10.376 1.00 96.44 365 LEU A CA 1
ATOM 2470 C C . LEU A 1 365 ? 6.227 3.233 -10.252 1.00 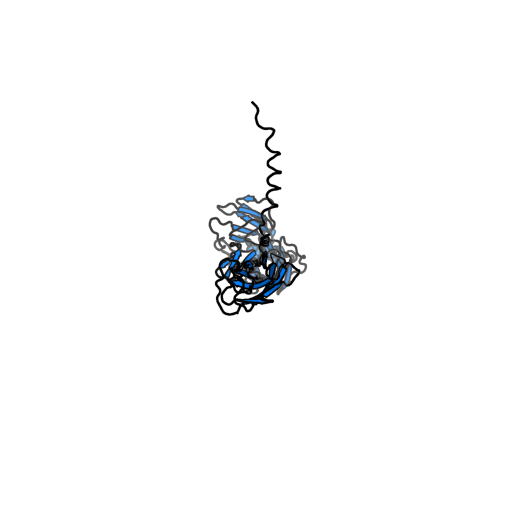96.44 365 LEU A C 1
ATOM 2472 O O . LEU A 1 365 ? 5.389 3.751 -10.986 1.00 96.44 365 LEU A O 1
ATOM 2476 N N . VAL A 1 366 ? 5.909 2.368 -9.294 1.00 95.88 366 VAL A N 1
ATOM 2477 C CA . VAL A 1 366 ? 4.528 2.053 -8.922 1.00 95.88 366 VAL A CA 1
ATOM 2478 C C . VAL A 1 366 ? 4.197 2.761 -7.617 1.00 95.88 366 VAL A C 1
ATOM 2480 O O . VAL A 1 366 ? 4.887 2.587 -6.611 1.00 95.88 366 VAL A O 1
ATOM 2483 N N . VAL A 1 367 ? 3.143 3.574 -7.640 1.00 95.12 367 VAL A N 1
ATOM 2484 C CA . VAL A 1 367 ? 2.578 4.213 -6.453 1.00 95.12 367 VAL A CA 1
ATOM 2485 C C . VAL A 1 367 ? 1.251 3.533 -6.129 1.00 95.12 367 VAL A C 1
ATOM 2487 O O . VAL A 1 367 ? 0.247 3.764 -6.802 1.00 95.12 367 VAL A O 1
ATOM 2490 N N . HIS A 1 368 ? 1.246 2.687 -5.102 1.00 92.31 368 HIS A N 1
ATOM 2491 C CA . HIS A 1 368 ? 0.074 1.917 -4.689 1.00 92.31 368 HIS A CA 1
ATOM 2492 C C . HIS A 1 368 ? -0.981 2.776 -3.991 1.00 92.31 368 HIS A C 1
ATOM 2494 O O . HIS A 1 368 ? -0.674 3.692 -3.224 1.00 92.31 368 HIS A O 1
ATOM 2500 N N . GLU A 1 369 ? -2.243 2.431 -4.229 1.00 89.62 369 GLU A N 1
ATOM 2501 C CA . GLU A 1 369 ? -3.375 2.868 -3.414 1.00 89.62 369 GLU A CA 1
ATOM 2502 C C . GLU A 1 369 ? -3.429 2.070 -2.106 1.00 89.62 369 GLU A C 1
ATOM 2504 O O . GLU A 1 369 ? -2.775 1.038 -1.950 1.00 89.62 369 GLU A O 1
ATOM 2509 N N . ALA A 1 370 ? -4.253 2.515 -1.159 1.00 79.44 370 ALA A N 1
ATOM 2510 C CA . ALA A 1 370 ? -4.602 1.672 -0.025 1.00 79.44 370 ALA A CA 1
ATOM 2511 C C . ALA A 1 370 ? -5.551 0.551 -0.484 1.00 79.44 370 ALA A C 1
ATOM 2513 O O . ALA A 1 370 ? -6.629 0.836 -1.000 1.00 79.44 370 ALA A O 1
ATOM 2514 N N . GLY A 1 371 ? -5.192 -0.708 -0.228 1.00 79.75 371 GLY A N 1
ATOM 2515 C CA . GLY A 1 371 ? -5.958 -1.865 -0.703 1.00 79.75 371 GLY A CA 1
ATOM 2516 C C . GLY A 1 371 ? -5.280 -2.572 -1.875 1.00 79.75 371 GLY A C 1
ATOM 2517 O O . GLY A 1 371 ? -4.327 -2.060 -2.453 1.00 79.75 371 GLY A O 1
ATOM 2518 N N . SER A 1 372 ? -5.809 -3.730 -2.272 1.00 85.69 372 SER A N 1
ATOM 2519 C CA . SER A 1 372 ? -5.529 -4.322 -3.591 1.00 85.69 372 SER A CA 1
ATOM 2520 C C . SER A 1 372 ? -6.434 -3.678 -4.647 1.00 85.69 372 SER A C 1
ATOM 2522 O O . SER A 1 372 ? -7.297 -4.333 -5.238 1.00 85.69 372 SER A O 1
ATOM 2524 N N . THR A 1 373 ? -6.320 -2.355 -4.803 1.00 90.69 373 THR A N 1
ATOM 2525 C CA . THR A 1 373 ? -7.087 -1.568 -5.777 1.00 90.69 373 THR A CA 1
ATOM 2526 C C . THR A 1 373 ? -6.181 -0.688 -6.627 1.00 90.69 373 THR A C 1
ATOM 2528 O O . THR A 1 373 ? -5.153 -0.197 -6.168 1.00 90.69 373 THR A O 1
ATOM 2531 N N . ALA A 1 374 ? -6.573 -0.496 -7.883 1.00 93.12 374 ALA A N 1
ATOM 2532 C CA . ALA A 1 374 ? -5.984 0.472 -8.795 1.00 93.12 374 ALA A CA 1
ATOM 2533 C C . ALA A 1 374 ? -7.105 1.168 -9.569 1.00 93.12 374 ALA A C 1
ATOM 2535 O O . ALA A 1 374 ? -7.946 0.515 -10.190 1.00 93.12 374 ALA A O 1
ATOM 2536 N N . TYR A 1 375 ? -7.145 2.494 -9.508 1.00 93.50 375 TYR A N 1
ATOM 2537 C CA . TYR A 1 375 ? -8.136 3.355 -10.148 1.00 93.50 375 TYR A CA 1
ATOM 2538 C C . TYR A 1 375 ? -9.580 3.010 -9.769 1.00 93.50 375 TYR A C 1
ATOM 2540 O O . TYR A 1 375 ? -10.494 3.098 -10.586 1.00 93.50 375 TYR A O 1
ATOM 2548 N N . GLY A 1 376 ? -9.795 2.577 -8.522 1.00 90.50 376 GLY A N 1
ATOM 2549 C CA . GLY A 1 376 ? -11.101 2.113 -8.043 1.00 90.50 376 GLY A CA 1
ATOM 2550 C C . GLY A 1 376 ? -11.485 0.697 -8.491 1.00 90.50 376 GLY A C 1
ATOM 2551 O O . GLY A 1 376 ? -12.588 0.239 -8.186 1.00 90.50 376 GLY A O 1
ATOM 2552 N N . HIS A 1 377 ? -10.591 -0.028 -9.167 1.00 92.25 377 HIS A N 1
ATOM 2553 C CA . HIS A 1 377 ? -10.783 -1.427 -9.525 1.00 92.25 377 HIS A CA 1
ATOM 2554 C C . HIS A 1 377 ? -9.991 -2.341 -8.594 1.00 92.25 377 HIS A C 1
ATOM 2556 O O . HIS A 1 377 ? -8.779 -2.212 -8.464 1.00 92.25 377 HIS A O 1
ATOM 2562 N N . ALA A 1 378 ? -10.673 -3.295 -7.962 1.00 92.19 378 ALA A N 1
ATOM 2563 C CA . ALA A 1 378 ? -10.002 -4.332 -7.185 1.00 92.19 378 ALA A CA 1
ATOM 2564 C C . ALA A 1 378 ? -9.290 -5.345 -8.097 1.00 92.19 378 ALA A C 1
ATOM 2566 O O . ALA A 1 378 ? -9.834 -5.726 -9.137 1.00 92.19 378 ALA A O 1
ATOM 2567 N N . TYR A 1 379 ? -8.123 -5.804 -7.665 1.00 93.81 379 TYR A N 1
ATOM 2568 C CA . TYR A 1 379 ? -7.345 -6.868 -8.292 1.00 93.81 379 TYR A CA 1
ATOM 2569 C C . TYR A 1 379 ? -6.897 -7.878 -7.234 1.00 93.81 379 TYR A C 1
ATOM 2571 O O . TYR A 1 379 ? -6.870 -7.571 -6.041 1.00 93.81 379 TYR A O 1
ATOM 2579 N N . ASP A 1 380 ? -6.583 -9.088 -7.679 1.00 91.06 380 ASP A N 1
ATOM 2580 C CA . ASP A 1 380 ? -6.146 -10.185 -6.817 1.00 91.06 380 ASP A CA 1
ATOM 2581 C C . ASP A 1 380 ? -4.629 -10.390 -6.942 1.00 91.06 380 ASP A C 1
ATOM 2583 O O . ASP A 1 380 ? -3.947 -10.530 -5.930 1.00 91.06 380 ASP A O 1
ATOM 2587 N N . ASP A 1 381 ? -4.102 -10.295 -8.169 1.00 92.19 381 ASP A N 1
ATOM 2588 C CA . ASP A 1 381 ? -2.671 -10.368 -8.480 1.00 92.19 381 ASP A CA 1
ATOM 2589 C C . ASP A 1 381 ? -2.213 -9.123 -9.257 1.00 92.19 381 ASP A C 1
ATOM 2591 O O . ASP A 1 381 ? -3.013 -8.455 -9.912 1.00 92.19 381 ASP A O 1
ATOM 2595 N N . GLU A 1 382 ? -0.919 -8.808 -9.205 1.00 94.12 382 GLU A N 1
ATOM 2596 C CA . GLU A 1 382 ? -0.322 -7.647 -9.872 1.00 94.12 382 GLU A CA 1
ATOM 2597 C C . GLU A 1 382 ? 1.026 -8.013 -10.495 1.00 94.12 382 GLU A C 1
ATOM 2599 O O . GLU A 1 382 ? 1.838 -8.700 -9.874 1.00 94.12 382 GLU A O 1
ATOM 2604 N N . ALA A 1 383 ? 1.285 -7.514 -11.704 1.00 94.69 383 ALA A N 1
ATOM 2605 C CA . ALA A 1 383 ? 2.578 -7.635 -12.364 1.00 94.69 383 ALA A CA 1
ATOM 2606 C C . ALA A 1 383 ? 2.970 -6.342 -13.084 1.00 94.69 383 ALA A C 1
ATOM 2608 O O . ALA A 1 383 ? 2.152 -5.697 -13.741 1.00 94.69 383 ALA A O 1
ATOM 2609 N N . VAL A 1 384 ? 4.253 -5.990 -12.991 1.00 95.94 384 VAL A N 1
ATOM 2610 C CA . VAL A 1 384 ? 4.854 -4.859 -13.706 1.00 95.94 384 VAL A CA 1
ATOM 2611 C C . VAL A 1 384 ? 5.634 -5.392 -14.898 1.00 95.94 384 VAL A C 1
ATOM 2613 O O . VAL A 1 384 ? 6.466 -6.288 -14.752 1.00 95.94 384 VAL A O 1
ATOM 2616 N N . LEU A 1 385 ? 5.360 -4.838 -16.075 1.00 96.00 385 LEU A N 1
ATOM 2617 C CA . LEU A 1 385 ? 5.954 -5.232 -17.345 1.00 96.00 385 LEU A CA 1
ATOM 2618 C C . LEU A 1 385 ? 6.647 -4.016 -17.964 1.00 96.00 385 LEU A C 1
ATOM 2620 O O . LEU A 1 385 ? 6.003 -3.150 -18.558 1.00 96.00 385 LEU A O 1
ATOM 2624 N N . VAL A 1 386 ? 7.968 -3.953 -17.810 1.00 96.81 386 VAL A N 1
ATOM 2625 C CA . VAL A 1 386 ? 8.814 -2.903 -18.384 1.00 96.81 386 VAL A CA 1
ATOM 2626 C C . VAL A 1 386 ? 9.335 -3.358 -19.741 1.00 96.81 386 VAL A C 1
ATOM 2628 O O . VAL A 1 386 ? 10.139 -4.285 -19.824 1.00 96.81 386 VAL A O 1
ATOM 2631 N N . TYR A 1 387 ? 8.888 -2.700 -20.802 1.00 96.62 387 TYR A N 1
ATOM 2632 C CA . TYR A 1 387 ? 9.312 -2.967 -22.172 1.00 96.62 387 TYR A CA 1
ATOM 2633 C C . TYR A 1 387 ? 10.512 -2.104 -22.536 1.00 96.62 387 TYR A C 1
ATOM 2635 O O . TYR A 1 387 ? 10.507 -0.895 -22.293 1.00 96.62 387 TYR A O 1
ATOM 2643 N N . SER A 1 388 ? 11.525 -2.722 -23.132 1.00 95.88 388 SER A N 1
ATOM 2644 C CA . SER A 1 388 ? 12.693 -2.025 -23.663 1.00 95.88 388 SER A CA 1
ATOM 2645 C C . SER A 1 388 ? 13.300 -2.777 -24.837 1.00 95.88 388 SER A C 1
ATOM 2647 O O . SER A 1 388 ? 13.037 -3.964 -25.051 1.00 95.88 388 SER A O 1
ATOM 2649 N N . GLU A 1 389 ? 14.132 -2.089 -25.611 1.00 95.94 389 GLU A N 1
ATOM 2650 C CA . GLU A 1 389 ? 14.824 -2.682 -26.745 1.00 95.94 389 GLU A CA 1
ATOM 2651 C C . GLU A 1 389 ? 16.325 -2.427 -26.709 1.00 95.94 389 GLU A C 1
ATOM 2653 O O . GLU A 1 389 ? 16.801 -1.464 -26.112 1.00 95.94 389 GLU A O 1
ATOM 2658 N N . ILE A 1 390 ? 17.074 -3.287 -27.401 1.00 96.38 390 ILE A N 1
ATOM 2659 C CA . ILE A 1 390 ? 18.522 -3.147 -27.558 1.00 96.38 390 ILE A CA 1
ATOM 2660 C C . ILE A 1 390 ? 18.895 -3.232 -29.031 1.00 96.38 390 ILE A C 1
ATOM 2662 O O . ILE A 1 390 ? 18.569 -4.202 -29.725 1.00 96.38 390 ILE A O 1
ATOM 2666 N N . ASP A 1 391 ? 19.634 -2.222 -29.482 1.00 97.06 391 ASP A N 1
ATOM 2667 C CA . ASP A 1 391 ? 20.318 -2.184 -30.770 1.00 97.06 391 ASP A CA 1
ATOM 2668 C C . ASP A 1 391 ? 21.830 -2.293 -30.517 1.00 97.06 391 ASP A C 1
ATOM 2670 O O . ASP A 1 391 ? 22.475 -1.302 -30.169 1.00 97.06 391 ASP A O 1
ATOM 2674 N N . PRO A 1 392 ? 22.437 -3.477 -30.719 1.00 96.44 392 PRO A N 1
ATOM 2675 C CA . PRO A 1 392 ? 23.861 -3.674 -30.476 1.00 96.44 392 PRO A CA 1
ATOM 2676 C C . PRO A 1 392 ? 24.773 -2.698 -31.225 1.00 96.44 392 PRO A C 1
ATOM 2678 O O . PRO A 1 392 ? 25.855 -2.397 -30.724 1.00 96.44 392 PRO A O 1
ATOM 2681 N N . ALA A 1 393 ? 24.363 -2.194 -32.397 1.00 96.12 393 ALA A N 1
ATOM 2682 C CA . ALA A 1 393 ? 25.154 -1.220 -33.139 1.00 96.12 393 ALA A CA 1
ATOM 2683 C C . ALA A 1 393 ? 25.197 0.122 -32.397 1.00 96.12 393 ALA A C 1
ATOM 2685 O O . ALA A 1 393 ? 26.277 0.683 -32.210 1.00 96.12 393 ALA A O 1
ATOM 2686 N N . PHE A 1 394 ? 24.049 0.588 -31.902 1.00 96.44 394 PHE A N 1
ATOM 2687 C CA . PHE A 1 394 ? 23.968 1.767 -31.041 1.00 96.44 394 PHE A CA 1
ATOM 2688 C C . PHE A 1 394 ? 24.728 1.564 -29.725 1.00 96.44 394 PHE A C 1
ATOM 2690 O O . PHE A 1 394 ? 25.585 2.373 -29.383 1.00 96.44 394 PHE A O 1
ATOM 2697 N N . ASN A 1 395 ? 24.470 0.457 -29.024 1.00 96.44 395 ASN A N 1
ATOM 2698 C CA . ASN A 1 395 ? 25.090 0.148 -27.737 1.00 96.44 395 ASN A CA 1
ATOM 2699 C C . ASN A 1 395 ? 26.624 0.045 -27.817 1.00 96.44 395 ASN A C 1
ATOM 2701 O O . ASN A 1 395 ? 27.310 0.339 -26.840 1.00 96.44 395 ASN A O 1
ATOM 2705 N N . SER A 1 396 ? 27.173 -0.352 -28.970 1.00 96.19 396 SER A N 1
ATOM 2706 C CA . SER A 1 396 ? 28.623 -0.421 -29.192 1.00 96.19 396 SER A CA 1
ATOM 2707 C C . SER A 1 396 ? 29.297 0.936 -29.418 1.00 96.19 396 SER A C 1
ATOM 2709 O O . SER A 1 396 ? 30.463 1.091 -29.059 1.00 96.19 396 SER A O 1
ATOM 2711 N N . ASP A 1 397 ? 28.579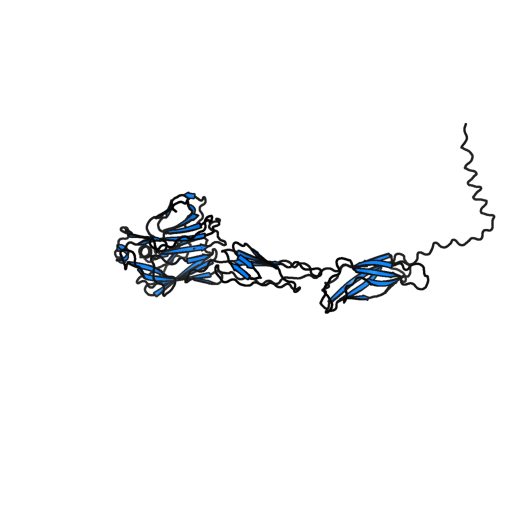 1.923 -29.967 1.00 95.19 397 ASP A N 1
ATOM 2712 C CA . ASP A 1 397 ? 29.087 3.286 -30.155 1.00 95.19 397 ASP A CA 1
ATOM 2713 C C . ASP A 1 397 ? 28.060 4.367 -29.765 1.00 95.19 397 ASP A C 1
ATOM 2715 O O . ASP A 1 397 ? 27.519 5.069 -30.632 1.00 95.19 397 ASP A O 1
ATOM 2719 N N . PRO A 1 398 ? 27.863 4.564 -28.438 1.00 93.31 398 PRO A N 1
ATOM 2720 C CA . PRO A 1 398 ? 27.118 5.626 -27.808 1.00 93.31 398 PRO A CA 1
ATOM 2721 C C . PRO A 1 398 ? 27.056 6.904 -28.597 1.00 93.31 398 PRO A C 1
ATOM 2723 O O . PRO A 1 398 ? 26.037 7.375 -29.090 1.00 93.31 398 PRO A O 1
ATOM 2726 N N . ALA A 1 399 ? 28.267 7.458 -28.629 1.00 91.44 399 ALA A N 1
ATOM 2727 C CA . ALA A 1 399 ? 28.600 8.841 -28.854 1.00 91.44 399 ALA A CA 1
ATOM 2728 C C . ALA A 1 399 ? 28.292 9.277 -30.288 1.00 91.44 399 ALA A C 1
ATOM 2730 O O . ALA A 1 399 ? 27.764 10.375 -30.499 1.00 91.44 399 ALA A O 1
ATOM 2731 N N . ASN A 1 400 ? 28.575 8.406 -31.257 1.00 93.12 400 ASN A N 1
ATOM 2732 C CA . ASN A 1 400 ? 28.562 8.760 -32.673 1.00 93.12 400 ASN A CA 1
ATOM 2733 C C . ASN A 1 400 ? 27.352 8.198 -33.426 1.00 93.12 400 ASN A C 1
ATOM 2735 O O . ASN A 1 400 ? 27.114 8.572 -34.577 1.00 93.12 400 ASN A O 1
ATOM 2739 N N . PHE A 1 401 ? 26.553 7.334 -32.795 1.00 93.62 401 PHE A N 1
ATOM 2740 C CA . PHE A 1 401 ? 25.377 6.765 -33.434 1.00 93.62 401 PHE A CA 1
ATOM 2741 C C . PHE A 1 401 ? 24.263 7.804 -33.648 1.00 93.62 401 PHE A C 1
ATOM 2743 O O . PHE A 1 401 ? 23.883 8.565 -32.750 1.00 93.62 401 PHE A O 1
ATOM 2750 N N . VAL A 1 402 ? 23.691 7.787 -34.854 1.00 92.50 402 VAL A N 1
ATOM 2751 C CA . VAL A 1 402 ? 22.547 8.612 -35.261 1.00 92.50 402 VAL A CA 1
ATOM 2752 C C . VAL A 1 402 ? 21.260 7.928 -34.799 1.00 92.50 402 VAL A C 1
ATOM 2754 O O . VAL A 1 402 ? 20.808 6.985 -35.444 1.00 92.50 402 VAL A O 1
ATOM 2757 N N . LEU A 1 403 ? 20.654 8.398 -33.701 1.00 88.44 403 LEU A N 1
ATOM 2758 C CA . LEU A 1 403 ? 19.497 7.749 -33.052 1.00 88.44 403 LEU A CA 1
ATOM 2759 C C . LEU A 1 403 ? 18.301 7.487 -33.987 1.00 88.44 403 LEU A C 1
ATOM 2761 O O . LEU A 1 403 ? 17.553 6.539 -33.776 1.00 88.44 403 LEU A O 1
ATOM 2765 N N . GLN A 1 404 ? 18.132 8.253 -35.066 1.00 90.00 404 GLN A N 1
ATOM 2766 C CA . GLN A 1 404 ? 17.090 7.997 -36.069 1.00 90.00 404 GLN A CA 1
ATOM 2767 C C . GLN A 1 404 ? 17.266 6.650 -36.795 1.00 90.00 404 GLN A C 1
ATOM 2769 O O . GLN A 1 404 ? 16.302 6.130 -37.354 1.00 90.00 404 GLN A O 1
ATOM 2774 N N . ARG A 1 405 ? 18.480 6.083 -36.796 1.00 93.94 405 ARG A N 1
ATOM 2775 C CA . ARG A 1 405 ? 18.812 4.776 -37.384 1.00 93.94 405 ARG A CA 1
ATOM 2776 C C . ARG A 1 405 ? 18.687 3.614 -36.401 1.00 93.94 405 ARG A C 1
ATOM 2778 O O . ARG A 1 405 ? 19.003 2.496 -36.789 1.00 93.94 405 ARG A O 1
ATOM 2785 N N . PHE A 1 406 ? 18.256 3.872 -35.164 1.00 94.62 406 PHE A N 1
ATOM 2786 C CA . PHE A 1 406 ? 18.118 2.846 -34.133 1.00 94.62 406 PHE A CA 1
ATOM 2787 C C . PHE A 1 406 ? 17.264 1.690 -34.652 1.00 94.62 406 PHE A C 1
ATOM 2789 O O . PHE A 1 406 ? 16.114 1.889 -35.033 1.00 94.62 406 PHE A O 1
ATOM 2796 N N . ASN A 1 407 ? 17.810 0.487 -34.715 1.00 95.31 407 ASN A N 1
ATOM 2797 C CA . ASN A 1 407 ? 17.143 -0.681 -35.266 1.00 95.31 407 ASN A CA 1
ATOM 2798 C C . ASN A 1 407 ? 17.316 -1.852 -34.294 1.00 95.31 407 ASN A C 1
ATOM 2800 O O . ASN A 1 407 ? 18.278 -2.613 -34.418 1.00 95.31 407 ASN A O 1
ATOM 2804 N N . PRO A 1 408 ? 16.421 -1.978 -33.299 1.00 95.25 408 PRO A N 1
ATOM 2805 C CA . PRO A 1 408 ? 16.609 -2.934 -32.226 1.00 95.25 408 PRO A CA 1
ATOM 2806 C C . PRO A 1 408 ? 16.588 -4.370 -32.743 1.00 95.25 408 PRO A C 1
ATOM 2808 O O . PRO A 1 408 ? 15.755 -4.741 -33.571 1.00 95.25 408 PRO A O 1
ATOM 2811 N N . VAL A 1 409 ? 17.503 -5.176 -32.215 1.00 95.69 409 VAL A N 1
ATOM 2812 C CA . VAL A 1 409 ? 17.599 -6.618 -32.482 1.00 95.69 409 VAL A CA 1
ATOM 2813 C C . VAL A 1 409 ? 16.913 -7.412 -31.373 1.00 95.69 409 VAL A C 1
ATOM 2815 O O . VAL A 1 409 ? 16.350 -8.474 -31.631 1.00 95.69 409 VAL A O 1
ATOM 2818 N N . TYR A 1 410 ? 16.931 -6.885 -30.149 1.00 95.56 410 TYR A N 1
ATOM 2819 C CA . TYR A 1 410 ? 16.336 -7.528 -28.984 1.00 95.56 410 TYR A CA 1
ATOM 2820 C C . TYR A 1 410 ? 15.181 -6.695 -28.448 1.00 95.56 410 TYR A C 1
ATOM 2822 O O . TYR A 1 410 ? 15.301 -5.479 -28.311 1.00 95.56 410 TYR A O 1
ATOM 2830 N N . LEU A 1 411 ? 14.091 -7.379 -28.112 1.00 94.81 411 LEU A N 1
ATOM 2831 C CA . LEU A 1 411 ? 12.953 -6.838 -27.382 1.00 94.81 411 LEU A CA 1
ATOM 2832 C C . LEU A 1 411 ? 12.877 -7.552 -26.036 1.00 94.81 411 LEU A C 1
ATOM 2834 O O . LEU A 1 411 ? 12.886 -8.782 -25.999 1.00 94.81 411 LEU A O 1
ATOM 2838 N N . LEU A 1 412 ? 12.808 -6.785 -24.957 1.00 94.62 412 LEU A N 1
ATOM 2839 C CA . LEU A 1 412 ? 12.906 -7.278 -23.593 1.00 94.62 412 LEU A CA 1
ATOM 2840 C C . LEU A 1 412 ? 11.645 -6.937 -22.805 1.00 94.62 412 LEU A C 1
ATOM 2842 O O . LEU A 1 412 ? 11.024 -5.896 -23.020 1.00 94.62 412 LEU A O 1
ATOM 2846 N N . ILE A 1 413 ? 11.313 -7.806 -21.853 1.00 94.44 413 ILE A N 1
ATOM 2847 C CA . ILE A 1 413 ? 10.342 -7.532 -20.793 1.00 94.44 413 ILE A CA 1
ATOM 2848 C C . ILE A 1 413 ? 11.091 -7.676 -19.475 1.00 94.44 413 ILE A C 1
ATOM 2850 O O . ILE A 1 413 ? 11.763 -8.681 -19.258 1.00 94.44 413 ILE A O 1
ATOM 2854 N N . ASN A 1 414 ? 11.040 -6.647 -18.630 1.00 92.56 414 ASN A N 1
ATOM 2855 C CA . ASN A 1 414 ? 11.794 -6.568 -17.374 1.00 92.56 414 ASN A CA 1
ATOM 2856 C C . ASN A 1 414 ? 13.301 -6.836 -17.564 1.00 92.56 414 ASN A C 1
ATOM 2858 O O . ASN A 1 414 ? 13.973 -7.413 -16.715 1.00 92.56 414 ASN A O 1
ATOM 2862 N N . GLY A 1 415 ? 13.840 -6.425 -18.718 1.00 90.50 415 GLY A N 1
ATOM 2863 C CA . GLY A 1 415 ? 15.243 -6.618 -19.087 1.00 90.50 415 GLY A CA 1
ATOM 2864 C C . GLY A 1 415 ? 15.629 -8.048 -19.486 1.00 90.50 415 GLY A C 1
ATOM 2865 O O . GLY A 1 415 ? 16.811 -8.310 -19.705 1.00 90.50 415 GLY A O 1
ATOM 2866 N N . GLN A 1 416 ? 14.663 -8.958 -19.616 1.00 89.19 416 GLN A N 1
ATOM 2867 C CA . GLN A 1 416 ? 14.876 -10.355 -19.987 1.00 89.19 416 GLN A CA 1
ATOM 2868 C C . GLN A 1 416 ? 14.325 -10.663 -21.387 1.00 89.19 416 GLN A C 1
ATOM 2870 O O . GLN A 1 416 ? 13.343 -10.075 -21.845 1.00 89.19 416 GLN A O 1
ATOM 2875 N N . LEU A 1 417 ? 14.967 -11.616 -22.069 1.00 90.81 417 LEU A N 1
ATOM 2876 C CA . LEU A 1 417 ? 14.481 -12.217 -23.315 1.00 90.81 417 LEU A CA 1
ATOM 2877 C C . LEU A 1 417 ? 13.667 -13.471 -23.021 1.00 90.81 417 LEU A C 1
ATOM 2879 O O . LEU A 1 417 ? 14.010 -14.227 -22.116 1.00 90.81 417 LEU A O 1
ATOM 2883 N N . TYR A 1 418 ? 12.693 -13.779 -23.875 1.00 87.19 418 TYR A N 1
ATOM 2884 C CA . TYR A 1 418 ? 12.114 -15.122 -23.932 1.00 87.19 418 TYR A CA 1
ATOM 2885 C C . TYR A 1 418 ? 13.203 -16.175 -24.249 1.00 87.19 418 TYR A C 1
ATOM 2887 O O . TYR A 1 418 ? 14.040 -15.927 -25.125 1.00 87.19 418 TYR A O 1
ATOM 2895 N N . PRO A 1 419 ? 13.204 -17.356 -23.599 1.00 88.00 419 PRO A N 1
ATOM 2896 C CA . PRO A 1 419 ? 12.232 -17.853 -22.614 1.00 88.00 419 PRO A CA 1
ATOM 2897 C C . PRO A 1 419 ? 12.570 -17.531 -21.148 1.00 88.00 419 PRO A C 1
ATOM 2899 O O . PRO A 1 419 ? 11.947 -18.083 -20.256 1.00 88.00 419 PRO A O 1
ATOM 2902 N N . ASN A 1 420 ? 13.556 -16.672 -20.886 1.00 84.25 420 ASN A N 1
ATOM 2903 C CA . ASN A 1 420 ? 14.026 -16.354 -19.533 1.00 84.25 420 ASN A CA 1
ATOM 2904 C C . ASN A 1 420 ? 13.226 -15.238 -18.845 1.00 84.25 420 ASN A C 1
ATOM 2906 O O . ASN A 1 420 ? 13.599 -14.847 -17.745 1.00 84.25 420 ASN A O 1
ATOM 2910 N N . ALA A 1 421 ? 12.214 -14.676 -19.509 1.00 84.00 421 ALA A N 1
ATOM 2911 C CA . ALA A 1 421 ? 11.320 -13.702 -18.897 1.00 84.00 421 ALA A CA 1
ATOM 2912 C C . ALA A 1 421 ? 10.441 -14.396 -17.849 1.00 84.00 421 ALA A C 1
ATOM 2914 O O . ALA A 1 421 ? 9.902 -15.466 -18.130 1.00 84.00 421 ALA A O 1
ATOM 2915 N N . ASP A 1 422 ? 10.304 -13.784 -16.674 1.00 83.31 422 ASP A N 1
ATOM 2916 C CA . ASP A 1 422 ? 9.488 -14.331 -15.589 1.00 83.31 422 ASP A CA 1
ATOM 2917 C C . ASP A 1 422 ? 8.008 -14.490 -15.991 1.00 83.31 422 ASP A C 1
ATOM 2919 O O . ASP A 1 422 ? 7.424 -13.636 -16.669 1.00 83.31 422 ASP A O 1
ATOM 2923 N N . ASP A 1 423 ? 7.383 -15.576 -15.529 1.00 88.75 423 ASP A N 1
ATOM 2924 C CA . ASP A 1 423 ? 5.952 -15.817 -15.710 1.00 88.75 423 ASP A CA 1
ATOM 2925 C C . ASP A 1 423 ? 5.112 -14.879 -14.827 1.00 88.75 423 ASP A C 1
ATOM 2927 O O . ASP A 1 423 ? 5.401 -14.671 -13.646 1.00 88.75 423 ASP A O 1
ATOM 2931 N N . VAL A 1 424 ? 3.989 -14.390 -15.362 1.00 91.25 424 VAL A N 1
ATOM 2932 C CA . VAL A 1 424 ? 2.951 -13.735 -14.550 1.00 91.25 424 VAL A CA 1
ATOM 2933 C C . VAL A 1 424 ? 2.078 -14.814 -13.909 1.00 91.25 424 VAL A C 1
ATOM 2935 O O . VAL A 1 424 ? 1.093 -15.273 -14.489 1.00 91.25 424 VAL A O 1
ATOM 2938 N N . ALA A 1 425 ? 2.474 -15.259 -12.718 1.00 88.88 425 ALA A N 1
ATOM 2939 C CA . ALA A 1 425 ? 1.750 -16.282 -11.974 1.00 88.88 425 ALA A CA 1
ATOM 2940 C C . ALA A 1 425 ? 0.404 -15.752 -11.450 1.00 88.88 425 ALA A C 1
ATOM 2942 O O . ALA A 1 425 ? 0.334 -14.686 -10.845 1.00 88.88 425 ALA A O 1
ATOM 2943 N N . THR A 1 426 ? -0.664 -16.523 -11.653 1.00 91.19 426 THR A N 1
ATOM 2944 C CA . THR A 1 426 ? -2.007 -16.207 -11.149 1.00 91.19 426 THR A CA 1
ATOM 2945 C C . THR A 1 426 ? -2.840 -17.480 -10.978 1.00 91.19 426 THR A C 1
ATOM 2947 O O . THR A 1 426 ? -2.503 -18.539 -11.517 1.00 91.19 426 THR A O 1
ATOM 2950 N N . THR A 1 427 ? -3.939 -17.390 -10.228 1.00 93.50 427 THR A N 1
ATOM 2951 C CA . THR A 1 427 ? -4.909 -18.481 -10.061 1.00 93.50 427 THR A CA 1
ATOM 2952 C C . THR A 1 427 ? -6.111 -18.286 -10.981 1.00 93.50 427 THR A C 1
ATOM 2954 O O . THR A 1 427 ? -6.564 -17.171 -11.223 1.00 93.50 427 THR A O 1
ATOM 2957 N N . VAL A 1 428 ? -6.682 -19.385 -11.483 1.00 92.25 428 VAL A N 1
ATOM 2958 C CA . VAL A 1 428 ? -7.911 -19.329 -12.288 1.00 92.25 428 VAL A CA 1
ATOM 2959 C C . VAL A 1 428 ? -9.027 -18.625 -11.509 1.00 92.25 428 VAL A C 1
ATOM 2961 O O . VAL A 1 428 ? -9.395 -19.056 -10.419 1.00 92.25 428 VAL A O 1
ATOM 2964 N N . GLY A 1 429 ? -9.594 -17.577 -12.110 1.00 91.94 429 GLY A N 1
ATOM 2965 C CA . GLY A 1 429 ? -10.660 -16.761 -11.522 1.00 91.94 429 GLY A CA 1
ATOM 2966 C C . GLY A 1 429 ? -10.181 -15.449 -10.894 1.00 91.94 429 GLY A C 1
ATOM 2967 O O . GLY A 1 429 ? -11.020 -14.583 -10.653 1.00 91.94 429 GLY A O 1
ATOM 2968 N N . ASN A 1 430 ? -8.872 -15.278 -10.688 1.00 93.50 430 ASN A N 1
ATOM 2969 C CA . ASN A 1 430 ? -8.293 -14.024 -10.212 1.00 93.50 430 ASN A CA 1
ATOM 2970 C C . ASN A 1 430 ? -8.338 -12.942 -11.298 1.00 93.50 430 ASN A C 1
ATOM 2972 O O . ASN A 1 430 ? -8.218 -13.222 -12.494 1.00 93.50 430 ASN A O 1
ATOM 2976 N N . ARG A 1 431 ? -8.480 -11.689 -10.866 1.00 94.50 431 ARG A N 1
ATOM 2977 C CA . ARG A 1 431 ? -8.230 -10.503 -11.690 1.00 94.50 431 ARG A CA 1
ATOM 2978 C C . ARG A 1 431 ? -6.775 -10.091 -11.538 1.00 94.50 431 ARG A C 1
ATOM 2980 O O . ARG A 1 431 ? -6.313 -9.889 -10.415 1.00 94.50 431 ARG A O 1
ATOM 2987 N N . VAL A 1 432 ? -6.082 -9.929 -12.659 1.00 95.69 432 VAL A N 1
ATOM 2988 C CA . VAL A 1 432 ? -4.653 -9.607 -12.680 1.00 95.69 432 VAL A CA 1
ATOM 2989 C C . VAL A 1 432 ? -4.470 -8.183 -13.168 1.00 95.69 432 VAL A C 1
ATOM 2991 O O . VAL A 1 432 ? -4.819 -7.873 -14.300 1.00 95.69 432 VAL A O 1
ATOM 2994 N N . LEU A 1 433 ? -3.896 -7.324 -12.333 1.00 97.00 433 LEU A N 1
ATOM 2995 C CA . LEU A 1 433 ? -3.475 -5.996 -12.747 1.00 97.00 433 LEU A CA 1
ATOM 2996 C C . LEU A 1 433 ? -2.128 -6.080 -13.467 1.00 97.00 433 LEU A C 1
ATOM 2998 O O . LEU A 1 433 ? -1.106 -6.394 -12.857 1.00 97.00 433 LEU A O 1
ATOM 3002 N N . LEU A 1 434 ? -2.118 -5.758 -14.756 1.00 96.81 434 LEU A N 1
ATOM 3003 C CA . LEU A 1 434 ? -0.900 -5.616 -15.544 1.00 96.81 434 LEU A CA 1
ATOM 3004 C C . LEU A 1 434 ? -0.546 -4.137 -15.680 1.00 96.81 434 LEU A C 1
ATOM 3006 O O . LEU A 1 434 ? -1.306 -3.358 -16.258 1.00 96.81 434 LEU A O 1
ATOM 3010 N N . ARG A 1 435 ? 0.625 -3.762 -15.165 1.00 97.75 435 ARG A N 1
ATOM 3011 C CA . ARG A 1 435 ? 1.193 -2.416 -15.272 1.00 97.75 435 ARG A CA 1
ATOM 3012 C C . ARG A 1 435 ? 2.239 -2.387 -16.370 1.00 97.75 435 ARG A C 1
ATOM 3014 O O . ARG A 1 435 ? 3.362 -2.856 -16.190 1.00 97.75 435 ARG A O 1
ATOM 3021 N N . HIS A 1 436 ? 1.864 -1.854 -17.518 1.00 97.31 436 HIS A N 1
ATOM 3022 C CA . HIS A 1 436 ? 2.703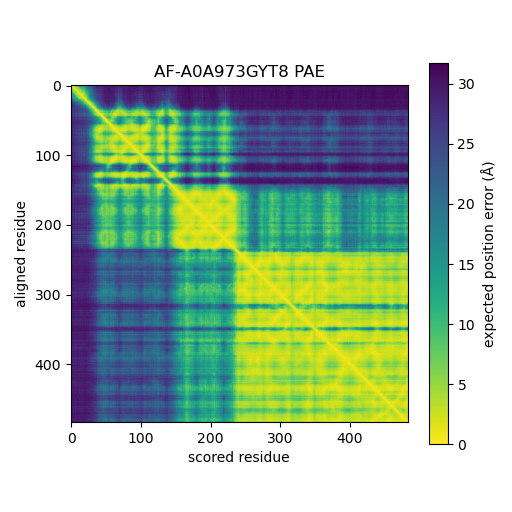 -1.772 -18.701 1.00 97.31 436 HIS A CA 1
ATOM 3023 C C . HIS A 1 436 ? 3.494 -0.464 -18.690 1.00 97.31 436 HIS A C 1
ATOM 3025 O O . HIS A 1 436 ? 2.920 0.620 -18.599 1.00 97.31 436 HIS A O 1
ATOM 3031 N N . VAL A 1 437 ? 4.814 -0.558 -18.827 1.00 98.00 437 VAL A N 1
ATOM 3032 C CA . VAL A 1 437 ? 5.717 0.597 -18.841 1.00 98.00 437 VAL A CA 1
ATOM 3033 C C . VAL A 1 437 ? 6.612 0.503 -20.062 1.00 98.00 437 VAL A C 1
ATOM 3035 O O . VAL A 1 437 ? 7.453 -0.387 -20.144 1.00 98.00 437 VAL A O 1
ATOM 3038 N N . ASN A 1 438 ? 6.454 1.409 -21.024 1.00 97.31 438 ASN A N 1
ATOM 3039 C CA . ASN A 1 438 ? 7.345 1.452 -22.178 1.00 97.31 438 ASN A CA 1
ATOM 3040 C C . ASN A 1 438 ? 8.542 2.364 -21.893 1.00 97.31 438 ASN A C 1
ATOM 3042 O O . ASN A 1 438 ? 8.478 3.577 -22.095 1.00 97.31 438 ASN A O 1
ATOM 3046 N N . ALA A 1 439 ? 9.626 1.755 -21.416 1.00 95.69 439 ALA A N 1
ATOM 3047 C CA . ALA A 1 439 ? 10.909 2.410 -21.183 1.00 95.69 439 ALA A CA 1
ATOM 3048 C C . ALA A 1 439 ? 11.753 2.546 -22.465 1.00 95.69 439 ALA A C 1
ATOM 3050 O O . ALA A 1 439 ? 12.776 3.230 -22.466 1.00 95.69 439 ALA A O 1
ATOM 3051 N N . GLY A 1 440 ? 11.336 1.873 -23.538 1.00 92.06 440 GLY A N 1
ATOM 3052 C CA . GLY A 1 440 ? 11.977 1.884 -24.839 1.00 92.06 440 GLY A CA 1
ATOM 3053 C C . GLY A 1 440 ? 11.674 3.124 -25.675 1.00 92.06 440 GLY A C 1
ATOM 3054 O O . GLY A 1 440 ? 10.993 4.068 -25.261 1.00 92.06 440 GLY A O 1
ATOM 3055 N N . ILE A 1 441 ? 12.187 3.101 -26.905 1.00 90.62 441 ILE A N 1
ATOM 3056 C CA . ILE A 1 441 ? 11.985 4.179 -27.886 1.00 90.62 441 ILE A CA 1
ATOM 3057 C C . ILE A 1 441 ? 11.173 3.737 -29.110 1.00 90.62 441 ILE A C 1
ATOM 3059 O O . ILE A 1 441 ? 11.004 4.523 -30.053 1.00 90.62 441 ILE A O 1
ATOM 3063 N N . ARG A 1 442 ? 10.654 2.498 -29.132 1.00 92.75 442 ARG A N 1
ATOM 3064 C CA . ARG A 1 442 ? 9.659 2.050 -30.119 1.00 92.75 442 ARG A CA 1
ATOM 3065 C C . ARG A 1 442 ? 8.267 1.954 -29.513 1.00 92.75 442 ARG A C 1
ATOM 3067 O O . ARG A 1 442 ? 8.044 2.070 -28.316 1.00 92.75 442 ARG A O 1
ATOM 3074 N N . PHE A 1 443 ? 7.300 1.796 -30.408 1.00 95.06 443 PHE A N 1
ATOM 3075 C CA . PHE A 1 443 ? 5.931 1.468 -30.050 1.00 95.06 443 PHE A CA 1
ATOM 3076 C C . PHE A 1 443 ? 5.820 -0.045 -29.869 1.00 95.06 443 PHE A C 1
ATOM 3078 O O . PHE A 1 443 ? 6.320 -0.804 -30.703 1.00 95.06 443 PHE A O 1
ATOM 3085 N N . HIS A 1 444 ? 5.093 -0.478 -28.844 1.00 94.75 444 HIS A N 1
ATOM 3086 C CA . HIS A 1 444 ? 4.795 -1.889 -28.618 1.00 94.75 444 HIS A CA 1
ATOM 3087 C C . HIS A 1 444 ? 3.298 -2.129 -28.694 1.00 94.75 444 HIS A C 1
ATOM 3089 O O . HIS A 1 444 ? 2.526 -1.474 -28.006 1.00 94.75 444 HIS A O 1
ATOM 3095 N N . SER A 1 445 ? 2.876 -3.074 -29.532 1.00 93.94 445 SER A N 1
ATOM 3096 C CA . SER A 1 445 ? 1.483 -3.523 -29.559 1.00 93.94 445 SER A CA 1
ATOM 3097 C C . SER A 1 445 ? 1.355 -4.757 -28.683 1.00 93.94 445 SER A C 1
ATOM 3099 O O . SER A 1 445 ? 1.874 -5.817 -29.022 1.00 93.94 445 SER A O 1
ATOM 3101 N N . LEU A 1 446 ? 0.706 -4.583 -27.538 1.00 91.75 446 LEU A N 1
ATOM 3102 C CA . LEU A 1 446 ? 0.684 -5.548 -26.449 1.00 91.75 446 LEU A CA 1
ATOM 3103 C C . LEU A 1 446 ? -0.668 -6.244 -26.423 1.00 91.75 446 LEU A C 1
ATOM 3105 O O . LEU A 1 446 ? -1.694 -5.574 -26.328 1.00 91.75 446 LEU A O 1
ATOM 3109 N N . GLY A 1 447 ? -0.668 -7.572 -26.499 1.00 90.50 447 GLY A N 1
ATOM 3110 C CA . GLY A 1 447 ? -1.860 -8.401 -26.367 1.00 90.50 447 GLY A CA 1
ATOM 3111 C C . GLY A 1 447 ? -1.599 -9.599 -25.466 1.00 90.50 447 GLY A C 1
ATOM 3112 O O . GLY A 1 447 ? -0.498 -10.147 -25.468 1.00 90.50 447 GLY A O 1
ATOM 3113 N N . VAL A 1 448 ? -2.618 -10.009 -24.713 1.00 90.25 448 VAL A N 1
ATOM 3114 C CA . VAL A 1 448 ? -2.567 -11.204 -23.863 1.00 90.25 448 VAL A CA 1
ATOM 3115 C C . VAL A 1 448 ? -3.278 -12.333 -24.601 1.00 90.25 448 VAL A C 1
ATOM 3117 O O . VAL A 1 448 ? -4.495 -12.305 -24.783 1.00 90.25 448 VAL A O 1
ATOM 3120 N N . LEU A 1 449 ? -2.517 -13.305 -25.105 1.00 89.88 449 LEU A N 1
ATOM 3121 C CA . LEU A 1 449 ? -3.070 -14.370 -25.942 1.00 89.88 449 LEU A CA 1
ATOM 3122 C C . LEU A 1 449 ? -4.099 -15.205 -25.168 1.00 89.88 449 LEU A C 1
ATOM 3124 O O . LEU A 1 449 ? -3.858 -15.624 -24.042 1.00 89.88 449 LEU A O 1
ATOM 3128 N N . GLY A 1 450 ? -5.251 -15.455 -25.794 1.00 89.44 450 GLY A N 1
ATOM 3129 C CA . GLY A 1 450 ? -6.351 -16.207 -25.183 1.00 89.44 450 GLY A CA 1
ATOM 3130 C C . GLY A 1 450 ? -7.216 -15.408 -24.202 1.00 89.44 450 GLY A C 1
ATOM 3131 O O . GLY A 1 450 ? -8.238 -15.928 -23.761 1.00 89.44 450 GLY A O 1
ATOM 3132 N N . LEU A 1 451 ? -6.867 -14.151 -23.908 1.00 90.12 451 LEU A N 1
ATOM 3133 C CA . LEU A 1 451 ? -7.614 -13.269 -23.013 1.00 90.12 451 LEU A CA 1
ATOM 3134 C C . LEU A 1 451 ? -7.968 -11.942 -23.703 1.00 90.12 451 LEU A C 1
ATOM 3136 O O . LEU A 1 451 ? -7.470 -11.600 -24.777 1.00 90.12 451 LEU A O 1
ATOM 3140 N N . ARG A 1 452 ? -8.879 -11.193 -23.083 1.00 91.50 452 ARG A N 1
ATOM 3141 C CA . ARG A 1 452 ? -9.075 -9.765 -23.356 1.00 91.50 452 ARG A CA 1
ATOM 3142 C C . ARG A 1 452 ? -8.525 -9.002 -22.166 1.00 91.50 452 ARG A C 1
ATOM 3144 O O . ARG A 1 452 ? -8.736 -9.437 -21.043 1.00 91.50 452 ARG A O 1
ATOM 3151 N N . GLN A 1 453 ? -7.894 -7.869 -22.433 1.00 93.38 453 GLN A N 1
ATOM 3152 C CA . GLN A 1 453 ? -7.454 -6.935 -21.403 1.00 93.38 453 GLN A CA 1
ATOM 3153 C C . GLN A 1 453 ? -8.423 -5.753 -21.363 1.00 93.38 453 GLN A C 1
ATOM 3155 O O . GLN A 1 453 ? -8.906 -5.295 -22.407 1.00 93.38 453 GLN A O 1
ATOM 3160 N N . THR A 1 454 ? -8.733 -5.266 -20.171 1.00 95.75 454 THR A N 1
ATOM 3161 C CA . THR A 1 454 ? -9.523 -4.052 -19.968 1.00 95.75 454 THR A CA 1
ATOM 3162 C C . THR A 1 454 ? -8.600 -2.940 -19.516 1.00 95.75 454 THR A C 1
ATOM 3164 O O . THR A 1 454 ? -8.134 -2.956 -18.385 1.00 95.75 454 THR A O 1
ATOM 3167 N N . VAL A 1 455 ? -8.338 -1.967 -20.389 1.00 95.88 455 VAL A N 1
ATOM 3168 C CA . VAL A 1 455 ? -7.496 -0.815 -20.050 1.00 95.88 455 VAL A CA 1
ATOM 3169 C C . VAL A 1 455 ? -8.280 0.118 -19.135 1.00 95.88 455 VAL A C 1
ATOM 3171 O O . VAL A 1 455 ? -9.390 0.538 -19.487 1.00 95.88 455 VAL A O 1
ATOM 3174 N N . ILE A 1 456 ? -7.702 0.418 -17.973 1.00 96.62 456 ILE A N 1
ATOM 3175 C CA . ILE A 1 456 ? -8.325 1.214 -16.906 1.00 96.62 456 ILE A CA 1
ATOM 3176 C C . ILE A 1 456 ? -7.619 2.552 -16.662 1.00 96.62 456 ILE A C 1
ATOM 3178 O O . ILE A 1 456 ? -8.255 3.479 -16.163 1.00 96.62 456 ILE A O 1
ATOM 3182 N N . ALA A 1 457 ? -6.351 2.687 -17.053 1.00 96.50 457 ALA A N 1
ATOM 3183 C CA . ALA A 1 457 ? -5.588 3.924 -16.913 1.00 96.50 457 ALA A CA 1
ATOM 3184 C C . ALA A 1 457 ? -4.486 4.038 -17.972 1.00 96.50 457 ALA A C 1
ATOM 3186 O O . ALA A 1 457 ? -3.938 3.024 -18.402 1.00 96.50 457 ALA A O 1
ATOM 3187 N N . ASP A 1 458 ? -4.155 5.278 -18.334 1.00 94.75 458 ASP A N 1
ATOM 3188 C CA . ASP A 1 458 ? -3.010 5.648 -19.174 1.00 94.75 458 ASP A CA 1
ATOM 3189 C C . ASP A 1 458 ? -2.189 6.719 -18.416 1.00 94.75 458 ASP A C 1
ATOM 3191 O O . ASP A 1 458 ? -2.756 7.616 -17.786 1.00 94.75 458 ASP A O 1
ATOM 3195 N N . ASP A 1 459 ? -0.856 6.628 -18.454 1.00 94.38 459 ASP A N 1
ATOM 3196 C CA . ASP A 1 459 ? 0.089 7.594 -17.863 1.00 94.38 459 ASP A CA 1
ATOM 3197 C C . ASP A 1 459 ? -0.200 7.944 -16.390 1.00 94.38 459 ASP A C 1
ATOM 3199 O O . ASP A 1 459 ? -0.196 9.109 -15.984 1.00 94.38 459 ASP A O 1
ATOM 3203 N N . GLY A 1 460 ? -0.510 6.929 -15.582 1.00 92.88 460 GLY A N 1
ATOM 3204 C CA . GLY A 1 460 ? -0.821 7.098 -14.163 1.00 92.88 460 GLY A CA 1
ATOM 3205 C C . GLY A 1 460 ? -2.212 7.681 -13.879 1.00 92.88 460 GLY A C 1
ATOM 3206 O O . GLY A 1 460 ? -2.543 7.876 -12.714 1.00 92.88 460 GLY A O 1
ATOM 3207 N N . ASN A 1 461 ? -3.045 7.931 -14.896 1.00 93.25 461 ASN A N 1
ATOM 3208 C CA . ASN A 1 461 ? -4.346 8.585 -14.757 1.00 93.25 461 ASN A CA 1
ATOM 3209 C C . ASN A 1 461 ? -5.509 7.656 -15.154 1.00 93.25 461 ASN A C 1
ATOM 3211 O O . ASN A 1 461 ? -5.446 7.014 -16.206 1.00 93.25 461 ASN A O 1
ATOM 3215 N N . PRO A 1 462 ? -6.605 7.613 -14.370 1.00 94.62 462 PRO A N 1
ATOM 3216 C CA . PRO A 1 462 ? -7.756 6.773 -14.687 1.00 94.62 462 PRO A CA 1
ATOM 3217 C C . PRO A 1 462 ? -8.418 7.209 -15.996 1.00 94.62 462 PRO A C 1
ATOM 3219 O O . PRO A 1 462 ? -8.653 8.399 -16.228 1.00 94.62 462 PRO A O 1
ATOM 3222 N N . LEU A 1 463 ? -8.790 6.241 -16.833 1.00 93.06 463 LEU A N 1
ATOM 3223 C CA . LEU A 1 463 ? -9.602 6.515 -18.011 1.00 93.06 463 LEU A CA 1
ATOM 3224 C C . LEU A 1 463 ? -11.050 6.822 -17.591 1.00 93.06 463 LEU A C 1
ATOM 3226 O O . LEU A 1 463 ? -11.627 6.068 -16.807 1.00 93.06 463 LEU A O 1
ATOM 3230 N N . PRO A 1 464 ? -11.698 7.862 -18.157 1.00 90.56 464 PRO A N 1
ATOM 3231 C CA . PRO A 1 464 ? -13.110 8.142 -17.881 1.00 90.56 464 PRO A CA 1
ATOM 3232 C C . PRO A 1 464 ? -14.042 6.978 -18.243 1.00 90.56 464 PRO A C 1
ATOM 3234 O O . PRO A 1 464 ? -15.106 6.818 -17.649 1.00 90.56 464 PRO A O 1
ATOM 3237 N N . ILE A 1 465 ? -13.654 6.190 -19.250 1.00 90.12 465 ILE A N 1
ATOM 3238 C CA . ILE A 1 465 ? -14.350 4.986 -19.697 1.00 90.12 465 ILE A CA 1
ATOM 3239 C C . ILE A 1 465 ? -13.287 3.921 -19.966 1.00 90.12 465 ILE A C 1
ATOM 3241 O O . ILE A 1 465 ? -12.427 4.113 -20.828 1.00 90.12 465 ILE A O 1
ATOM 3245 N N . SER A 1 466 ? -13.356 2.800 -19.249 1.00 91.38 466 SER A N 1
ATOM 3246 C CA . SER A 1 466 ? -12.475 1.659 -19.491 1.00 91.38 466 SER A CA 1
ATOM 3247 C C . SER A 1 466 ? -12.826 0.964 -20.807 1.00 91.38 466 SER A C 1
ATOM 3249 O O . SER A 1 466 ? -13.981 0.938 -21.243 1.00 91.38 466 SER A O 1
ATOM 3251 N N . SER A 1 467 ? -11.817 0.404 -21.476 1.00 89.88 467 SER A N 1
ATOM 3252 C CA . SER A 1 467 ? -11.993 -0.206 -22.798 1.00 89.88 467 SER A CA 1
ATOM 3253 C C . SER A 1 467 ? -11.417 -1.616 -22.841 1.00 89.88 467 SER A C 1
ATOM 3255 O O . SER A 1 467 ? -10.253 -1.838 -22.521 1.00 89.88 467 SER A O 1
ATOM 3257 N N . SER A 1 468 ? -12.250 -2.585 -23.231 1.00 92.94 468 SER A N 1
ATOM 3258 C CA . SER A 1 468 ? -11.843 -3.986 -23.343 1.00 92.94 468 SER A CA 1
ATOM 3259 C C . SER A 1 468 ? -11.434 -4.323 -24.771 1.00 92.94 468 SER A C 1
ATOM 3261 O O . SER A 1 468 ? -12.229 -4.206 -25.708 1.00 92.94 468 SER A O 1
ATOM 3263 N N . LEU A 1 469 ? -10.204 -4.789 -24.938 1.00 92.88 469 LEU A N 1
ATOM 3264 C CA . LEU A 1 469 ? -9.533 -4.938 -26.223 1.00 92.88 469 LEU A CA 1
ATOM 3265 C C . LEU A 1 469 ? -8.599 -6.154 -26.213 1.00 92.88 469 LEU A C 1
ATOM 3267 O O . LEU A 1 469 ? -8.269 -6.694 -25.161 1.00 92.88 469 LEU A O 1
ATOM 3271 N N . PHE A 1 470 ? -8.218 -6.632 -27.396 1.00 91.62 470 PHE A N 1
ATOM 3272 C CA . PHE A 1 470 ? -7.266 -7.744 -27.517 1.00 91.62 470 PHE A CA 1
ATOM 3273 C C . PHE A 1 470 ? -5.824 -7.253 -27.464 1.00 91.62 470 PHE A C 1
ATOM 3275 O O . PHE A 1 470 ? -4.983 -7.879 -26.825 1.00 91.62 470 PHE A O 1
ATOM 3282 N N . ALA A 1 471 ? -5.552 -6.115 -28.105 1.00 92.19 471 ALA A N 1
ATOM 3283 C CA . ALA A 1 471 ? -4.242 -5.494 -28.093 1.00 92.19 471 ALA A CA 1
ATOM 3284 C C . ALA A 1 471 ? -4.337 -3.969 -28.080 1.00 92.19 471 ALA A C 1
ATOM 3286 O O . ALA A 1 471 ? -5.194 -3.396 -28.760 1.00 92.19 471 ALA A O 1
ATOM 3287 N N . LYS A 1 472 ? -3.446 -3.322 -27.327 1.00 92.62 472 LYS A N 1
ATOM 3288 C CA . LYS A 1 472 ? -3.281 -1.864 -27.280 1.00 92.62 472 LYS A CA 1
ATOM 3289 C C . LYS A 1 472 ? -1.839 -1.530 -27.629 1.00 92.62 472 LYS A C 1
ATOM 3291 O O . LYS A 1 472 ? -0.904 -2.182 -27.166 1.00 92.62 472 LYS A O 1
ATOM 3296 N N . THR A 1 473 ? -1.664 -0.515 -28.467 1.00 95.31 473 THR A N 1
ATOM 3297 C CA . THR A 1 473 ? -0.343 0.033 -28.761 1.00 95.31 473 THR A CA 1
ATOM 3298 C C . THR A 1 473 ? 0.048 1.022 -27.673 1.00 95.31 473 THR A C 1
ATOM 3300 O O . THR A 1 473 ? -0.676 1.986 -27.427 1.00 95.31 473 THR A O 1
ATOM 3303 N N . LEU A 1 474 ? 1.193 0.771 -27.049 1.00 95.12 474 LEU A N 1
ATOM 3304 C CA . LEU A 1 474 ? 1.836 1.627 -26.068 1.00 95.12 474 LEU A CA 1
ATOM 3305 C C . LEU A 1 474 ? 2.969 2.398 -26.751 1.00 95.12 474 LEU A C 1
ATOM 3307 O O . LEU A 1 474 ? 3.885 1.799 -27.326 1.00 95.12 474 LEU A O 1
ATOM 3311 N N . GLY A 1 475 ? 2.883 3.726 -26.738 1.00 95.88 475 GLY A N 1
ATOM 3312 C CA . GLY A 1 475 ? 3.916 4.607 -27.272 1.00 95.88 475 GLY A CA 1
ATOM 3313 C C . GLY A 1 475 ? 5.167 4.637 -26.405 1.00 95.88 475 GLY A C 1
ATOM 3314 O O . GLY A 1 475 ? 5.139 4.240 -25.242 1.00 95.88 475 GLY A O 1
ATOM 3315 N N . ALA A 1 476 ? 6.275 5.099 -26.983 1.00 92.88 476 ALA A N 1
ATOM 3316 C CA . ALA A 1 476 ? 7.517 5.298 -26.243 1.00 92.88 476 ALA A CA 1
ATOM 3317 C C . ALA A 1 476 ? 7.292 6.279 -25.083 1.00 92.88 476 ALA A C 1
ATOM 3319 O O . ALA A 1 476 ? 6.707 7.348 -25.278 1.00 92.88 476 ALA A O 1
ATOM 3320 N N . GLY A 1 477 ? 7.750 5.916 -23.887 1.00 92.44 477 GLY A N 1
ATOM 3321 C CA . GLY A 1 477 ? 7.601 6.734 -22.688 1.00 92.44 477 GLY A CA 1
ATOM 3322 C C . GLY A 1 477 ? 6.223 6.688 -22.019 1.00 92.44 477 GLY A C 1
ATOM 3323 O O . GLY A 1 477 ? 6.048 7.356 -21.002 1.00 92.44 477 GLY A O 1
ATOM 3324 N N . GLN A 1 478 ? 5.260 5.942 -22.570 1.00 96.00 478 GLN A N 1
ATOM 3325 C CA . GLN A 1 478 ? 3.912 5.830 -22.009 1.00 96.00 478 GLN A CA 1
ATOM 3326 C C . GLN A 1 478 ? 3.804 4.698 -20.984 1.00 96.00 478 GLN A C 1
ATOM 3328 O O . GLN A 1 478 ? 4.496 3.675 -21.085 1.00 96.00 478 GLN A O 1
ATOM 3333 N N . THR A 1 479 ? 2.874 4.852 -20.043 1.00 97.31 479 THR A N 1
ATOM 3334 C CA . THR A 1 479 ? 2.419 3.768 -19.161 1.00 97.31 479 THR A CA 1
ATOM 3335 C C . THR A 1 479 ? 0.938 3.474 -19.371 1.00 97.31 479 THR A C 1
ATOM 3337 O O . THR A 1 479 ? 0.175 4.319 -19.836 1.00 97.31 479 THR A O 1
ATOM 3340 N N . MET A 1 480 ? 0.531 2.247 -19.066 1.00 95.75 480 MET A N 1
ATOM 3341 C CA . MET A 1 480 ? -0.850 1.790 -19.194 1.00 95.75 480 MET A CA 1
ATOM 3342 C C . MET A 1 480 ? -1.115 0.702 -18.167 1.00 95.75 480 MET A C 1
ATOM 3344 O O . MET A 1 480 ? -0.319 -0.226 -18.050 1.00 95.75 480 MET A O 1
ATOM 3348 N N . ASP A 1 481 ? -2.269 0.758 -17.514 1.00 97.31 481 ASP A N 1
ATOM 3349 C CA . ASP A 1 481 ? -2.693 -0.284 -16.587 1.00 97.31 481 ASP A CA 1
ATOM 3350 C C . ASP A 1 481 ? -3.948 -0.991 -17.111 1.00 97.31 481 ASP A C 1
ATOM 3352 O O . ASP A 1 481 ? -4.901 -0.352 -17.583 1.00 97.31 481 ASP A O 1
ATOM 3356 N N . SER A 1 482 ? -3.944 -2.324 -17.047 1.00 96.44 482 SER A N 1
ATOM 3357 C CA . SER A 1 482 ? -5.029 -3.170 -17.549 1.00 96.44 482 SER A CA 1
ATOM 3358 C C . SER A 1 482 ? -5.382 -4.327 -16.607 1.00 96.44 482 SER A C 1
ATOM 3360 O O . SER A 1 482 ? -4.569 -4.720 -15.773 1.00 96.44 482 SER A O 1
ATOM 3362 N N . LEU A 1 483 ? -6.615 -4.836 -16.730 1.00 94.75 483 LEU A N 1
ATOM 3363 C CA . LEU A 1 483 ? -7.171 -5.978 -15.982 1.00 94.75 483 LEU A CA 1
ATOM 3364 C C . LEU A 1 483 ? -7.579 -7.145 -16.877 1.00 94.75 483 LEU A C 1
ATOM 3366 O O . LEU A 1 483 ? -8.027 -6.867 -18.022 1.00 94.75 483 LEU A O 1
#

pLDDT: mean 83.32, std 16.35, range [37.22, 98.44]

Sequence (483 aa):
MRLFARYFTAALLAVAMLALSLGIGTRPAAAAPALLPRVGSVSVAAQVGSLTFGTSSSVTYTVTVTRATNQTLTANLSISGLPAGATPSFSPSSLNWSAGGTTRTSTLTITTAAATPSTAPTGSPFTVTATRSGNGNGGDNASRTGTLTIAKASQTISFAALPNKTLGAAPFSVSATASSGLAVSLGAAPASVCTLSGGTITLVGLGTCTVTASQAGNANVSGATSVVRSFDVLAAAASGCSLSGTVRTCSLWAKGGTISLPGNPSIPVWSYTDSASGLPGAVGPTLVANAGETLTINLTNELGEATSLQIMGLGGAADLAGASASGGTASYSFANLPAGTYLYQAGIRTGSGPRQIAMGMAGALVVHEAGSTAYGHAYDDEAVLVYSEIDPAFNSDPANFVLQRFNPVYLLINGQLYPNADDVATTVGNRVLLRHVNAGIRFHSLGVLGLRQTVIADDGNPLPISSSLF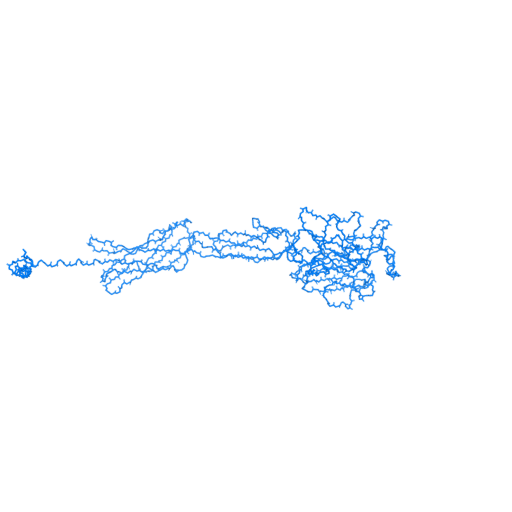AKTLGAGQTMDSL

Mean predicted aligned error: 14.86 Å

Foldseek 3Di:
DDDDDPPDVVVPVVVVPVVPPDPPPPPDPPPPPPPPWAWDAKEKDAWDDADDAQAWDKTKIKIKTFIPDQAWWKWAKDKDDDDPQKDKDKVVRIDTHHGDDGMDIIIIMITGDNDDDDDDDPDDFIKMKIWTDDPDDPDDRRMYIYGHDHDAAEKAKDFDADEAAEAPDDKDFGDMAMPSRDDKDKAKDDVCAWGDDPRIIDGRWWAKIKMKIWDQADPRYHTYDIDIYIHTHFYDFDQQWDDDPLEIEHEKEFDWAFPQDVPRGTFIFTEIERDPPDDHFLAYDEGEAAAQGKYKYKYWYAAQAFWAKDKFPADFDPDPDGAGYHGGIDMTIGGRDAAFKIKMFTDCNRVLGVLNLLRHRIDMYGHDYGTCDDLNDHFDAEDEWEKAFDDSVCRVPSPPDDVVPRDGPDIDTVRDGPPPDDDRDDDPPTGYKYKYFYSYQAKDWDFDPPDWKWWQDKNGGGDPDIDIGGIDIAHHRIITIID

Secondary structure (DSSP, 8-state):
----SSSSSSHHHHHHHSSSSS----------------EEEEEEPPPBS---TTS-EEEEEEEEEEESSSS-EEEEEEEE-PPTTEEEEEESSEEEESSS-SEEEEEEEEEE-SSS------S--EEEEEEEE-SS-TT---EEEEEE-PPPBP--EEEPPPPPEETTPPPEE--EEETT-PPPEEEEE-TTTEEEETTEEEE-SSEEEEEEEE----SSBPPPPPEEEEEEEEPPPPTTEEEETTEEEEEEEEEEEEEEETTEEEEEEEEEESSTTPPP-SSPPPEEEETTPEEEEEEEE-SSS-B-EEETT---PPPSS-BPTTTEEEEEEE-SPPSEEEEEEE-GGGS-HHHHHHTT-EEEEEEEPSSSEETTEE-SEEEEEEEEEE-HHHHH-TTT--GGG---SEEEETTB-TTSSPP----TT--EEEEEEE-SSS-EEEE-TTS-EEEEEETTEEEEEEEEESEEEEPTT-EEEE-

Solvent-accessible surface area (backbone atoms only — not comparable to full-atom values): 26895 Å² total; per-residue (Å²): 140,81,85,91,87,85,75,72,85,66,63,68,60,60,65,69,63,72,69,79,82,65,93,68,75,80,70,71,76,75,68,73,76,72,78,70,64,38,55,51,48,38,47,52,49,74,69,55,77,59,60,54,89,55,36,76,42,69,35,46,31,49,35,38,39,28,50,63,46,102,50,60,43,38,31,39,61,50,75,47,82,72,60,81,64,56,48,78,46,52,54,58,50,58,50,79,38,83,75,79,82,60,67,51,72,25,40,38,36,42,35,36,47,56,82,59,80,90,75,71,83,85,85,70,65,32,42,38,34,39,32,45,58,78,86,91,70,99,78,74,82,40,63,31,62,20,62,42,72,84,67,54,22,82,46,49,61,51,67,73,86,52,74,66,46,44,50,84,54,79,69,44,79,60,76,60,47,33,76,77,73,54,81,56,48,76,48,51,34,49,66,71,19,20,43,65,56,98,50,29,39,39,67,68,31,38,13,65,31,38,38,40,41,38,38,77,53,61,94,54,30,42,50,30,72,64,49,76,36,61,28,41,26,36,76,53,56,26,80,44,39,47,77,57,91,57,39,33,42,31,41,37,28,38,31,65,41,58,45,66,49,96,97,44,77,71,39,48,28,27,5,32,19,44,40,93,86,50,74,34,41,56,35,22,63,63,42,48,48,48,47,62,23,28,43,32,41,40,38,35,20,58,27,94,51,56,44,33,75,41,49,56,88,57,78,63,82,79,77,86,76,43,15,42,40,70,65,20,58,35,78,48,70,34,70,59,34,71,45,34,46,32,42,33,30,40,19,69,79,64,75,51,13,74,56,40,27,64,33,11,22,20,26,42,34,39,24,40,46,78,29,57,36,58,86,89,41,76,42,74,40,76,46,78,42,38,34,37,53,40,28,66,71,46,41,72,38,68,88,80,50,63,71,92,68,69,62,63,81,44,70,24,45,71,54,26,45,86,89,72,39,83,78,88,80,80,59,96,90,59,44,47,34,41,39,39,31,29,51,26,87,57,72,44,76,49,62,54,88,99,49,67,40,32,40,43,28,49,56,40,37,66,44,96,67,64,49,77,40,56,62,52,75,42,48,50,68,36,25,38,32,29,64

Nearest PDB structures (foldseek):
  3g5w-assembly1_A  TM=8.516E-01  e=1.264E-12  Nitrosomonas europaea
  4e9w-assembly1_A  TM=8.395E-01  e=6.013E-12  uncultured bacterium
  6q29-assembly1_A  TM=7.428E-01  e=9.946E-12  Thermus thermophilus HB27
  3x1n-assembly1_A  TM=7.119E-01  e=3.328E-11  Geobacillus thermodenitrificans NG80-2
  5zl1-assembly1_A  TM=7.353E-01  e=2.036E-10  Candidatus Jettenia caeni